Protein AF-0000000069870473 (afdb_homodimer)

Solvent-accessible surface area (backbone atoms only — not comparable to full-atom values): 20094 Å² total; per-residue (Å²): 132,81,77,74,74,70,70,79,73,81,53,65,48,80,42,60,82,62,66,58,77,49,72,37,29,44,43,46,11,37,48,61,34,68,77,36,76,56,40,22,71,57,66,73,50,63,65,58,49,26,35,47,51,37,49,21,54,13,58,45,36,75,92,76,67,37,39,33,34,76,36,74,92,67,51,66,40,63,43,49,30,41,30,27,66,69,22,30,24,39,58,36,46,93,76,41,28,33,38,59,65,32,79,42,63,54,39,61,37,54,22,46,83,42,69,56,42,54,48,23,37,30,32,39,37,34,27,22,32,20,47,72,75,42,64,51,82,39,63,69,33,46,36,51,32,23,21,34,43,15,22,28,49,34,33,38,49,43,50,27,34,33,69,61,35,23,29,35,88,37,66,68,44,32,59,70,55,44,35,61,59,65,65,49,53,90,43,40,39,81,55,38,34,32,36,36,22,38,60,102,132,83,77,72,73,68,70,76,74,83,53,65,48,82,42,59,82,61,65,56,77,48,70,37,28,44,44,46,12,37,48,61,35,66,77,35,76,56,41,21,72,58,66,74,51,65,64,57,49,25,35,46,50,37,49,22,53,13,58,44,38,76,92,76,67,37,38,33,36,74,34,76,92,66,51,65,39,63,42,49,29,42,30,27,67,68,23,29,24,40,58,36,46,92,77,42,27,33,38,59,66,34,79,43,61,54,40,62,35,53,20,46,84,42,70,56,43,53,47,22,37,29,32,39,36,34,26,21,32,22,45,70,75,44,63,52,82,39,62,68,33,46,35,51,32,24,20,35,42,15,23,28,48,33,33,38,49,43,48,27,34,34,69,62,34,24,28,36,87,38,66,68,44,32,60,72,57,43,35,61,58,64,65,50,54,91,42,42,39,83,54,37,33,32,36,35,21,37,60,102

Radius of gyration: 21.41 Å; Cα contacts (8 Å, |Δi|>4): 980; chains: 2; bounding box: 44×106×48 Å

Nearest PDB structures (foldseek):
  8cqs-assembly1_A  TM=9.950E-01  e=7.994E-39  Bacteroides thetaiotaomicron
  3hoi-assembly1_A-2  TM=9.917E-01  e=1.317E-33  Bacteroides fragilis NCTC 9343
  3hj9-assembly1_B  TM=9.189E-01  e=2.545E-20  Cupriavidus pinatubonensis JMP134
  7ly7-assembly1_B  TM=8.085E-01  e=1.661E-11  Thermoactinomyces vulgaris
  3eo7-assembly1_A  TM=8.005E-01  e=2.829E-11  Trichormus variabilis ATCC 29413

Secondary structure (DSSP, 8-state):
-----------EEEPPPP-TT---BHHHHHHH--------SSPPPHHHHHHHHHHHH-EEETTTTEESS--GGG---EEEEEE-SSEEEEEETTTTEEEEEEES--HHHHHTT-GGGGGSSEEEEEEEEGGGGS-TT-HHHHHHHHHHHHHHHHHHHHHHHHHTEEE--B----HHHHHHHTT--TTEEEEEEEEEEE--/-----------EEEPPPP-TT---BHHHHHHH--------SSPPPHHHHHHHHHHHH-EEETTTTEESS--GGG---EEEEEE-SSEEEEEETTTTEEEEEEES--HHHHHTT-GGGGGSSEEEEEEEEGGGGS-TT-HHHHHHHHHHHHHHHHHHHHHHHHHTEEE--B----HHHHHHHTT--TTEEEEEEEEEEE--

pLDDT: mean 95.19, std 12.78, range [29.08, 99.0]

Sequence (400 aa):
MLSAAAFAADKVVKLPKPNLNRTGTVMKALSERQSTREYASKALTLADLSDLLWAANGINRSDAGKRTAPSAMNKQDVDVYVILSEGSYLYDAKNHQLNLIAEGDYRGAVAGGQAFVKTAPVSLVLISDVSRFGDAQKIQNQLMGAMDAGIVSQNISIFCSAAKLATVPRASMDAAQLKKVLKLKDSQIPMMNHPVGYFKMLSAAAFAADKVVKLPKPNLNRTGTVMKALSERQSTREYASKALTLADLSDLLWAANGINRSDAGKRTAPSAMNKQDVDVYVILSEGSYLYDAKNHQLNLIAEGDYRGAVAGGQAFVKTAPVSLVLISDVSRFGDAQKIQNQLMGAMDAGIVSQNISIFCSAAKLATVPRASMDAAQLKKVLKLKDSQIPMMNHPVGYFK

InterPro domains:
  IPR000415 Nitroreductase-like [G3DSA:3.40.109.10] (8-199)
  IPR000415 Nitroreductase-like [SSF55469] (26-199)
  IPR029479 Nitroreductase [PF00881] (31-198)
  IPR052544 Bacteriocin Processing Enzyme [PTHR43745] (11-197)

Structure (mmCIF, N/CA/C/O backbone):
data_AF-0000000069870473-model_v1
#
loop_
_entity.id
_entity.type
_entity.pdbx_description
1 polymer 'Nitroreductase-like protein'
#
loop_
_atom_site.group_PDB
_atom_site.id
_atom_site.type_symbol
_atom_site.label_atom_id
_atom_site.label_alt_id
_atom_site.label_comp_id
_atom_site.label_asym_id
_atom_site.label_entity_id
_atom_site.label_seq_id
_atom_site.pdbx_PDB_ins_code
_atom_site.Cartn_x
_atom_site.Cartn_y
_atom_site.Cartn_z
_atom_site.occupancy
_atom_site.B_iso_or_equiv
_atom_site.auth_seq_id
_atom_site.auth_comp_id
_atom_site.auth_asym_id
_atom_site.auth_atom_id
_atom_site.pdbx_PDB_model_num
ATOM 1 N N . MET A 1 1 ? -10.203 -55.031 -5.82 1 29.77 1 MET A N 1
ATOM 2 C CA . MET A 1 1 ? -9.031 -54.344 -6.328 1 29.77 1 MET A CA 1
ATOM 3 C C . MET A 1 1 ? -9.078 -52.844 -5.957 1 29.77 1 MET A C 1
ATOM 5 O O . MET A 1 1 ? -10.023 -52.156 -6.32 1 29.77 1 MET A O 1
ATOM 9 N N . LEU A 1 2 ? -8.609 -52.438 -4.809 1 36.12 2 LEU A N 1
ATOM 10 C CA . LEU A 1 2 ? -8.711 -51.156 -4.129 1 36.12 2 LEU A CA 1
ATOM 11 C C . LEU A 1 2 ? -8.086 -50.031 -4.965 1 36.12 2 LEU A C 1
ATOM 13 O O . LEU A 1 2 ? -6.91 -50.094 -5.324 1 36.12 2 LEU A O 1
ATOM 17 N N . SER A 1 3 ? -8.852 -49.375 -5.879 1 32.69 3 SER A N 1
ATOM 18 C CA . SER A 1 3 ? -8.43 -48.25 -6.73 1 32.69 3 SER A CA 1
ATOM 19 C C . SER A 1 3 ? -7.602 -47.25 -5.945 1 32.69 3 SER A C 1
ATOM 21 O O . SER A 1 3 ? -8.07 -46.688 -4.949 1 32.69 3 SER A O 1
ATOM 23 N N . ALA A 1 4 ? -6.352 -47.469 -5.781 1 36.91 4 ALA A N 1
ATOM 24 C CA . ALA A 1 4 ? -5.418 -46.469 -5.234 1 36.91 4 ALA A CA 1
ATOM 25 C C . ALA A 1 4 ? -5.664 -45.094 -5.828 1 36.91 4 ALA A C 1
ATOM 27 O O . ALA A 1 4 ? -5.402 -44.875 -7.012 1 36.91 4 ALA A O 1
ATOM 28 N N . ALA A 1 5 ? -6.758 -44.5 -5.613 1 36.56 5 ALA A N 1
ATOM 29 C CA . ALA A 1 5 ? -6.832 -43.094 -5.949 1 36.56 5 ALA A CA 1
ATOM 30 C C . ALA A 1 5 ? -5.508 -42.375 -5.656 1 36.56 5 ALA A C 1
ATOM 32 O O . ALA A 1 5 ? -5.105 -42.25 -4.5 1 36.56 5 ALA A O 1
ATOM 33 N N . ALA A 1 6 ? -4.465 -42.656 -6.375 1 37.5 6 ALA A N 1
ATOM 34 C CA . ALA A 1 6 ? -3.225 -41.875 -6.32 1 37.5 6 ALA A CA 1
ATOM 35 C C . ALA A 1 6 ? -3.502 -40.406 -6.031 1 37.5 6 ALA A C 1
ATOM 37 O O . ALA A 1 6 ? -4.141 -39.719 -6.832 1 37.5 6 ALA A O 1
ATOM 38 N N . PHE A 1 7 ? -3.805 -40.031 -4.887 1 40.66 7 PHE A N 1
ATOM 39 C CA . PHE A 1 7 ? -3.854 -38.625 -4.516 1 40.66 7 PHE A CA 1
ATOM 40 C C . PHE A 1 7 ? -2.797 -37.812 -5.273 1 40.66 7 PHE A C 1
ATOM 42 O O . PHE A 1 7 ? -1.629 -38.219 -5.312 1 40.66 7 PHE A O 1
ATOM 49 N N . ALA A 1 8 ? -3.059 -37.281 -6.457 1 40.78 8 ALA A N 1
ATOM 50 C CA . ALA A 1 8 ? -2.223 -36.344 -7.199 1 40.78 8 ALA A CA 1
ATOM 51 C C . ALA A 1 8 ? -1.206 -35.688 -6.281 1 40.78 8 ALA A C 1
ATOM 53 O O . ALA A 1 8 ? -1.574 -35.094 -5.262 1 40.78 8 ALA A O 1
ATOM 54 N N . ALA A 1 9 ? -0.067 -36 -5.934 1 48.12 9 ALA A N 1
ATOM 55 C CA . ALA A 1 9 ? 1.092 -35.469 -5.211 1 48.12 9 ALA A CA 1
ATOM 56 C C . ALA A 1 9 ? 1.135 -33.969 -5.262 1 48.12 9 ALA A C 1
ATOM 58 O O . ALA A 1 9 ? 0.989 -33.375 -6.332 1 48.12 9 ALA A O 1
ATOM 59 N N . ASP A 1 10 ? 0.729 -33.125 -4.152 1 64.06 10 ASP A N 1
ATOM 60 C CA . ASP A 1 10 ? 0.747 -31.672 -3.934 1 64.06 10 ASP A CA 1
ATOM 61 C C . ASP A 1 10 ? 1.986 -31.031 -4.559 1 64.06 10 ASP A C 1
ATOM 63 O O . ASP A 1 10 ? 3.104 -31.25 -4.082 1 64.06 10 ASP A O 1
ATOM 67 N N . LYS A 1 11 ? 2.057 -30.75 -5.852 1 89.38 11 LYS A N 1
ATOM 68 C CA . LYS A 1 11 ? 3.168 -30.125 -6.566 1 89.38 11 LYS A CA 1
ATOM 69 C C . LYS A 1 11 ? 3.568 -28.797 -5.918 1 89.38 11 LYS A C 1
ATOM 71 O O . LYS A 1 11 ? 2.717 -27.953 -5.652 1 89.38 11 LYS A O 1
ATOM 76 N N . VAL A 1 12 ? 4.746 -28.859 -5.438 1 96.25 12 VAL A N 1
ATOM 77 C CA . VAL A 1 12 ? 5.352 -27.719 -4.762 1 96.25 12 VAL A CA 1
ATOM 78 C C . VAL A 1 12 ? 6.539 -27.203 -5.574 1 96.25 12 VAL A C 1
ATOM 80 O O . VAL A 1 12 ? 7.332 -28 -6.094 1 96.25 12 VAL A O 1
ATOM 83 N N . VAL A 1 13 ? 6.527 -25.906 -5.785 1 97.62 13 VAL A N 1
ATOM 84 C CA . VAL A 1 13 ? 7.703 -25.25 -6.355 1 97.62 13 VAL A CA 1
ATOM 85 C C . VAL A 1 13 ? 8.484 -24.531 -5.254 1 97.62 13 VAL A C 1
ATOM 87 O O . VAL A 1 13 ? 7.996 -23.562 -4.672 1 97.62 13 VAL A O 1
ATOM 90 N N . LYS A 1 14 ? 9.633 -25.016 -4.895 1 98.12 14 LYS A N 1
ATOM 91 C CA . LYS A 1 14 ? 10.477 -24.328 -3.924 1 98.12 14 LYS A CA 1
ATOM 92 C C . LYS A 1 14 ? 11.094 -23.062 -4.52 1 98.12 14 LYS A C 1
ATOM 94 O O . LYS A 1 14 ? 11.594 -23.094 -5.648 1 98.12 14 LYS A O 1
ATOM 99 N N . LEU A 1 15 ? 11.047 -22.016 -3.771 1 98.69 15 LEU A N 1
ATOM 100 C CA . LEU A 1 15 ? 11.633 -20.75 -4.219 1 98.69 15 LEU A CA 1
ATOM 101 C C . LEU A 1 15 ? 13.016 -20.547 -3.602 1 98.69 15 LEU A C 1
ATOM 103 O O . LEU A 1 15 ? 13.242 -20.922 -2.445 1 98.69 15 LEU A O 1
ATOM 107 N N . PRO A 1 16 ? 13.945 -20.016 -4.367 1 98.56 16 PRO A N 1
ATOM 108 C CA . PRO A 1 16 ? 15.234 -19.688 -3.754 1 98.56 16 PRO A CA 1
ATOM 109 C C . PRO A 1 16 ? 15.117 -18.594 -2.691 1 98.56 16 PRO A C 1
ATOM 111 O O . PRO A 1 16 ? 14.125 -17.859 -2.666 1 98.56 16 PRO A O 1
ATOM 114 N N . LYS A 1 17 ? 16.094 -18.516 -1.841 1 98.19 17 LYS A N 1
ATOM 115 C CA . LYS A 1 17 ? 16.109 -17.438 -0.844 1 98.19 17 LYS A CA 1
ATOM 116 C C . LYS A 1 17 ? 16.062 -16.062 -1.509 1 98.19 17 LYS A C 1
ATOM 118 O O . LYS A 1 17 ? 16.766 -15.836 -2.498 1 98.19 17 LYS A O 1
ATOM 123 N N . PRO A 1 18 ? 15.203 -15.219 -1 1 98.31 18 PRO A N 1
ATOM 124 C CA . PRO A 1 18 ? 15.172 -13.883 -1.605 1 98.31 18 PRO A CA 1
ATOM 125 C C . PRO A 1 18 ? 16.5 -13.148 -1.473 1 98.31 18 PRO A C 1
ATOM 127 O O . PRO A 1 18 ? 17.172 -13.266 -0.448 1 98.31 18 PRO A O 1
ATOM 130 N N . ASN A 1 19 ? 16.859 -12.414 -2.492 1 98.38 19 ASN A N 1
ATOM 131 C CA . ASN A 1 19 ? 18.031 -11.562 -2.469 1 98.38 19 ASN A CA 1
ATOM 132 C C . ASN A 1 19 ? 17.734 -10.211 -1.821 1 98.38 19 ASN A C 1
ATOM 134 O O . ASN A 1 19 ? 17.234 -9.305 -2.477 1 98.38 19 ASN A O 1
ATOM 138 N N . LEU A 1 20 ? 18.141 -10 -0.614 1 97.88 20 LEU A N 1
ATOM 139 C CA . LEU A 1 20 ? 17.844 -8.781 0.131 1 97.88 20 LEU A CA 1
ATOM 140 C C . LEU A 1 20 ? 18.812 -7.668 -0.223 1 97.88 20 LEU A C 1
ATOM 142 O O . LEU A 1 20 ? 18.656 -6.527 0.212 1 97.88 20 LEU A O 1
ATOM 146 N N . ASN A 1 21 ? 19.75 -7.988 -1.071 1 96.69 21 ASN A N 1
ATOM 147 C CA . ASN A 1 21 ? 20.781 -7.027 -1.428 1 96.69 21 ASN A CA 1
ATOM 148 C C . ASN A 1 21 ? 20.562 -6.461 -2.828 1 96.69 21 ASN A C 1
ATOM 150 O O . ASN A 1 21 ? 21.453 -5.797 -3.379 1 96.69 21 ASN A O 1
ATOM 154 N N . ARG A 1 22 ? 19.391 -6.738 -3.344 1 96.69 22 ARG A N 1
ATOM 155 C CA . ARG A 1 22 ? 19.094 -6.148 -4.645 1 96.69 22 ARG A CA 1
ATOM 156 C C . ARG A 1 22 ? 19.25 -4.633 -4.605 1 96.69 22 ARG A C 1
ATOM 158 O O . ARG A 1 22 ? 18.938 -3.994 -3.598 1 96.69 22 ARG A O 1
ATOM 165 N N . THR A 1 23 ? 19.656 -4.109 -5.703 1 94.19 23 THR A N 1
ATOM 166 C CA . THR A 1 23 ? 19.797 -2.66 -5.797 1 94.19 23 THR A CA 1
ATOM 167 C C . THR A 1 23 ? 18.438 -2.008 -6.066 1 94.19 23 THR A C 1
ATOM 169 O O . THR A 1 23 ? 17.453 -2.697 -6.352 1 94.19 23 THR A O 1
ATOM 172 N N . GLY A 1 24 ? 18.375 -0.668 -5.965 1 98 24 GLY A N 1
ATOM 173 C CA . GLY A 1 24 ? 17.172 0.136 -6.141 1 98 24 GLY A CA 1
ATOM 174 C C . GLY A 1 24 ? 16.703 0.789 -4.855 1 98 24 GLY A C 1
ATOM 175 O O . GLY A 1 24 ? 16.203 0.109 -3.951 1 98 24 GLY A O 1
ATOM 176 N N . THR A 1 25 ? 16.875 2.029 -4.766 1 98.69 25 THR A N 1
ATOM 177 C CA . THR A 1 25 ? 16.5 2.758 -3.557 1 98.69 25 THR A CA 1
ATOM 178 C C . THR A 1 25 ? 15.008 3.055 -3.535 1 98.69 25 THR A C 1
ATOM 180 O O . THR A 1 25 ? 14.367 3.127 -4.586 1 98.69 25 THR A O 1
ATOM 183 N N . VAL A 1 26 ? 14.539 3.244 -2.357 1 98.94 26 VAL A N 1
ATOM 184 C CA . VAL A 1 26 ? 13.109 3.471 -2.168 1 98.94 26 VAL A CA 1
ATOM 185 C C . VAL A 1 26 ? 12.68 4.734 -2.916 1 98.94 26 VAL A C 1
ATOM 187 O O . VAL A 1 26 ? 11.719 4.707 -3.689 1 98.94 26 VAL A O 1
ATOM 190 N N . MET A 1 27 ? 13.445 5.824 -2.762 1 98.88 27 MET A N 1
ATOM 191 C CA . MET A 1 27 ? 13.047 7.09 -3.371 1 98.88 27 MET A CA 1
ATOM 192 C C . MET A 1 27 ? 13.125 7.008 -4.891 1 98.88 27 MET A C 1
ATOM 194 O O . MET A 1 27 ? 12.266 7.543 -5.59 1 98.88 27 MET A O 1
ATOM 198 N N . LYS A 1 28 ? 14.078 6.328 -5.387 1 98.75 28 LYS A N 1
ATOM 199 C CA . LYS A 1 28 ? 14.172 6.152 -6.836 1 98.75 28 LYS A CA 1
ATOM 200 C C . LYS A 1 28 ? 13.039 5.27 -7.355 1 98.75 28 LYS A C 1
ATOM 202 O O . LYS A 1 28 ? 12.453 5.559 -8.398 1 98.75 28 LYS A O 1
ATOM 207 N N . ALA A 1 29 ? 12.766 4.172 -6.648 1 98.88 29 ALA A N 1
ATOM 208 C CA . ALA A 1 29 ? 11.656 3.305 -7.043 1 98.88 29 ALA A CA 1
ATOM 209 C C . ALA A 1 29 ? 10.344 4.082 -7.105 1 98.88 29 ALA A C 1
ATOM 211 O O . ALA A 1 29 ? 9.562 3.924 -8.047 1 98.88 29 ALA A O 1
ATOM 212 N N . LEU A 1 30 ? 10.141 4.938 -6.129 1 98.94 30 LEU A N 1
ATOM 213 C CA . LEU A 1 30 ? 8.938 5.754 -6.102 1 98.94 30 LEU A CA 1
ATOM 214 C C . LEU A 1 30 ? 8.938 6.766 -7.242 1 98.94 30 LEU A C 1
ATOM 216 O O . LEU A 1 30 ? 7.891 7.031 -7.84 1 98.94 30 LEU A O 1
ATOM 220 N N . SER A 1 31 ? 10.07 7.328 -7.539 1 98.75 31 SER A N 1
ATOM 221 C CA . SER A 1 31 ? 10.164 8.328 -8.594 1 98.75 31 SER A CA 1
ATOM 222 C C . SER A 1 31 ? 9.906 7.719 -9.961 1 98.75 31 SER A C 1
ATOM 224 O O . SER A 1 31 ? 9.43 8.398 -10.875 1 98.75 31 SER A O 1
ATOM 226 N N . GLU A 1 32 ? 10.18 6.414 -10.07 1 98.44 32 GLU A N 1
ATOM 227 C CA . GLU A 1 32 ? 10.086 5.758 -11.367 1 98.44 32 GLU A CA 1
ATOM 228 C C . GLU A 1 32 ? 8.836 4.883 -11.461 1 98.44 32 GLU A C 1
ATOM 230 O O . GLU A 1 32 ? 8.539 4.324 -12.516 1 98.44 32 GLU A O 1
ATOM 235 N N . ARG A 1 33 ? 8.125 4.773 -10.375 1 98.69 33 ARG A N 1
ATOM 236 C CA . ARG A 1 33 ? 6.938 3.932 -10.375 1 98.69 33 ARG A CA 1
ATOM 237 C C . ARG A 1 33 ? 5.898 4.445 -11.367 1 98.69 33 ARG A C 1
ATOM 239 O O . ARG A 1 33 ? 5.488 5.609 -11.297 1 98.69 33 ARG A O 1
ATOM 246 N N . GLN A 1 34 ? 5.453 3.609 -12.227 1 98.5 34 GLN A N 1
ATOM 247 C CA . GLN A 1 34 ? 4.371 3.869 -13.172 1 98.5 34 GLN A CA 1
ATOM 248 C C . GLN A 1 34 ? 3.65 2.578 -13.547 1 98.5 34 GLN A C 1
ATOM 250 O O . GLN A 1 34 ? 4.238 1.496 -13.5 1 98.5 34 GLN A O 1
ATOM 255 N N . SER A 1 35 ? 2.414 2.738 -13.93 1 98.62 35 SER A N 1
ATOM 256 C CA . SER A 1 35 ? 1.668 1.589 -14.43 1 98.62 35 SER A CA 1
ATOM 257 C C . SER A 1 35 ? 2.062 1.256 -15.867 1 98.62 35 SER A C 1
ATOM 259 O O . SER A 1 35 ? 2.113 2.141 -16.719 1 98.62 35 SER A O 1
ATOM 261 N N . THR A 1 36 ? 2.418 0.044 -16.031 1 98.38 36 THR A N 1
ATOM 262 C CA . THR A 1 36 ? 2.795 -0.446 -17.359 1 98.38 36 THR A CA 1
ATOM 263 C C . THR A 1 36 ? 1.902 -1.61 -17.781 1 98.38 36 THR A C 1
ATOM 265 O O . THR A 1 36 ? 1.698 -2.553 -17 1 98.38 36 THR A O 1
ATOM 268 N N . ARG A 1 37 ? 1.432 -1.574 -19 1 98.12 37 ARG A N 1
ATOM 269 C CA . ARG A 1 37 ? 0.424 -2.533 -19.438 1 98.12 37 ARG A CA 1
ATOM 270 C C . ARG A 1 37 ? 0.911 -3.316 -20.656 1 98.12 37 ARG A C 1
ATOM 272 O O . ARG A 1 37 ? 0.104 -3.828 -21.438 1 98.12 37 ARG A O 1
ATOM 279 N N . GLU A 1 38 ? 2.18 -3.338 -20.859 1 98.25 38 GLU A N 1
ATOM 280 C CA . GLU A 1 38 ? 2.85 -4.141 -21.875 1 98.25 38 GLU A CA 1
ATOM 281 C C . GLU A 1 38 ? 4.012 -4.934 -21.281 1 98.25 38 GLU A C 1
ATOM 283 O O . GLU A 1 38 ? 4.75 -4.418 -20.438 1 98.25 38 GLU A O 1
ATOM 288 N N . TYR A 1 39 ? 4.215 -6.156 -21.781 1 98.19 39 TYR A N 1
ATOM 289 C CA . TYR A 1 39 ? 5.176 -7.055 -21.156 1 98.19 39 TYR A CA 1
ATOM 290 C C . TYR A 1 39 ? 5.926 -7.871 -22.188 1 98.19 39 TYR A C 1
ATOM 292 O O . TYR A 1 39 ? 5.359 -8.25 -23.219 1 98.19 39 TYR A O 1
ATOM 300 N N . ALA A 1 40 ? 7.18 -8.156 -21.891 1 97.81 40 ALA A N 1
ATOM 301 C CA . ALA A 1 40 ? 7.879 -9.188 -22.656 1 97.81 40 ALA A CA 1
ATOM 302 C C . ALA A 1 40 ? 7.281 -10.562 -22.391 1 97.81 40 ALA A C 1
ATOM 304 O O . ALA A 1 40 ? 6.766 -10.828 -21.297 1 97.81 40 ALA A O 1
ATOM 305 N N . SER A 1 41 ? 7.422 -11.445 -23.344 1 94.56 41 SER A N 1
ATOM 306 C CA . SER A 1 41 ? 6.863 -12.789 -23.203 1 94.56 41 SER A CA 1
ATOM 307 C C . SER A 1 41 ? 7.734 -13.664 -22.312 1 94.56 41 SER A C 1
ATOM 309 O O . SER A 1 41 ? 7.281 -14.703 -21.812 1 94.56 41 SER A O 1
ATOM 311 N N . LYS A 1 42 ? 8.914 -13.211 -22.125 1 96.75 42 LYS A N 1
ATOM 312 C CA . LYS A 1 42 ? 9.867 -13.984 -21.344 1 96.75 42 LYS A CA 1
ATOM 313 C C . LYS A 1 42 ? 9.359 -14.195 -19.922 1 96.75 42 LYS A C 1
ATOM 315 O O . LYS A 1 42 ? 8.938 -13.25 -19.25 1 96.75 42 LYS A O 1
ATOM 320 N N . ALA A 1 43 ? 9.406 -15.5 -19.5 1 97.88 43 ALA A N 1
ATOM 321 C CA . ALA A 1 43 ? 9.031 -15.812 -18.125 1 97.88 43 ALA A CA 1
ATOM 322 C C . ALA A 1 43 ? 9.977 -15.141 -17.125 1 97.88 43 ALA A C 1
ATOM 324 O O . ALA A 1 43 ? 11.164 -14.977 -17.406 1 97.88 43 ALA A O 1
ATOM 325 N N . LEU A 1 44 ? 9.43 -14.781 -15.969 1 98.56 44 LEU A N 1
ATOM 326 C CA . LEU A 1 44 ? 10.336 -14.352 -14.914 1 98.56 44 LEU A CA 1
ATOM 327 C C . LEU A 1 44 ? 11.273 -15.484 -14.516 1 98.56 44 LEU A C 1
ATOM 329 O O . LEU A 1 44 ? 10.867 -16.641 -14.445 1 98.56 44 LEU A O 1
ATOM 333 N N . THR A 1 45 ? 12.508 -15.109 -14.211 1 98.5 45 THR A N 1
ATOM 334 C CA . THR A 1 45 ? 13.352 -16.109 -13.555 1 98.5 45 THR A CA 1
ATOM 335 C C . THR A 1 45 ? 12.773 -16.5 -12.195 1 98.5 45 THR A C 1
ATOM 337 O O . THR A 1 45 ? 12.039 -15.727 -11.586 1 98.5 45 THR A O 1
ATOM 340 N N . LEU A 1 46 ? 13.102 -17.688 -11.781 1 98.44 46 LEU A N 1
ATOM 341 C CA . LEU A 1 46 ? 12.641 -18.125 -10.469 1 98.44 46 LEU A CA 1
ATOM 342 C C . LEU A 1 46 ? 13.156 -17.203 -9.375 1 98.44 46 LEU A C 1
ATOM 344 O O . LEU A 1 46 ? 12.461 -16.953 -8.383 1 98.44 46 LEU A O 1
ATOM 348 N N . ALA A 1 47 ? 14.352 -16.641 -9.531 1 98.62 47 ALA A N 1
ATOM 349 C CA . ALA A 1 47 ? 14.914 -15.688 -8.578 1 98.62 47 ALA A CA 1
ATOM 350 C C . ALA A 1 47 ? 14.086 -14.406 -8.516 1 98.62 47 ALA A C 1
ATOM 352 O O . ALA A 1 47 ? 13.781 -13.906 -7.434 1 98.62 47 ALA A O 1
ATOM 353 N N . ASP A 1 48 ? 13.688 -13.875 -9.703 1 98.81 48 ASP A N 1
ATOM 354 C CA . ASP A 1 48 ? 12.867 -12.664 -9.734 1 98.81 48 ASP A CA 1
ATOM 355 C C . ASP A 1 48 ? 11.492 -12.922 -9.133 1 98.81 48 ASP A C 1
ATOM 357 O O . ASP A 1 48 ? 10.961 -12.086 -8.398 1 98.81 48 ASP A O 1
ATOM 361 N N . LEU A 1 49 ? 10.938 -14.086 -9.453 1 98.94 49 LEU A N 1
ATOM 362 C CA . LEU A 1 49 ? 9.641 -14.438 -8.891 1 98.94 49 LEU A CA 1
ATOM 363 C C . LEU A 1 49 ? 9.734 -14.586 -7.375 1 98.94 49 LEU A C 1
ATOM 365 O O . LEU A 1 49 ? 8.844 -14.133 -6.645 1 98.94 49 LEU A O 1
ATOM 369 N N . SER A 1 50 ? 10.797 -15.203 -6.926 1 98.94 50 SER A N 1
ATOM 370 C CA . SER A 1 50 ? 11.039 -15.367 -5.496 1 98.94 50 SER A CA 1
ATOM 371 C C . SER A 1 50 ? 11.102 -14.023 -4.785 1 98.94 50 SER A C 1
ATOM 373 O O . SER A 1 50 ? 10.398 -13.805 -3.793 1 98.94 50 SER A O 1
ATOM 375 N N . ASP A 1 51 ? 11.945 -13.102 -5.309 1 98.94 51 ASP A N 1
ATOM 376 C CA . ASP A 1 51 ? 12.094 -11.773 -4.711 1 98.94 51 ASP A CA 1
ATOM 377 C C . ASP A 1 51 ? 10.773 -11.016 -4.711 1 98.94 51 ASP A C 1
ATOM 379 O O . ASP A 1 51 ? 10.43 -10.344 -3.736 1 98.94 51 ASP A O 1
ATOM 383 N N . LEU A 1 52 ? 10.047 -11.133 -5.793 1 98.94 52 LEU A N 1
ATOM 384 C CA . LEU A 1 52 ? 8.758 -10.469 -5.953 1 98.94 52 LEU A CA 1
ATOM 385 C C . LEU A 1 52 ? 7.766 -10.938 -4.898 1 98.94 52 LEU A C 1
ATOM 387 O O . LEU A 1 52 ? 7.109 -10.125 -4.246 1 98.94 52 LEU A O 1
ATOM 391 N N . LEU A 1 53 ? 7.691 -12.227 -4.715 1 99 53 LEU A N 1
ATOM 392 C CA . LEU A 1 53 ? 6.715 -12.789 -3.785 1 99 53 LEU A CA 1
ATOM 393 C C . LEU A 1 53 ? 7.094 -12.477 -2.344 1 99 53 LEU A C 1
ATOM 395 O O . LEU A 1 53 ? 6.227 -12.164 -1.524 1 99 53 LEU A O 1
ATOM 399 N N . TRP A 1 54 ? 8.367 -12.547 -2.029 1 98.94 54 TRP A N 1
ATOM 400 C CA . TRP A 1 54 ? 8.812 -12.156 -0.694 1 98.94 54 TRP A CA 1
ATOM 401 C C . TRP A 1 54 ? 8.523 -10.68 -0.437 1 98.94 54 TRP A C 1
ATOM 403 O O . TRP A 1 54 ? 8 -10.32 0.62 1 98.94 54 TRP A O 1
ATOM 413 N N . ALA A 1 55 ? 8.836 -9.836 -1.408 1 98.94 55 ALA A N 1
ATOM 414 C CA . ALA A 1 55 ? 8.562 -8.406 -1.275 1 98.94 55 ALA A CA 1
ATOM 415 C C . ALA A 1 55 ? 7.078 -8.156 -1.047 1 98.94 55 ALA A C 1
ATOM 417 O O . ALA A 1 55 ? 6.703 -7.309 -0.229 1 98.94 55 ALA A O 1
ATOM 418 N N . ALA A 1 56 ? 6.254 -8.867 -1.748 1 98.94 56 ALA A N 1
ATOM 419 C CA . ALA A 1 56 ? 4.809 -8.672 -1.683 1 98.94 56 ALA A CA 1
ATOM 420 C C . ALA A 1 56 ? 4.281 -8.953 -0.278 1 98.94 56 ALA A C 1
ATOM 422 O O . ALA A 1 56 ? 3.588 -8.117 0.308 1 98.94 56 ALA A O 1
ATOM 423 N N . ASN A 1 57 ? 4.688 -10.133 0.253 1 98.94 57 ASN A N 1
ATOM 424 C CA . ASN A 1 57 ? 4.023 -10.555 1.485 1 98.94 57 ASN A CA 1
ATOM 425 C C . ASN A 1 57 ? 4.801 -11.656 2.193 1 98.94 57 ASN A C 1
ATOM 427 O O . ASN A 1 57 ? 4.207 -12.523 2.836 1 98.94 57 ASN A O 1
ATOM 431 N N . GLY A 1 58 ? 6.086 -11.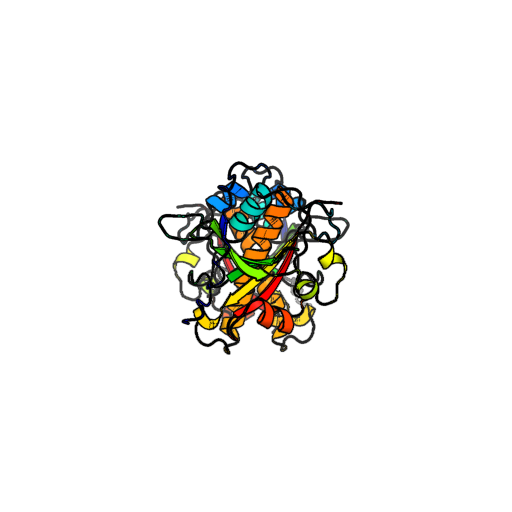719 2.053 1 98.88 58 GLY A N 1
ATOM 432 C CA . GLY A 1 58 ? 6.93 -12.703 2.717 1 98.88 58 GLY A CA 1
ATOM 433 C C . GLY A 1 58 ? 7.121 -12.422 4.195 1 98.88 58 GLY A C 1
ATOM 434 O O . GLY A 1 58 ? 6.633 -11.406 4.707 1 98.88 58 GLY A O 1
ATOM 435 N N . ILE A 1 59 ? 7.785 -13.328 4.879 1 98.75 59 ILE A N 1
ATOM 436 C CA . ILE A 1 59 ? 8.094 -13.172 6.297 1 98.75 59 ILE A CA 1
ATOM 437 C C . ILE A 1 59 ? 9.43 -12.445 6.453 1 98.75 59 ILE A C 1
ATOM 439 O O . ILE A 1 59 ? 10.461 -12.898 5.949 1 98.75 59 ILE A O 1
ATOM 443 N N . ASN A 1 60 ? 9.406 -11.258 7.16 1 98.56 60 ASN A N 1
ATOM 444 C CA . ASN A 1 60 ? 10.641 -10.492 7.305 1 98.56 60 ASN A CA 1
ATOM 445 C C . ASN A 1 60 ? 11.156 -10.531 8.742 1 98.56 60 ASN A C 1
ATOM 447 O O . ASN A 1 60 ? 12.234 -10.008 9.031 1 98.56 60 ASN A O 1
ATOM 451 N N . ARG A 1 61 ? 10.469 -11.102 9.641 1 97.5 61 ARG A N 1
ATOM 452 C CA . ARG A 1 61 ? 10.867 -11.43 11.008 1 97.5 61 ARG A CA 1
ATOM 453 C C . ARG A 1 61 ? 10.508 -12.875 11.344 1 97.5 61 ARG A C 1
ATOM 455 O O . ARG A 1 61 ? 9.422 -13.148 11.852 1 97.5 61 ARG A O 1
ATOM 462 N N . SER A 1 62 ? 11.438 -13.766 11.102 1 94.25 62 SER A N 1
ATOM 463 C CA . SER A 1 62 ? 11.172 -15.195 11.109 1 94.25 62 SER A CA 1
ATOM 464 C C . SER A 1 62 ? 10.766 -15.68 12.5 1 94.25 62 SER A C 1
ATOM 466 O O . SER A 1 62 ? 9.875 -16.516 12.633 1 94.25 62 SER A O 1
ATOM 468 N N . ASP A 1 63 ? 11.305 -15.133 13.5 1 95.44 63 ASP A N 1
ATOM 469 C CA . ASP A 1 63 ? 11.039 -15.562 14.867 1 95.44 63 ASP A CA 1
ATOM 470 C C . ASP A 1 63 ? 9.617 -15.219 15.281 1 95.44 63 ASP A C 1
ATOM 472 O O . ASP A 1 63 ? 9 -15.945 16.062 1 95.44 63 ASP A O 1
ATOM 476 N N . ALA A 1 64 ? 9.133 -14.141 14.688 1 96.31 64 ALA A N 1
ATOM 477 C CA . ALA A 1 64 ? 7.816 -13.656 15.102 1 96.31 64 ALA A CA 1
ATOM 478 C C . ALA A 1 64 ? 6.754 -14.008 14.062 1 96.31 64 ALA A C 1
ATOM 480 O O . ALA A 1 64 ? 5.555 -13.844 14.312 1 96.31 64 ALA A O 1
ATOM 481 N N . GLY A 1 65 ? 7.164 -14.445 12.852 1 97.81 65 GLY A N 1
ATOM 482 C CA . GLY A 1 65 ? 6.242 -14.789 11.781 1 97.81 65 GLY A CA 1
ATOM 483 C C . GLY A 1 65 ? 5.582 -13.57 11.156 1 97.81 65 GLY A C 1
ATOM 484 O O . GLY A 1 65 ? 4.516 -13.688 10.547 1 97.81 65 GLY A O 1
ATOM 485 N N . LYS A 1 66 ? 6.207 -12.398 11.344 1 98.5 66 LYS A N 1
ATOM 486 C CA . LYS A 1 66 ? 5.645 -11.156 10.82 1 98.5 66 LYS A CA 1
ATOM 487 C C . LYS A 1 66 ? 6.035 -10.953 9.359 1 98.5 66 LYS A C 1
ATOM 489 O O . LYS A 1 66 ? 7.051 -11.469 8.898 1 98.5 66 LYS A O 1
ATOM 494 N N . ARG A 1 67 ? 5.277 -10.195 8.672 1 98.75 67 ARG A N 1
ATOM 495 C CA . ARG A 1 67 ? 5.367 -10.125 7.219 1 98.75 67 ARG A CA 1
ATOM 496 C C . ARG A 1 67 ? 5.973 -8.797 6.766 1 98.75 67 ARG A C 1
ATOM 498 O O . ARG A 1 67 ? 6.059 -7.852 7.551 1 98.75 67 ARG A O 1
ATOM 505 N N . THR A 1 68 ? 6.395 -8.75 5.473 1 98.88 68 THR A N 1
ATOM 506 C CA . THR A 1 68 ? 6.836 -7.523 4.824 1 98.88 68 THR A CA 1
ATOM 507 C C . THR A 1 68 ? 5.699 -6.508 4.762 1 98.88 68 THR A C 1
ATOM 509 O O . THR A 1 68 ? 5.938 -5.301 4.84 1 98.88 68 THR A O 1
ATOM 512 N N . ALA A 1 69 ? 4.484 -7.02 4.59 1 98.94 69 ALA A N 1
ATOM 513 C CA . ALA A 1 69 ? 3.295 -6.172 4.59 1 98.94 69 ALA A CA 1
ATOM 514 C C . ALA A 1 69 ? 2.592 -6.215 5.945 1 98.94 69 ALA A C 1
ATOM 516 O O . ALA A 1 69 ? 2.307 -7.297 6.469 1 98.94 69 ALA A O 1
ATOM 517 N N . PRO A 1 70 ? 2.336 -5.02 6.547 1 98.88 70 PRO A N 1
ATOM 518 C CA . PRO A 1 70 ? 1.457 -5.035 7.719 1 98.88 70 PRO A CA 1
ATOM 519 C C . PRO A 1 70 ? 0.034 -5.477 7.383 1 98.88 70 PRO A C 1
ATOM 521 O O . PRO A 1 70 ? -0.382 -5.406 6.227 1 98.88 70 PRO A O 1
ATOM 524 N N . SER A 1 71 ? -0.654 -5.992 8.336 1 98.88 71 SER A N 1
ATOM 525 C CA . SER A 1 71 ? -2.076 -6.309 8.25 1 98.88 71 SER A CA 1
ATOM 526 C C . SER A 1 71 ? -2.801 -5.938 9.539 1 98.88 71 SER A C 1
ATOM 528 O O . SER A 1 71 ? -2.191 -5.891 10.609 1 98.88 71 SER A O 1
ATOM 530 N N . ALA A 1 72 ? -4.047 -5.586 9.344 1 98.75 72 ALA A N 1
ATOM 531 C CA . ALA A 1 72 ? -4.848 -5.238 10.508 1 98.75 72 ALA A CA 1
ATOM 532 C C . ALA A 1 72 ? -4.773 -6.332 11.57 1 98.75 72 ALA A C 1
ATOM 534 O O . ALA A 1 72 ? -5.004 -7.504 11.281 1 98.75 72 ALA A O 1
ATOM 535 N N . MET A 1 73 ? -4.336 -5.895 12.781 1 98.19 73 MET A N 1
ATOM 536 C CA . MET A 1 73 ? -4.262 -6.77 13.945 1 98.19 73 MET A CA 1
ATOM 537 C C . MET A 1 73 ? -3.354 -7.965 13.672 1 98.19 73 MET A C 1
ATOM 539 O O . MET A 1 73 ? -3.508 -9.023 14.289 1 98.19 73 MET A O 1
ATOM 543 N N . ASN A 1 74 ? -2.52 -7.863 12.664 1 98.31 74 ASN A N 1
ATOM 544 C CA . ASN A 1 74 ? -1.607 -8.922 12.234 1 98.31 74 ASN A CA 1
ATOM 545 C C . ASN A 1 74 ? -2.361 -10.188 11.859 1 98.31 74 ASN A C 1
ATOM 547 O O . ASN A 1 74 ? -1.876 -11.297 12.094 1 98.31 74 ASN A O 1
ATOM 551 N N . LYS A 1 75 ? -3.512 -10.008 11.328 1 98.81 75 LYS A N 1
ATOM 552 C CA . LYS A 1 75 ? -4.312 -11.172 10.961 1 98.81 75 LYS A CA 1
ATOM 553 C C . LYS A 1 75 ? -3.807 -11.805 9.672 1 98.81 75 LYS A C 1
ATOM 555 O O . LYS A 1 75 ? -4.215 -12.914 9.312 1 98.81 75 LYS A O 1
ATOM 560 N N . GLN A 1 76 ? -2.949 -11.172 9.008 1 98.75 76 GLN A N 1
ATOM 561 C CA . GLN A 1 76 ? -2.328 -11.711 7.805 1 98.75 76 GLN A CA 1
ATOM 562 C C . GLN A 1 76 ? -3.373 -12.32 6.875 1 98.75 76 GLN A C 1
ATOM 564 O O . GLN A 1 76 ? -3.24 -13.477 6.461 1 98.75 76 GLN A O 1
ATOM 569 N N . ASP A 1 77 ? -4.355 -11.422 6.52 1 98.94 77 ASP A N 1
ATOM 570 C CA . ASP A 1 77 ? -5.562 -11.867 5.828 1 98.94 77 ASP A CA 1
ATOM 571 C C . ASP A 1 77 ? -5.312 -12.031 4.328 1 98.94 77 ASP A C 1
ATOM 573 O O . ASP A 1 77 ? -6.078 -12.703 3.635 1 98.94 77 ASP A O 1
ATOM 577 N N . VAL A 1 78 ? -4.262 -11.422 3.766 1 98.94 78 VAL A N 1
ATOM 578 C CA . VAL A 1 78 ? -4.082 -11.398 2.316 1 98.94 78 VAL A CA 1
ATOM 579 C C . VAL A 1 78 ? -3.24 -12.594 1.877 1 98.94 78 VAL A C 1
ATOM 581 O O . VAL A 1 78 ? -2.109 -12.766 2.336 1 98.94 78 VAL A O 1
ATOM 584 N N . ASP A 1 79 ? -3.785 -13.375 1.042 1 98.94 79 ASP A N 1
ATOM 585 C CA . ASP A 1 79 ? -3.088 -14.453 0.352 1 98.94 79 ASP A CA 1
ATOM 586 C C . ASP A 1 79 ? -2.725 -14.055 -1.075 1 98.94 79 ASP A C 1
ATOM 588 O O . ASP A 1 79 ? -3.52 -13.414 -1.766 1 98.94 79 ASP A O 1
ATOM 592 N N . VAL A 1 80 ? -1.51 -14.43 -1.456 1 99 80 VAL A N 1
ATOM 593 C CA . VAL A 1 80 ? -1.051 -14.133 -2.809 1 99 80 VAL A CA 1
ATOM 594 C C . VAL A 1 80 ? -1.114 -15.398 -3.664 1 99 80 VAL A C 1
ATOM 596 O O . VAL A 1 80 ? -0.419 -16.375 -3.385 1 99 80 VAL A O 1
ATOM 599 N N . TYR A 1 81 ? -1.931 -15.359 -4.617 1 98.94 81 TYR A N 1
ATOM 600 C CA . TYR A 1 81 ? -1.989 -16.438 -5.605 1 98.94 81 TYR A CA 1
ATOM 601 C C . TYR A 1 81 ? -1.184 -16.078 -6.848 1 98.94 81 TYR A C 1
ATOM 603 O O . TYR A 1 81 ? -1.203 -14.922 -7.297 1 98.94 81 TYR A O 1
ATOM 611 N N . VAL A 1 82 ? -0.516 -17.031 -7.355 1 98.94 82 VAL A N 1
ATOM 612 C CA . VAL A 1 82 ? 0.373 -16.875 -8.5 1 98.94 82 VAL A CA 1
ATOM 613 C C . VAL A 1 82 ? -0.179 -17.641 -9.695 1 98.94 82 VAL A C 1
ATOM 615 O O . VAL A 1 82 ? -0.221 -18.875 -9.672 1 98.94 82 VAL A O 1
ATOM 618 N N . ILE A 1 83 ? -0.601 -16.938 -10.695 1 98.81 83 ILE A N 1
ATOM 619 C CA . ILE A 1 83 ? -1.191 -17.547 -11.883 1 98.81 83 ILE A CA 1
ATOM 620 C C . ILE A 1 83 ? -0.17 -17.547 -13.023 1 98.81 83 ILE A C 1
ATOM 622 O O . ILE A 1 83 ? 0.211 -16.5 -13.531 1 98.81 83 ILE A O 1
ATOM 626 N N . LEU A 1 84 ? 0.293 -18.672 -13.359 1 98 84 LEU A N 1
ATOM 627 C CA . LEU A 1 84 ? 1.242 -18.922 -14.445 1 98 84 LEU A CA 1
ATOM 628 C C . LEU A 1 84 ? 0.574 -19.672 -15.594 1 98 84 LEU A C 1
ATOM 630 O O . LEU A 1 84 ? -0.595 -20.047 -15.5 1 98 84 LEU A O 1
ATOM 634 N N . SER A 1 85 ? 1.305 -19.812 -16.719 1 96.69 85 SER A N 1
ATOM 635 C CA . SER A 1 85 ? 0.746 -20.484 -17.891 1 96.69 85 SER A CA 1
ATOM 636 C C . SER A 1 85 ? 0.464 -21.953 -17.594 1 96.69 85 SER A C 1
ATOM 638 O O . SER A 1 85 ? -0.455 -22.547 -18.156 1 96.69 85 SER A O 1
ATOM 640 N N . GLU A 1 86 ? 1.208 -22.531 -16.641 1 95.88 86 GLU A N 1
ATOM 641 C CA . GLU A 1 86 ? 1.095 -23.969 -16.422 1 95.88 86 GLU A CA 1
ATOM 642 C C . GLU A 1 86 ? 0.207 -24.266 -15.219 1 95.88 86 GLU A C 1
ATOM 644 O O . GLU A 1 86 ? -0.177 -25.422 -15 1 95.88 86 GLU A O 1
ATOM 649 N N . GLY A 1 87 ? -0.079 -23.234 -14.43 1 97.56 87 GLY A N 1
ATOM 650 C CA . GLY A 1 87 ? -0.875 -23.5 -13.25 1 97.56 87 GLY A CA 1
ATOM 651 C C . GLY A 1 87 ? -1.068 -22.297 -12.359 1 97.56 87 GLY A C 1
ATOM 652 O O . GLY A 1 87 ? -0.48 -21.234 -12.602 1 97.56 87 GLY A O 1
ATOM 653 N N . SER A 1 88 ? -1.973 -22.469 -11.414 1 98.69 88 SER A N 1
ATOM 654 C CA . SER A 1 88 ? -2.242 -21.5 -10.359 1 98.69 88 SER A CA 1
ATOM 655 C C . SER A 1 88 ? -1.751 -22 -9 1 98.69 88 SER A C 1
ATOM 657 O O . SER A 1 88 ? -1.988 -23.156 -8.641 1 98.69 88 SER A O 1
ATOM 659 N N . TYR A 1 89 ? -1.079 -21.141 -8.297 1 98.81 89 TYR A N 1
ATOM 660 C CA . TYR A 1 89 ? -0.4 -21.531 -7.07 1 98.81 89 TYR A CA 1
ATOM 661 C C . TYR A 1 89 ? -0.754 -20.578 -5.93 1 98.81 89 TYR A C 1
ATOM 663 O O . TYR A 1 89 ? -1.085 -19.406 -6.156 1 98.81 89 TYR A O 1
ATOM 671 N N . LEU A 1 90 ? -0.688 -21.125 -4.727 1 98.88 90 LEU A N 1
ATOM 672 C CA . LEU A 1 90 ? -0.725 -20.297 -3.518 1 98.88 90 LEU A CA 1
ATOM 673 C C . LEU A 1 90 ? 0.678 -20.109 -2.953 1 98.88 90 LEU A C 1
ATOM 675 O O . LEU A 1 90 ? 1.419 -21.078 -2.768 1 98.88 90 LEU A O 1
ATOM 679 N N . TYR A 1 91 ? 1.043 -18.859 -2.703 1 98.94 91 TYR A N 1
ATOM 680 C CA . TYR A 1 91 ? 2.322 -18.578 -2.064 1 98.94 91 TYR A CA 1
ATOM 681 C C . TYR A 1 91 ? 2.281 -18.938 -0.582 1 98.94 91 TYR A C 1
ATOM 683 O O . TYR A 1 91 ? 1.444 -18.422 0.162 1 98.94 91 TYR A O 1
ATOM 691 N N . ASP A 1 92 ? 3.139 -19.781 -0.22 1 98.69 92 ASP A N 1
ATOM 692 C CA . ASP A 1 92 ? 3.375 -20.188 1.163 1 98.69 92 ASP A CA 1
ATOM 693 C C . ASP A 1 92 ? 4.57 -19.438 1.754 1 98.69 92 ASP A C 1
ATOM 695 O O . ASP A 1 92 ? 5.715 -19.859 1.589 1 98.69 92 ASP A O 1
ATOM 699 N N . ALA A 1 93 ? 4.297 -18.391 2.484 1 98.62 93 ALA A N 1
ATOM 700 C CA . ALA A 1 93 ? 5.348 -17.516 2.996 1 98.62 93 ALA A CA 1
ATOM 701 C C . ALA A 1 93 ? 6.203 -18.25 4.035 1 98.62 93 ALA A C 1
ATOM 703 O O . ALA A 1 93 ? 7.414 -18.016 4.113 1 98.62 93 ALA A O 1
ATOM 704 N N . LYS A 1 94 ? 5.613 -19 4.84 1 97.81 94 LYS A N 1
ATOM 705 C CA . LYS A 1 94 ? 6.328 -19.703 5.91 1 97.81 94 LYS A CA 1
ATOM 706 C C . LYS A 1 94 ? 7.441 -20.578 5.344 1 97.81 94 LYS A C 1
ATOM 708 O O . LYS A 1 94 ? 8.562 -20.562 5.852 1 97.81 94 LYS A O 1
ATOM 713 N N . ASN A 1 95 ? 7.09 -21.312 4.281 1 97.94 95 ASN A N 1
ATOM 714 C CA . ASN A 1 95 ? 8.07 -22.219 3.697 1 97.94 95 ASN A CA 1
ATOM 715 C C . ASN A 1 95 ? 8.711 -21.625 2.449 1 97.94 95 ASN A C 1
ATOM 717 O O . ASN A 1 95 ? 9.57 -22.25 1.829 1 97.94 95 ASN A O 1
ATOM 721 N N . HIS A 1 96 ? 8.289 -20.422 2.066 1 98.5 96 HIS A N 1
ATOM 722 C CA . HIS A 1 96 ? 8.758 -19.719 0.881 1 98.5 96 HIS A CA 1
ATOM 723 C C . HIS A 1 96 ? 8.734 -20.625 -0.347 1 98.5 96 HIS A C 1
ATOM 725 O O . HIS A 1 96 ? 9.773 -20.891 -0.955 1 98.5 96 HIS A O 1
ATOM 731 N N . GLN A 1 97 ? 7.516 -21 -0.684 1 98.81 97 GLN A N 1
ATOM 732 C CA . GLN A 1 97 ? 7.27 -21.906 -1.8 1 98.81 97 GLN A CA 1
ATOM 733 C C . GLN A 1 97 ? 5.883 -21.672 -2.396 1 98.81 97 GLN A C 1
ATOM 735 O O . GLN A 1 97 ? 5.074 -20.938 -1.835 1 98.81 97 GLN A O 1
ATOM 740 N N . LEU A 1 98 ? 5.684 -22.297 -3.521 1 98.81 98 LEU A N 1
ATOM 741 C CA . LEU A 1 98 ? 4.387 -22.266 -4.191 1 98.81 98 LEU A CA 1
ATOM 742 C C . LEU A 1 98 ? 3.693 -23.609 -4.109 1 98.81 98 LEU A C 1
ATOM 744 O O . LEU A 1 98 ? 4.289 -24.641 -4.434 1 98.81 98 LEU A O 1
ATOM 748 N N . ASN A 1 99 ? 2.475 -23.594 -3.67 1 98.75 99 ASN A N 1
ATOM 749 C CA . ASN A 1 99 ? 1.646 -24.797 -3.646 1 98.75 99 ASN A CA 1
ATOM 750 C C . ASN A 1 99 ? 0.625 -24.797 -4.781 1 98.75 99 ASN A C 1
ATOM 752 O O . ASN A 1 99 ? -0.187 -23.875 -4.891 1 98.75 99 ASN A O 1
ATOM 756 N N . LEU A 1 100 ? 0.605 -25.781 -5.551 1 98.56 100 LEU A N 1
ATOM 757 C CA . LEU A 1 100 ? -0.292 -25.859 -6.699 1 98.56 100 LEU A CA 1
ATOM 758 C C . LEU A 1 100 ? -1.744 -25.969 -6.246 1 98.56 100 LEU A C 1
ATOM 760 O O . LEU A 1 100 ? -2.068 -26.766 -5.359 1 98.56 100 LEU A O 1
ATOM 764 N N . ILE A 1 101 ? -2.564 -25.172 -6.836 1 98.38 101 ILE A N 1
ATOM 765 C CA . ILE A 1 101 ? -3.998 -25.203 -6.566 1 98.38 101 ILE A CA 1
ATOM 766 C C . ILE A 1 101 ? -4.73 -25.828 -7.754 1 98.38 101 ILE A C 1
ATOM 768 O O . ILE A 1 101 ? -5.633 -26.656 -7.566 1 98.38 101 ILE A O 1
ATOM 772 N N . ALA A 1 102 ? -4.344 -25.422 -8.93 1 97.75 102 ALA A N 1
ATOM 773 C CA . ALA A 1 102 ? -4.996 -25.891 -10.148 1 97.75 102 ALA A CA 1
ATOM 774 C C . ALA A 1 102 ? -4.02 -25.906 -11.32 1 97.75 102 ALA A C 1
ATOM 776 O O . ALA A 1 102 ? -3.213 -25 -11.477 1 97.75 102 ALA A O 1
ATOM 777 N N . GLU A 1 103 ? -4.109 -26.906 -12.133 1 97.38 103 GLU A N 1
ATOM 778 C CA . GLU A 1 103 ? -3.336 -26.969 -13.367 1 97.38 103 GLU A CA 1
ATOM 779 C C . GLU A 1 103 ? -4.023 -26.188 -14.484 1 97.38 103 GLU A C 1
ATOM 781 O O . GLU A 1 103 ? -5.242 -26 -14.461 1 97.38 103 GLU A O 1
ATOM 786 N N . GLY A 1 104 ? -3.178 -25.672 -15.445 1 96.81 104 GLY A N 1
ATOM 787 C CA . GLY A 1 104 ? -3.719 -24.984 -16.609 1 96.81 104 GLY A CA 1
ATOM 788 C C . GLY A 1 104 ? -3.51 -23.484 -16.578 1 96.81 104 GLY A C 1
ATOM 789 O O . GLY A 1 104 ? -3.111 -22.938 -15.547 1 96.81 104 GLY A O 1
ATOM 790 N N . ASP A 1 105 ? -3.746 -22.906 -17.719 1 97.44 105 ASP A N 1
ATOM 791 C CA . ASP A 1 105 ? -3.553 -21.469 -17.859 1 97.44 105 ASP A CA 1
ATOM 792 C C . ASP A 1 105 ? -4.84 -20.703 -17.562 1 97.44 105 ASP A C 1
ATOM 794 O O . ASP A 1 105 ? -5.781 -20.734 -18.359 1 97.44 105 ASP A O 1
ATOM 798 N N . TYR A 1 106 ? -4.848 -20 -16.469 1 97.81 106 TYR A N 1
ATOM 799 C CA . TYR A 1 106 ? -6.047 -19.266 -16.094 1 97.81 106 TYR A CA 1
ATOM 800 C C . TYR A 1 106 ? -5.773 -17.766 -16.047 1 97.81 106 TYR A C 1
ATOM 802 O O . TYR A 1 106 ? -6.484 -17.016 -15.375 1 97.81 106 TYR A O 1
ATOM 810 N N . ARG A 1 107 ? -4.73 -17.328 -16.703 1 97.44 107 ARG A N 1
ATOM 811 C CA . ARG A 1 107 ? -4.422 -15.898 -16.781 1 97.44 107 ARG A CA 1
ATOM 812 C C . ARG A 1 107 ? -5.551 -15.125 -17.453 1 97.44 107 ARG A C 1
ATOM 814 O O . ARG A 1 107 ? -5.746 -13.938 -17.188 1 97.44 107 ARG A O 1
ATOM 821 N N . GLY A 1 108 ? -6.328 -15.789 -18.234 1 96.81 108 GLY A N 1
ATOM 822 C CA . GLY A 1 108 ? -7.504 -15.18 -18.844 1 96.81 108 GLY A CA 1
ATOM 823 C C . GLY A 1 108 ? -8.539 -14.734 -17.828 1 96.81 108 GLY A C 1
ATOM 824 O O . GLY A 1 108 ? -9.195 -13.711 -18.016 1 96.81 108 GLY A O 1
ATOM 825 N N . ALA A 1 109 ? -8.703 -15.531 -16.75 1 97.81 109 ALA A N 1
ATOM 826 C CA . ALA A 1 109 ? -9.625 -15.164 -15.688 1 97.81 109 ALA A CA 1
ATOM 827 C C . ALA A 1 109 ? -9.164 -13.906 -14.969 1 97.81 109 ALA A C 1
ATOM 829 O O . ALA A 1 109 ? -9.984 -13.078 -14.555 1 97.81 109 ALA A O 1
ATOM 830 N N . VAL A 1 110 ? -7.84 -13.695 -14.82 1 98.44 110 VAL A N 1
ATOM 831 C CA . VAL A 1 110 ? -7.289 -12.5 -14.195 1 98.44 110 VAL A CA 1
ATOM 832 C C . VAL A 1 110 ? -7.535 -11.289 -15.094 1 98.44 110 VAL A C 1
ATOM 834 O O . VAL A 1 110 ? -7.832 -10.195 -14.609 1 98.44 110 VAL A O 1
ATOM 837 N N . ALA A 1 111 ? -7.477 -11.492 -16.375 1 97 111 ALA A N 1
ATOM 838 C CA . ALA A 1 111 ? -7.609 -10.414 -17.359 1 97 111 ALA A CA 1
ATOM 839 C C . ALA A 1 111 ? -8.977 -9.742 -17.25 1 97 111 ALA A C 1
ATOM 841 O O . ALA A 1 111 ? -9.086 -8.523 -17.359 1 97 111 ALA A O 1
ATOM 842 N N . GLY A 1 112 ? -10.008 -10.539 -16.984 1 92.75 112 GLY A N 1
ATOM 843 C CA . GLY A 1 112 ? -11.352 -9.984 -16.891 1 92.75 112 GLY A CA 1
ATOM 844 C C . GLY A 1 112 ? -11.75 -9.172 -18.109 1 92.75 112 GLY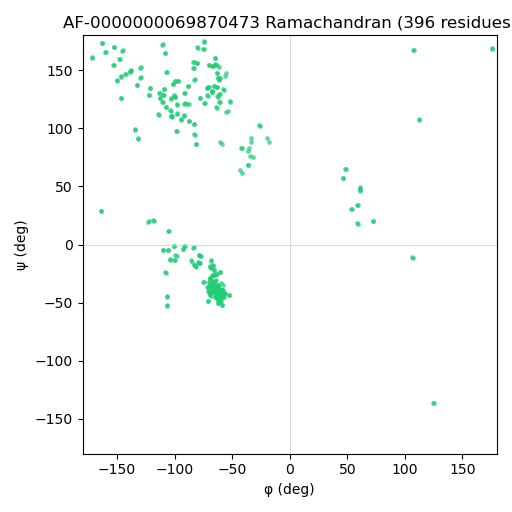 A C 1
ATOM 845 O O . GLY A 1 112 ? -12.328 -8.094 -17.969 1 92.75 112 GLY A O 1
ATOM 846 N N . GLY A 1 113 ? -11.281 -9.461 -19.234 1 90.5 113 GLY A N 1
ATOM 847 C CA . GLY A 1 113 ? -11.641 -8.773 -20.469 1 90.5 113 GLY A CA 1
ATOM 848 C C . GLY A 1 113 ? -10.547 -7.859 -20.984 1 90.5 113 GLY A C 1
ATOM 849 O O . GLY A 1 113 ? -10.656 -7.32 -22.094 1 90.5 113 GLY A O 1
ATOM 850 N N . GLN A 1 114 ? -9.57 -7.625 -20.219 1 94.5 114 GLN A N 1
ATOM 851 C CA . GLN A 1 114 ? -8.453 -6.797 -20.641 1 94.5 114 GLN A CA 1
ATOM 852 C C . GLN A 1 114 ? -7.32 -7.652 -21.203 1 94.5 114 GLN A C 1
ATOM 854 O O . GLN A 1 114 ? -6.484 -8.156 -20.453 1 94.5 114 GLN A O 1
ATOM 859 N N . ALA A 1 115 ? -7.133 -7.633 -22.469 1 92.88 115 ALA A N 1
ATOM 860 C CA . ALA A 1 115 ? -6.336 -8.617 -23.203 1 92.88 115 ALA A CA 1
ATOM 861 C C . ALA A 1 115 ? -4.855 -8.484 -22.859 1 92.88 115 ALA A C 1
ATOM 863 O O . ALA A 1 115 ? -4.121 -9.477 -22.859 1 92.88 115 ALA A O 1
ATOM 864 N N . PHE A 1 116 ? -4.414 -7.285 -22.531 1 93.62 116 PHE A N 1
ATOM 865 C CA . PHE A 1 116 ? -2.99 -7.078 -22.281 1 93.62 116 PHE A CA 1
ATOM 866 C C . PHE A 1 116 ? -2.521 -7.895 -21.078 1 93.62 116 PHE A C 1
ATOM 868 O O . PHE A 1 116 ? -1.348 -8.266 -21 1 93.62 116 PHE A O 1
ATOM 875 N N . VAL A 1 117 ? -3.424 -8.219 -20.172 1 95.25 117 VAL A N 1
ATOM 876 C CA . VAL A 1 117 ? -3.074 -8.945 -18.969 1 95.25 117 VAL A CA 1
ATOM 877 C C . VAL A 1 117 ? -2.619 -10.359 -19.328 1 95.25 117 VAL A C 1
ATOM 879 O O . VAL A 1 117 ? -1.709 -10.906 -18.688 1 95.25 117 VAL A O 1
ATOM 882 N N . LYS A 1 118 ? -3.176 -10.906 -20.359 1 94.25 118 LYS A N 1
ATOM 883 C CA . LYS A 1 118 ? -2.871 -12.273 -20.781 1 94.25 118 LYS A CA 1
ATOM 884 C C . LYS A 1 118 ? -1.445 -12.383 -21.312 1 94.25 118 LYS A C 1
ATOM 886 O O . LYS A 1 118 ? -0.893 -13.484 -21.406 1 94.25 118 LYS A O 1
ATOM 891 N N . THR A 1 119 ? -0.885 -11.258 -21.688 1 95.19 119 THR A N 1
ATOM 892 C CA . THR A 1 119 ? 0.453 -11.273 -22.281 1 95.19 119 THR A CA 1
ATOM 893 C C . THR A 1 119 ? 1.518 -11.312 -21.188 1 95.19 119 THR A C 1
ATOM 895 O O . THR A 1 119 ? 2.678 -11.633 -21.453 1 95.19 119 THR A O 1
ATOM 898 N N . ALA A 1 120 ? 1.131 -10.961 -19.953 1 98.06 120 ALA A N 1
ATOM 899 C CA . ALA A 1 120 ? 2.088 -11.047 -18.844 1 98.06 120 ALA A CA 1
ATOM 900 C C . ALA A 1 120 ? 2.4 -12.5 -18.5 1 98.06 120 ALA A C 1
ATOM 902 O O . ALA A 1 120 ? 1.498 -13.336 -18.438 1 98.06 120 ALA A O 1
ATOM 903 N N . PRO A 1 121 ? 3.645 -12.836 -18.297 1 98.38 121 PRO A N 1
ATOM 904 C CA . PRO A 1 121 ? 4.008 -14.227 -18 1 98.38 121 PRO A CA 1
ATOM 905 C C . PRO A 1 121 ? 3.459 -14.703 -16.656 1 98.38 121 PRO A C 1
ATOM 907 O O . PRO A 1 121 ? 3.365 -15.906 -16.422 1 98.38 121 PRO A O 1
ATOM 910 N N . VAL A 1 122 ? 3.145 -13.805 -15.75 1 98.75 122 VAL A N 1
ATOM 911 C CA . VAL A 1 122 ? 2.584 -14.164 -14.453 1 98.75 122 VAL A CA 1
ATOM 912 C C . VAL A 1 122 ? 1.604 -13.086 -13.992 1 98.75 122 VAL A C 1
ATOM 914 O O . VAL A 1 122 ? 1.783 -11.906 -14.297 1 98.75 122 VAL A O 1
ATOM 917 N N . SER A 1 123 ? 0.572 -13.484 -13.336 1 98.88 123 SER A N 1
ATOM 918 C CA . SER A 1 123 ? -0.317 -12.586 -12.609 1 98.88 123 SER A CA 1
ATOM 919 C C . SER A 1 123 ? -0.416 -12.961 -11.141 1 98.88 123 SER A C 1
ATOM 921 O O . SER A 1 123 ? -0.589 -14.141 -10.805 1 98.88 123 SER A O 1
ATOM 923 N N . LEU A 1 124 ? -0.206 -12.016 -10.305 1 98.94 124 LEU A N 1
ATOM 924 C CA . LEU A 1 124 ? -0.487 -12.188 -8.883 1 98.94 124 LEU A CA 1
ATOM 925 C C . LEU A 1 124 ? -1.907 -11.742 -8.547 1 98.94 124 LEU A C 1
ATOM 927 O O . LEU A 1 124 ? -2.35 -10.68 -8.992 1 98.94 124 LEU A O 1
ATOM 931 N N . VAL A 1 125 ? -2.654 -12.57 -7.855 1 98.94 125 VAL A N 1
ATOM 932 C CA . VAL A 1 125 ? -3.994 -12.227 -7.391 1 98.94 125 VAL A CA 1
ATOM 933 C C . VAL A 1 125 ? -4.004 -12.133 -5.867 1 98.94 125 VAL A C 1
ATOM 935 O O . VAL A 1 125 ? -3.553 -13.055 -5.18 1 98.94 125 VAL A O 1
ATOM 938 N N . LEU A 1 126 ? -4.453 -11.031 -5.371 1 99 126 LEU A N 1
ATOM 939 C CA . LEU A 1 126 ? -4.512 -10.773 -3.938 1 99 126 LEU A CA 1
ATOM 940 C C . LEU A 1 126 ? -5.906 -11.055 -3.389 1 99 126 LEU A C 1
ATOM 942 O O . LEU A 1 126 ? -6.867 -10.367 -3.742 1 99 126 LEU A O 1
ATOM 946 N N . ILE A 1 127 ? -5.965 -12.062 -2.564 1 98.94 127 ILE A N 1
ATOM 947 C CA . ILE A 1 127 ? -7.215 -12.508 -1.961 1 98.94 127 ILE A CA 1
ATOM 948 C C . ILE A 1 127 ? -7.203 -12.203 -0.465 1 98.94 127 ILE A C 1
ATOM 950 O O . ILE A 1 127 ? -6.293 -12.617 0.255 1 98.94 127 ILE A O 1
ATOM 954 N N . SER A 1 128 ? -8.164 -11.461 0.022 1 98.94 128 SER A N 1
ATOM 955 C CA . SER A 1 128 ? -8.289 -11.25 1.461 1 98.94 128 SER A CA 1
ATOM 956 C C . SER A 1 128 ? -9.32 -12.203 2.066 1 98.94 128 SER A C 1
ATOM 958 O O . SER A 1 128 ? -10.469 -12.242 1.623 1 98.94 128 SER A O 1
ATOM 960 N N . ASP A 1 129 ? -8.938 -13.016 2.996 1 98.94 129 ASP A N 1
ATOM 961 C CA . ASP A 1 129 ? -9.898 -13.766 3.799 1 98.94 129 ASP A CA 1
ATOM 962 C C . ASP A 1 129 ? -10.43 -12.914 4.953 1 98.94 129 ASP A C 1
ATOM 964 O O . ASP A 1 129 ? -9.875 -12.945 6.059 1 98.94 129 ASP A O 1
ATOM 968 N N . VAL A 1 130 ? -11.523 -12.297 4.766 1 98.81 130 VAL A N 1
ATOM 969 C CA . VAL A 1 130 ? -12 -11.273 5.688 1 98.81 130 VAL A CA 1
ATOM 970 C C . VAL A 1 130 ? -12.633 -11.938 6.91 1 98.81 130 VAL A C 1
ATOM 972 O O . VAL A 1 130 ? -12.922 -11.266 7.906 1 98.81 130 VAL A O 1
ATOM 975 N N . SER A 1 131 ? -12.805 -13.25 6.832 1 98.75 131 SER A N 1
ATOM 976 C CA . SER A 1 131 ? -13.305 -13.938 8.016 1 98.75 131 SER A CA 1
ATOM 977 C C . SER A 1 131 ? -12.281 -13.898 9.148 1 98.75 131 SER A C 1
ATOM 979 O O . SER A 1 131 ? -12.625 -14.133 10.312 1 98.75 131 SER A O 1
ATOM 981 N N . ARG A 1 132 ? -11.062 -13.625 8.812 1 98.69 132 ARG A N 1
ATOM 982 C CA . ARG A 1 132 ? -10.031 -13.508 9.836 1 98.69 132 ARG A CA 1
ATOM 983 C C . ARG A 1 132 ? -10.258 -12.281 10.711 1 98.69 132 ARG A C 1
ATOM 985 O O . ARG A 1 132 ? -9.664 -12.156 11.789 1 98.69 132 ARG A O 1
ATOM 992 N N . PHE A 1 133 ? -11.148 -11.367 10.281 1 98.56 133 PHE A N 1
ATOM 993 C CA . PHE A 1 133 ? -11.508 -10.188 11.062 1 98.56 133 PHE A CA 1
ATOM 994 C C . PHE A 1 133 ? -12.828 -10.414 11.797 1 98.56 133 PHE A C 1
ATOM 996 O O . PHE A 1 133 ? -13.258 -9.555 12.57 1 98.56 133 PHE A O 1
ATOM 1003 N N . GLY A 1 134 ? -13.5 -11.477 11.492 1 98.12 134 GLY A N 1
ATOM 1004 C CA . GLY A 1 134 ? -14.828 -11.758 12.008 1 98.12 134 GLY A CA 1
ATOM 1005 C C . GLY A 1 134 ? -15.859 -12.008 10.922 1 98.12 134 GLY A C 1
ATOM 1006 O O . GLY A 1 134 ? -15.57 -12.688 9.938 1 98.12 134 GLY A O 1
ATOM 1007 N N . ASP A 1 135 ? -17.047 -11.414 11.094 1 98.06 135 ASP A N 1
ATOM 1008 C CA . ASP A 1 135 ? -18.156 -11.602 10.164 1 98.06 135 ASP A CA 1
ATOM 1009 C C . ASP A 1 135 ? -17.797 -11.07 8.773 1 98.06 135 ASP A C 1
ATOM 1011 O O . ASP A 1 135 ? -17.672 -9.859 8.586 1 98.06 135 ASP A O 1
ATOM 1015 N N . ALA A 1 136 ? -17.766 -11.914 7.824 1 97.75 136 ALA A N 1
ATOM 1016 C CA . ALA A 1 136 ? -17.344 -11.562 6.469 1 97.75 136 ALA A CA 1
ATOM 1017 C C . ALA A 1 136 ? -18.344 -10.641 5.797 1 97.75 136 ALA A C 1
ATOM 1019 O O . ALA A 1 136 ? -18.031 -9.977 4.809 1 97.75 136 ALA A O 1
ATOM 1020 N N . GLN A 1 137 ? -19.5 -10.609 6.285 1 97.12 137 GLN A N 1
ATOM 1021 C CA . GLN A 1 137 ? -20.547 -9.797 5.66 1 97.12 137 GLN A CA 1
ATOM 1022 C C . GLN A 1 137 ? -20.484 -8.359 6.16 1 97.12 137 GLN A C 1
ATOM 1024 O O . GLN A 1 137 ? -21.141 -7.477 5.59 1 97.12 137 GLN A O 1
ATOM 1029 N N . LYS A 1 138 ? -19.781 -8.172 7.211 1 97.94 138 LYS A N 1
ATOM 1030 C CA . LYS A 1 138 ? -19.641 -6.812 7.734 1 97.94 138 LYS A CA 1
ATOM 1031 C C . LYS A 1 138 ? -18.766 -5.957 6.816 1 97.94 138 LYS A C 1
ATOM 1033 O O . LYS A 1 138 ? -17.625 -6.312 6.523 1 97.94 138 LYS A O 1
ATOM 1038 N N . ILE A 1 139 ? -19.281 -4.82 6.445 1 97.62 139 ILE A N 1
ATOM 1039 C CA . ILE A 1 139 ? -18.609 -3.945 5.492 1 97.62 139 ILE A CA 1
ATOM 1040 C C . ILE A 1 139 ? -17.281 -3.477 6.066 1 97.62 139 ILE A C 1
ATOM 1042 O O . ILE A 1 139 ? -16.281 -3.365 5.344 1 97.62 139 ILE A O 1
ATOM 1046 N N . GLN A 1 140 ? -17.25 -3.24 7.324 1 97.69 140 GLN A N 1
ATOM 1047 C CA . GLN A 1 140 ? -16.031 -2.787 7.98 1 97.69 140 GLN A CA 1
ATOM 1048 C C . GLN A 1 140 ? -14.898 -3.803 7.812 1 97.69 140 GLN A C 1
ATOM 1050 O O . GLN A 1 140 ? -13.734 -3.43 7.645 1 97.69 140 GLN A O 1
ATOM 1055 N N . ASN A 1 141 ? -15.258 -5.043 7.895 1 98.69 141 ASN A N 1
ATOM 1056 C CA . ASN A 1 141 ? -14.25 -6.086 7.723 1 98.69 141 ASN A CA 1
ATOM 1057 C C . ASN A 1 141 ? -13.773 -6.172 6.277 1 98.69 141 ASN A C 1
ATOM 1059 O O . ASN A 1 141 ? -12.594 -6.43 6.02 1 98.69 141 ASN A O 1
ATOM 1063 N N . GLN A 1 142 ? -14.641 -5.895 5.348 1 98.75 142 GLN A N 1
ATOM 1064 C CA . GLN A 1 142 ? -14.266 -5.879 3.938 1 98.75 142 GLN A CA 1
ATOM 1065 C C . GLN A 1 142 ? -13.375 -4.68 3.621 1 98.75 142 GLN A C 1
ATOM 1067 O O . GLN A 1 142 ? -12.438 -4.789 2.834 1 98.75 142 GLN A O 1
ATOM 1072 N N . LEU A 1 143 ? -13.664 -3.566 4.273 1 98.81 143 LEU A N 1
ATOM 1073 C CA . LEU A 1 143 ? -12.828 -2.383 4.09 1 98.81 143 LEU A CA 1
ATOM 1074 C C . LEU A 1 143 ? -11.43 -2.617 4.645 1 98.81 143 LEU A C 1
ATOM 1076 O O . LEU A 1 143 ? -10.438 -2.201 4.035 1 98.81 143 LEU A O 1
ATOM 1080 N N . MET A 1 144 ? -11.336 -3.291 5.742 1 98.81 144 MET A N 1
ATOM 1081 C CA . MET A 1 144 ? -10.031 -3.635 6.305 1 98.81 144 MET A CA 1
ATOM 1082 C C . MET A 1 144 ? -9.25 -4.539 5.355 1 98.81 144 MET A C 1
ATOM 1084 O O . MET A 1 144 ? -8.062 -4.316 5.117 1 98.81 144 MET A O 1
ATOM 1088 N N . GLY A 1 145 ? -9.945 -5.504 4.844 1 98.94 145 GLY A N 1
ATOM 1089 C CA . GLY A 1 145 ? -9.328 -6.375 3.857 1 98.94 145 GLY A CA 1
ATOM 1090 C C . GLY A 1 145 ? -8.852 -5.641 2.619 1 98.94 145 GLY A C 1
ATOM 1091 O O . GLY A 1 145 ? -7.785 -5.938 2.082 1 98.94 145 GLY A O 1
ATOM 1092 N N . ALA A 1 146 ? -9.641 -4.684 2.186 1 98.94 146 ALA A N 1
ATOM 1093 C CA . ALA A 1 146 ? -9.289 -3.877 1.02 1 98.94 146 ALA A CA 1
ATOM 1094 C C . ALA A 1 146 ? -8.031 -3.049 1.284 1 98.94 146 ALA A C 1
ATOM 1096 O O . ALA A 1 146 ? -7.133 -2.986 0.444 1 98.94 146 ALA A O 1
ATOM 1097 N N . MET A 1 147 ? -7.969 -2.438 2.418 1 98.94 147 MET A N 1
ATOM 1098 C CA . MET A 1 147 ? -6.781 -1.672 2.785 1 98.94 147 MET A CA 1
ATOM 1099 C C . MET A 1 147 ? -5.547 -2.566 2.822 1 98.94 147 MET A C 1
ATOM 1101 O O . MET A 1 147 ? -4.5 -2.209 2.281 1 98.94 147 MET A O 1
ATOM 1105 N N . ASP A 1 148 ? -5.676 -3.752 3.408 1 99 148 ASP A N 1
ATOM 1106 C CA . ASP A 1 148 ? -4.559 -4.684 3.496 1 99 148 ASP A CA 1
ATOM 1107 C C . ASP A 1 148 ? -4.121 -5.152 2.109 1 99 148 ASP A C 1
ATOM 1109 O O . ASP A 1 148 ? -2.926 -5.305 1.848 1 99 148 ASP A O 1
ATOM 1113 N N . ALA A 1 149 ? -5.086 -5.359 1.234 1 99 149 ALA A N 1
ATOM 1114 C CA . ALA A 1 149 ? -4.75 -5.723 -0.14 1 99 149 ALA A CA 1
ATOM 1115 C C . ALA A 1 149 ? -3.992 -4.594 -0.834 1 99 149 ALA A C 1
ATOM 1117 O O . ALA A 1 149 ? -3.051 -4.848 -1.59 1 99 149 ALA A O 1
ATOM 1118 N N . GLY A 1 150 ? -4.422 -3.365 -0.6 1 98.94 150 GLY A N 1
ATOM 1119 C CA . GLY A 1 150 ? -3.691 -2.227 -1.132 1 98.94 150 GLY A CA 1
ATOM 1120 C C . GLY A 1 150 ? -2.254 -2.162 -0.654 1 98.94 150 GLY A C 1
ATOM 1121 O O . GLY A 1 150 ? -1.352 -1.83 -1.426 1 98.94 150 GLY A O 1
ATOM 1122 N N . ILE A 1 151 ? -2.055 -2.486 0.583 1 99 151 ILE A N 1
ATOM 1123 C CA . ILE A 1 151 ? -0.726 -2.488 1.183 1 99 151 ILE A CA 1
ATOM 1124 C C . ILE A 1 151 ? 0.161 -3.504 0.465 1 99 151 ILE A C 1
ATOM 1126 O O . ILE A 1 151 ? 1.258 -3.168 0.01 1 99 151 ILE A O 1
ATOM 1130 N N . VAL A 1 152 ? -0.32 -4.699 0.26 1 99 152 VAL A N 1
ATOM 1131 C CA . VAL A 1 152 ? 0.443 -5.734 -0.425 1 99 152 VAL A CA 1
ATOM 1132 C C . VAL A 1 152 ? 0.663 -5.34 -1.883 1 99 152 VAL A C 1
ATOM 1134 O O . VAL A 1 152 ? 1.749 -5.539 -2.432 1 99 152 VAL A O 1
ATOM 1137 N N . SER A 1 153 ? -0.33 -4.77 -2.475 1 99 153 SER A N 1
ATOM 1138 C CA . SER A 1 153 ? -0.252 -4.297 -3.854 1 99 153 SER A CA 1
ATOM 1139 C C . SER A 1 153 ? 0.888 -3.299 -4.031 1 99 153 SER A C 1
ATOM 1141 O O . SER A 1 153 ? 1.631 -3.365 -5.012 1 99 153 SER A O 1
ATOM 1143 N N . GLN A 1 154 ? 0.999 -2.438 -3.094 1 98.94 154 GLN A N 1
ATOM 1144 C CA . GLN A 1 154 ? 2.018 -1.407 -3.264 1 98.94 154 GLN A CA 1
ATOM 1145 C C . GLN A 1 154 ? 3.416 -1.971 -3.025 1 98.94 154 GLN A C 1
ATOM 1147 O O . GLN A 1 154 ? 4.383 -1.534 -3.654 1 98.94 154 GLN A O 1
ATOM 1152 N N . ASN A 1 155 ? 3.58 -2.961 -2.143 1 99 155 ASN A N 1
ATOM 1153 C CA . ASN A 1 155 ? 4.844 -3.686 -2.078 1 99 155 ASN A CA 1
ATOM 1154 C C . ASN A 1 155 ? 5.25 -4.227 -3.445 1 99 155 ASN A C 1
ATOM 1156 O O . ASN A 1 155 ? 6.406 -4.102 -3.85 1 99 155 ASN A O 1
ATOM 1160 N N . ILE A 1 156 ? 4.277 -4.789 -4.148 1 99 156 ILE A N 1
ATOM 1161 C CA . ILE A 1 156 ? 4.52 -5.348 -5.473 1 99 156 ILE A CA 1
ATOM 1162 C C . ILE A 1 156 ? 4.969 -4.242 -6.426 1 99 156 ILE A C 1
ATOM 1164 O O . ILE A 1 156 ? 5.977 -4.379 -7.121 1 99 156 ILE A O 1
ATOM 1168 N N . SER A 1 157 ? 4.277 -3.125 -6.422 1 98.94 157 SER A N 1
ATOM 1169 C CA . SER A 1 157 ? 4.566 -2.025 -7.34 1 98.94 157 SER A CA 1
ATOM 1170 C C . SER A 1 157 ? 5.953 -1.45 -7.094 1 98.94 157 SER A C 1
ATOM 1172 O O . SER A 1 157 ? 6.703 -1.194 -8.039 1 98.94 157 SER A O 1
ATOM 1174 N N . ILE A 1 158 ? 6.289 -1.263 -5.844 1 98.94 158 ILE A N 1
ATOM 1175 C CA . ILE A 1 158 ? 7.562 -0.643 -5.5 1 98.94 158 ILE A CA 1
ATOM 1176 C C . ILE A 1 158 ? 8.703 -1.599 -5.824 1 98.94 158 ILE A C 1
ATOM 1178 O O . ILE A 1 158 ? 9.734 -1.186 -6.375 1 98.94 158 ILE A O 1
ATOM 1182 N N . PHE A 1 159 ? 8.531 -2.891 -5.512 1 98.94 159 PHE A N 1
ATOM 1183 C CA . PHE A 1 159 ? 9.547 -3.873 -5.879 1 98.94 159 PHE A CA 1
ATOM 1184 C C . PHE A 1 159 ? 9.758 -3.896 -7.391 1 98.94 159 PHE A C 1
ATOM 1186 O O . PHE A 1 159 ? 10.891 -3.857 -7.867 1 98.94 159 PHE A O 1
ATOM 1193 N N . CYS A 1 160 ? 8.602 -3.979 -8.141 1 98.94 160 CYS A N 1
ATOM 1194 C CA . CYS A 1 160 ? 8.695 -4.035 -9.594 1 98.94 160 CYS A CA 1
ATOM 1195 C C . CYS A 1 160 ? 9.422 -2.814 -10.148 1 98.94 160 CYS A C 1
ATOM 1197 O O . CYS A 1 160 ? 10.25 -2.934 -11.055 1 98.94 160 CYS A O 1
ATOM 1199 N N . SER A 1 161 ? 9.125 -1.66 -9.617 1 98.88 161 SER A N 1
ATOM 1200 C CA . SER A 1 161 ? 9.812 -0.45 -10.047 1 98.88 161 SER A CA 1
ATOM 1201 C C . SER A 1 161 ? 11.312 -0.555 -9.797 1 98.88 161 SER A C 1
ATOM 1203 O O . SER A 1 161 ? 12.117 -0.285 -10.695 1 98.88 161 SER A O 1
ATOM 1205 N N . ALA A 1 162 ? 11.695 -1.016 -8.625 1 98.75 162 ALA A N 1
ATOM 1206 C CA . ALA A 1 162 ? 13.102 -1.138 -8.258 1 98.75 162 ALA A CA 1
ATOM 1207 C C . ALA A 1 162 ? 13.805 -2.195 -9.109 1 98.75 162 ALA A C 1
ATOM 1209 O O . ALA A 1 162 ? 14.969 -2.039 -9.469 1 98.75 162 ALA A O 1
ATOM 1210 N N . ALA A 1 163 ? 13.086 -3.252 -9.422 1 98.62 163 ALA A N 1
ATOM 1211 C CA . ALA A 1 163 ? 13.656 -4.406 -10.117 1 98.62 163 ALA A CA 1
ATOM 1212 C C . ALA A 1 163 ? 13.516 -4.258 -11.625 1 98.62 163 ALA A C 1
ATOM 1214 O O . ALA A 1 163 ? 13.906 -5.152 -12.383 1 98.62 163 ALA A O 1
ATOM 1215 N N . LYS A 1 164 ? 12.898 -3.145 -12.07 1 98 164 LYS A N 1
ATOM 1216 C CA . LYS A 1 164 ? 12.656 -2.869 -13.484 1 98 164 LYS A CA 1
ATOM 1217 C C . LYS A 1 164 ? 11.773 -3.939 -14.109 1 98 164 LYS A C 1
ATOM 1219 O O . LYS A 1 164 ? 12.094 -4.48 -15.172 1 98 164 LYS A O 1
ATOM 1224 N N . LEU A 1 165 ? 10.766 -4.23 -13.461 1 98.81 165 LEU A N 1
ATOM 1225 C CA . LEU A 1 165 ? 9.68 -5.059 -13.961 1 98.81 165 LEU A CA 1
ATOM 1226 C C . LEU A 1 165 ? 8.438 -4.219 -14.242 1 98.81 165 LEU A C 1
ATOM 1228 O O . LEU A 1 165 ? 8.203 -3.203 -13.586 1 98.81 165 LEU A O 1
ATOM 1232 N N . ALA A 1 166 ? 7.688 -4.629 -15.219 1 98.81 166 ALA A N 1
ATOM 1233 C CA . ALA A 1 166 ? 6.434 -3.971 -15.578 1 98.81 166 ALA A CA 1
ATOM 1234 C C . ALA A 1 166 ? 5.262 -4.539 -14.789 1 98.81 166 ALA A C 1
ATOM 1236 O O . ALA A 1 166 ? 5.172 -5.754 -14.586 1 98.81 166 ALA A O 1
ATOM 1237 N N . THR A 1 167 ? 4.434 -3.689 -14.32 1 98.88 167 THR A N 1
ATOM 1238 C CA . THR A 1 167 ? 3.205 -4.113 -13.664 1 98.88 167 THR A CA 1
ATOM 1239 C C . THR A 1 167 ? 2.186 -2.977 -13.641 1 98.88 167 THR A C 1
ATOM 1241 O O . THR A 1 167 ? 2.523 -1.827 -13.922 1 98.88 167 THR A O 1
ATOM 1244 N N . VAL A 1 168 ? 0.958 -3.32 -13.344 1 98.88 168 VAL A N 1
ATOM 1245 C CA . VAL A 1 168 ? -0.126 -2.377 -13.086 1 98.88 168 VAL A CA 1
ATOM 1246 C C . VAL A 1 168 ? -1.08 -2.955 -12.047 1 98.88 168 VAL A C 1
ATOM 1248 O O . VAL A 1 168 ? -1.491 -4.113 -12.141 1 98.88 168 VAL A O 1
ATOM 1251 N N . PRO A 1 169 ? -1.344 -2.205 -10.961 1 98.88 169 PRO A N 1
ATOM 1252 C CA . PRO A 1 169 ? -2.416 -2.654 -10.078 1 98.88 169 PRO A CA 1
ATOM 1253 C C . PRO A 1 169 ? -3.791 -2.611 -10.742 1 98.88 169 PRO A C 1
ATOM 1255 O O . PRO A 1 169 ? -4.137 -1.622 -11.391 1 98.88 169 PRO A O 1
ATOM 1258 N N . ARG A 1 170 ? -4.578 -3.67 -10.539 1 98.69 170 ARG A N 1
ATOM 1259 C CA . ARG A 1 170 ? -5.898 -3.789 -11.148 1 98.69 170 ARG A CA 1
ATOM 1260 C C . ARG A 1 170 ? -6.914 -4.332 -10.148 1 98.69 170 ARG A C 1
ATOM 1262 O O . ARG A 1 170 ? -6.574 -5.145 -9.289 1 98.69 170 ARG A O 1
ATOM 1269 N N . ALA A 1 171 ? -8.148 -3.887 -10.352 1 97.88 171 ALA A N 1
ATOM 1270 C CA . ALA A 1 171 ? -9.266 -4.492 -9.633 1 97.88 171 ALA A CA 1
ATOM 1271 C C . ALA A 1 171 ? -10.109 -5.355 -10.555 1 97.88 171 ALA A C 1
ATOM 1273 O O . ALA A 1 171 ? -10.805 -6.27 -10.102 1 97.88 171 ALA A O 1
ATOM 1274 N N . SER A 1 172 ? -10.062 -5.07 -11.812 1 97.25 172 SER A N 1
ATOM 1275 C CA . SER A 1 172 ? -10.859 -5.828 -12.781 1 97.25 172 SER A CA 1
ATOM 1276 C C . SER A 1 172 ? -10.359 -7.266 -12.891 1 97.25 172 SER A C 1
ATOM 1278 O O . SER A 1 172 ? -9.156 -7.508 -12.953 1 97.25 172 SER A O 1
ATOM 1280 N N . MET A 1 173 ? -11.25 -8.211 -12.82 1 98.38 173 MET A N 1
ATOM 1281 C CA . MET A 1 173 ? -10.984 -9.633 -13.008 1 98.38 173 MET A CA 1
ATOM 1282 C C . MET A 1 173 ? -12.281 -10.43 -13.055 1 98.38 173 MET A C 1
ATOM 1284 O O . MET A 1 173 ? -13.352 -9.906 -12.719 1 98.38 173 MET A O 1
ATOM 1288 N N . ASP A 1 174 ? -12.25 -11.609 -13.57 1 98.19 174 ASP A N 1
ATOM 1289 C CA . ASP A 1 174 ? -13.383 -12.531 -13.5 1 98.19 174 ASP A CA 1
ATOM 1290 C C . ASP A 1 174 ? -13.43 -13.242 -12.148 1 98.19 174 ASP A C 1
ATOM 1292 O O . ASP A 1 174 ? -12.969 -14.383 -12.031 1 98.19 174 ASP A O 1
ATOM 1296 N N . ALA A 1 175 ? -14.047 -12.633 -11.211 1 97.31 175 ALA A N 1
ATOM 1297 C CA . ALA A 1 175 ? -14.047 -13.109 -9.836 1 97.31 175 ALA A CA 1
ATOM 1298 C C . ALA A 1 175 ? -14.734 -14.469 -9.719 1 97.31 175 ALA A C 1
ATOM 1300 O O . ALA A 1 175 ? -14.297 -15.328 -8.961 1 97.31 175 ALA A O 1
ATOM 1301 N N . ALA A 1 176 ? -15.758 -14.641 -10.461 1 97.44 176 ALA A N 1
ATOM 1302 C CA . ALA A 1 176 ? -16.5 -15.906 -10.406 1 97.44 176 ALA A CA 1
ATOM 1303 C C . ALA A 1 176 ? -15.625 -17.062 -10.883 1 97.44 176 ALA A C 1
ATOM 1305 O O . ALA A 1 176 ? -15.57 -18.109 -10.234 1 97.44 176 ALA A O 1
ATOM 1306 N N . GLN A 1 177 ? -14.953 -16.828 -11.945 1 98.06 177 GLN A N 1
ATOM 1307 C CA . GLN A 1 177 ? -14.094 -17.875 -12.461 1 98.06 177 GLN A CA 1
ATOM 1308 C C . GLN A 1 177 ? -12.914 -18.141 -11.523 1 98.06 177 GLN A C 1
ATOM 1310 O O . GLN A 1 177 ? -12.539 -19.297 -11.289 1 98.06 177 GLN A O 1
ATOM 1315 N N . LEU A 1 178 ? -12.359 -17.125 -10.992 1 98.56 178 LEU A N 1
ATOM 1316 C CA . LEU A 1 178 ? -11.219 -17.281 -10.094 1 98.56 178 LEU A CA 1
ATOM 1317 C C . LEU A 1 178 ? -11.625 -18 -8.812 1 98.56 178 LEU A C 1
ATOM 1319 O O . LEU A 1 178 ? -10.859 -18.797 -8.273 1 98.56 178 LEU A O 1
ATOM 1323 N N . LYS A 1 179 ? -12.797 -17.703 -8.312 1 98.5 179 LYS A N 1
ATOM 1324 C CA . LYS A 1 179 ? -13.281 -18.391 -7.121 1 98.5 179 LYS A CA 1
ATOM 1325 C C . LYS A 1 179 ? -13.336 -19.906 -7.344 1 98.5 179 LYS A C 1
ATOM 1327 O O . LYS A 1 179 ? -12.969 -20.688 -6.465 1 98.5 179 LYS A O 1
ATOM 1332 N N . LYS A 1 180 ? -13.742 -20.25 -8.5 1 98.19 180 LYS A N 1
ATOM 1333 C CA . LYS A 1 180 ? -13.836 -21.672 -8.836 1 98.19 180 LYS A CA 1
ATOM 1334 C C . LYS A 1 180 ? -12.453 -22.297 -9 1 98.19 180 LYS A C 1
ATOM 1336 O O . LYS A 1 180 ? -12.148 -23.312 -8.391 1 98.19 180 LYS A O 1
ATOM 1341 N N . VAL A 1 181 ? -11.609 -21.656 -9.75 1 97.75 181 VAL A N 1
ATOM 1342 C CA . VAL A 1 181 ? -10.297 -22.188 -10.109 1 97.75 181 VAL A CA 1
ATOM 1343 C C . VAL A 1 181 ? -9.414 -22.281 -8.859 1 97.75 181 VAL A C 1
ATOM 1345 O O . VAL A 1 181 ? -8.688 -23.266 -8.68 1 97.75 181 VAL A O 1
ATOM 1348 N N . LEU A 1 182 ? -9.516 -21.25 -8.016 1 98.5 182 LEU A N 1
ATOM 1349 C CA . LEU A 1 182 ? -8.633 -21.141 -6.863 1 98.5 182 LEU A CA 1
ATOM 1350 C C . LEU A 1 182 ? -9.273 -21.781 -5.637 1 98.5 182 LEU A C 1
ATOM 1352 O O . LEU A 1 182 ? -8.672 -21.797 -4.555 1 98.5 182 LEU A O 1
ATOM 1356 N N . LYS A 1 183 ? -10.5 -22.25 -5.77 1 98.25 183 LYS A N 1
ATOM 1357 C CA . LYS A 1 183 ? -11.211 -22.938 -4.703 1 98.25 183 LYS A CA 1
ATOM 1358 C C . LYS A 1 183 ? -11.391 -22.047 -3.48 1 98.25 183 LYS A C 1
ATOM 1360 O O . LYS A 1 183 ? -11.102 -22.453 -2.355 1 98.25 183 LYS A O 1
ATOM 1365 N N . LEU A 1 184 ? -11.828 -20.891 -3.744 1 98.69 184 LEU A N 1
ATOM 1366 C CA . LEU A 1 184 ? -11.977 -19.906 -2.682 1 98.69 184 LEU A CA 1
ATOM 1367 C C . LEU A 1 184 ? -13.281 -20.109 -1.924 1 98.69 184 LEU A C 1
ATOM 1369 O O . LEU A 1 184 ? -14.312 -20.422 -2.525 1 98.69 184 LEU A O 1
ATOM 1373 N N . LYS A 1 185 ? -13.188 -19.891 -0.66 1 98.38 185 LYS A N 1
ATOM 1374 C CA . LYS A 1 185 ? -14.391 -19.781 0.155 1 98.38 185 LYS A CA 1
ATOM 1375 C C . LYS A 1 185 ? -15.07 -18.422 -0.064 1 98.38 185 LYS A C 1
ATOM 1377 O O . LYS A 1 185 ? -14.477 -17.5 -0.624 1 98.38 185 LYS A O 1
ATOM 1382 N N . ASP A 1 186 ? -16.312 -18.281 0.438 1 97.62 186 ASP A N 1
ATOM 1383 C CA . ASP A 1 186 ? -17.078 -17.047 0.269 1 97.62 186 ASP A CA 1
ATOM 1384 C C . ASP A 1 186 ? -16.406 -15.883 0.988 1 97.62 186 ASP A C 1
ATOM 1386 O O . ASP A 1 186 ? -16.5 -14.742 0.54 1 97.62 186 ASP A O 1
ATOM 1390 N N . SER A 1 187 ? -15.727 -16.188 2.088 1 98.62 187 SER A N 1
ATOM 1391 C CA . SER A 1 187 ? -15.094 -15.133 2.875 1 98.62 187 SER A CA 1
ATOM 1392 C C . SER A 1 187 ? -13.781 -14.68 2.24 1 98.62 187 SER A C 1
ATOM 1394 O O . SER A 1 187 ? -13.203 -13.672 2.643 1 98.62 187 SER A O 1
ATOM 1396 N N . GLN A 1 188 ? -13.258 -15.469 1.326 1 98.88 188 GLN A N 1
ATOM 1397 C CA . GLN A 1 188 ? -12.047 -15.117 0.594 1 98.88 188 GLN A CA 1
ATOM 1398 C C . GLN A 1 188 ? -12.375 -14.289 -0.647 1 98.88 188 GLN A C 1
ATOM 1400 O O . GLN A 1 188 ? -12.805 -14.836 -1.665 1 98.88 188 GLN A O 1
ATOM 1405 N N . ILE A 1 189 ? -12.086 -13.016 -0.566 1 98.75 189 ILE A N 1
ATOM 1406 C CA . ILE A 1 189 ? -12.562 -12.055 -1.56 1 98.75 189 ILE A CA 1
ATOM 1407 C C . ILE A 1 189 ? -11.391 -11.609 -2.441 1 98.75 189 ILE A C 1
ATOM 1409 O O . ILE A 1 189 ? -10.391 -11.094 -1.944 1 98.75 189 ILE A O 1
ATOM 1413 N N . PRO A 1 190 ? -11.477 -11.891 -3.809 1 98.75 190 PRO A N 1
ATOM 1414 C CA . PRO A 1 190 ? -10.477 -11.281 -4.691 1 98.75 190 PRO A CA 1
ATOM 1415 C C . PRO A 1 190 ? -10.5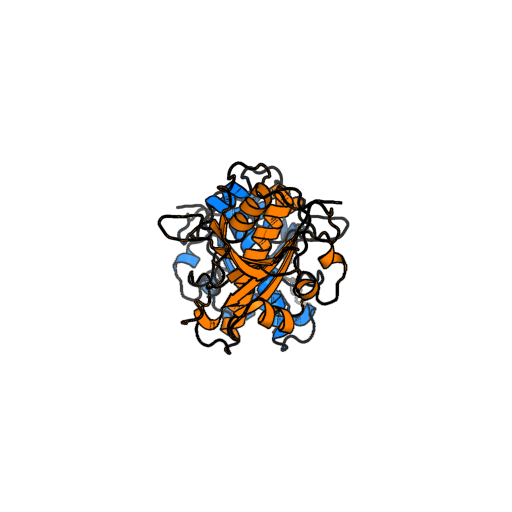23 -9.75 -4.656 1 98.75 190 PRO A C 1
ATOM 1417 O O . PRO A 1 190 ? -11.562 -9.156 -4.922 1 98.75 190 PRO A O 1
ATOM 1420 N N . MET A 1 191 ? -9.406 -9.133 -4.32 1 98.81 191 MET A N 1
ATOM 1421 C CA . MET A 1 191 ? -9.375 -7.684 -4.133 1 98.81 191 MET A CA 1
ATOM 1422 C C . MET A 1 191 ? -8.656 -7 -5.293 1 98.81 191 MET A C 1
ATOM 1424 O O . MET A 1 191 ? -9.188 -6.059 -5.887 1 98.81 191 MET A O 1
ATOM 1428 N N . MET A 1 192 ? -7.477 -7.449 -5.582 1 98.88 192 MET A N 1
ATOM 1429 C CA . MET A 1 192 ? -6.633 -6.82 -6.598 1 98.88 192 MET A CA 1
ATOM 1430 C C . MET A 1 192 ? -5.805 -7.867 -7.336 1 98.88 192 MET A C 1
ATOM 1432 O O . MET A 1 192 ? -5.695 -9.008 -6.883 1 98.88 192 MET A O 1
ATOM 1436 N N . ASN A 1 193 ? -5.242 -7.434 -8.422 1 98.94 193 ASN A N 1
ATOM 1437 C CA . ASN A 1 193 ? -4.277 -8.281 -9.117 1 98.94 193 ASN A CA 1
ATOM 1438 C C . ASN A 1 193 ? -3.189 -7.453 -9.797 1 98.94 193 ASN A C 1
ATOM 1440 O O . ASN A 1 193 ? -3.332 -6.238 -9.945 1 98.94 193 ASN A O 1
ATOM 1444 N N . HIS A 1 194 ? -2.076 -8.094 -10.086 1 98.94 194 HIS A N 1
ATOM 1445 C CA . HIS A 1 194 ? -0.9 -7.527 -10.734 1 98.94 194 HIS A CA 1
ATOM 1446 C C . HIS A 1 194 ? -0.38 -8.445 -11.836 1 98.94 194 HIS A C 1
ATOM 1448 O O . HIS A 1 194 ? 0.272 -9.453 -11.555 1 98.94 194 HIS A O 1
ATOM 1454 N N . PRO A 1 195 ? -0.693 -8.195 -13.109 1 98.94 195 PRO A N 1
ATOM 1455 C CA . PRO A 1 195 ? 0.187 -8.805 -14.109 1 98.94 195 PRO A CA 1
ATOM 1456 C C . PRO A 1 195 ? 1.618 -8.281 -14.031 1 98.94 195 PRO A C 1
ATOM 1458 O O . PRO A 1 195 ? 1.829 -7.082 -13.828 1 98.94 195 PRO A O 1
ATOM 1461 N N . VAL A 1 196 ? 2.586 -9.164 -14.102 1 98.94 196 VAL A N 1
ATOM 1462 C CA . VAL A 1 196 ? 3.986 -8.773 -13.961 1 98.94 196 VAL A CA 1
ATOM 1463 C C . VAL A 1 196 ? 4.812 -9.414 -15.07 1 98.94 196 VAL A C 1
ATOM 1465 O O . VAL A 1 196 ? 4.617 -10.578 -15.406 1 98.94 196 VAL A O 1
ATOM 1468 N N . GLY A 1 197 ? 5.664 -8.688 -15.617 1 98.81 197 GLY A N 1
ATOM 1469 C CA . GLY A 1 197 ? 6.621 -9.156 -16.609 1 98.81 197 GLY A CA 1
ATOM 1470 C C . GLY A 1 197 ? 7.785 -8.203 -16.812 1 98.81 197 GLY A C 1
ATOM 1471 O O . GLY A 1 197 ? 7.832 -7.137 -16.188 1 98.81 197 GLY A O 1
ATOM 1472 N N . TYR A 1 198 ? 8.734 -8.656 -17.594 1 98.69 198 TYR A N 1
ATOM 1473 C CA . TYR A 1 198 ? 9.781 -7.734 -18.031 1 98.69 198 TYR A CA 1
ATOM 1474 C C . TYR A 1 198 ? 9.234 -6.703 -19.016 1 98.69 198 TYR A C 1
ATOM 1476 O O . TYR A 1 198 ? 8.227 -6.945 -19.688 1 98.69 198 TYR A O 1
ATOM 1484 N N . PHE A 1 199 ? 9.922 -5.562 -19.031 1 97.94 199 PHE A N 1
ATOM 1485 C CA . PHE A 1 199 ? 9.539 -4.566 -20.031 1 97.94 199 PHE A CA 1
ATOM 1486 C C . PHE A 1 199 ? 9.703 -5.109 -21.438 1 97.94 199 PHE A C 1
ATOM 1488 O O . PHE A 1 199 ? 10.641 -5.863 -21.719 1 97.94 199 PHE A O 1
ATOM 1495 N N . LYS A 1 200 ? 8.773 -4.707 -22.25 1 94.88 200 LYS A N 1
ATOM 1496 C CA . LYS A 1 200 ? 8.867 -5.074 -23.656 1 94.88 200 LYS A CA 1
ATOM 1497 C C . LYS A 1 200 ? 10.023 -4.355 -24.344 1 94.88 200 LYS A C 1
ATOM 1499 O O . LYS A 1 200 ? 10.305 -3.191 -24.047 1 94.88 200 LYS A O 1
ATOM 1504 N N . MET B 1 1 ? -18.547 52 8.477 1 29.08 1 MET B N 1
ATOM 1505 C CA . MET B 1 1 ? -17.172 51.562 8.633 1 29.08 1 MET B CA 1
ATOM 1506 C C . MET B 1 1 ? -17.047 50.062 8.336 1 29.08 1 MET B C 1
ATOM 1508 O O . MET B 1 1 ? -17.688 49.25 8.992 1 29.08 1 MET B O 1
ATOM 1512 N N . LEU B 1 2 ? -16.906 49.625 7.102 1 36.41 2 LEU B N 1
ATOM 1513 C CA . LEU B 1 2 ? -16.953 48.281 6.527 1 36.41 2 LEU B CA 1
ATOM 1514 C C . LEU B 1 2 ? -15.891 47.375 7.168 1 36.41 2 LEU B C 1
ATOM 1516 O O . LEU B 1 2 ? -14.695 47.719 7.133 1 36.41 2 LEU B O 1
ATOM 1520 N N . SER B 1 3 ? -16.188 46.719 8.297 1 33.97 3 SER B N 1
ATOM 1521 C CA . SER B 1 3 ? -15.297 45.781 9 1 33.97 3 SER B CA 1
ATOM 1522 C C . SER B 1 3 ? -14.555 44.875 8.031 1 33.97 3 SER B C 1
ATOM 1524 O O . SER B 1 3 ? -15.18 44.156 7.238 1 33.97 3 SER B O 1
ATOM 1526 N N . ALA B 1 4 ? -13.492 45.344 7.492 1 38.56 4 ALA B N 1
ATOM 1527 C CA . ALA B 1 4 ? -12.562 44.531 6.715 1 38.56 4 ALA B CA 1
ATOM 1528 C C . ALA B 1 4 ? -12.336 43.156 7.371 1 38.56 4 ALA B C 1
ATOM 1530 O O . ALA B 1 4 ? -11.648 43.062 8.391 1 38.56 4 ALA B O 1
ATOM 1531 N N . ALA B 1 5 ? -13.289 42.344 7.531 1 38.03 5 ALA B N 1
ATOM 1532 C CA . ALA B 1 5 ? -12.992 40.969 7.91 1 38.03 5 ALA B CA 1
ATOM 1533 C C . ALA B 1 5 ? -11.719 40.469 7.238 1 38.03 5 ALA B C 1
ATOM 1535 O O . ALA B 1 5 ? -11.68 40.312 6.016 1 38.03 5 ALA B O 1
ATOM 1536 N N . ALA B 1 6 ? -10.562 40.969 7.586 1 38.41 6 ALA B N 1
ATOM 1537 C CA . ALA B 1 6 ? -9.273 40.438 7.16 1 38.41 6 ALA B CA 1
ATOM 1538 C C . ALA B 1 6 ? -9.312 38.906 7.023 1 38.41 6 ALA B C 1
ATOM 1540 O O . ALA B 1 6 ? -9.5 38.219 8.016 1 38.41 6 ALA B O 1
ATOM 1541 N N . PHE B 1 7 ? -9.852 38.375 6.066 1 41.22 7 PHE B N 1
ATOM 1542 C CA . PHE B 1 7 ? -9.75 36.938 5.785 1 41.22 7 PHE B CA 1
ATOM 1543 C C . PHE B 1 7 ? -8.391 36.406 6.207 1 41.22 7 PHE B C 1
ATOM 1545 O O . PHE B 1 7 ? -7.355 37 5.887 1 41.22 7 PHE B O 1
ATOM 1552 N N . ALA B 1 8 ? -8.188 35.906 7.426 1 40.66 8 ALA B N 1
ATOM 1553 C CA . ALA B 1 8 ? -7.008 35.219 7.93 1 40.66 8 ALA B CA 1
ATOM 1554 C C . ALA B 1 8 ? -6.16 34.688 6.777 1 40.66 8 ALA B C 1
ATOM 1556 O O . ALA B 1 8 ? -6.668 33.969 5.902 1 40.66 8 ALA B O 1
ATOM 1557 N N . ALA B 1 9 ? -5.227 35.156 6.156 1 48.06 9 ALA B N 1
ATOM 1558 C CA . ALA B 1 9 ? -4.223 34.812 5.156 1 48.06 9 ALA B CA 1
ATOM 1559 C C . ALA B 1 9 ? -3.906 33.312 5.195 1 48.06 9 ALA B C 1
ATOM 1561 O O . ALA B 1 9 ? -3.676 32.75 6.27 1 48.06 9 ALA B O 1
ATOM 1562 N N . ASP B 1 10 ? -4.41 32.344 4.234 1 63.38 10 ASP B N 1
ATOM 1563 C CA . ASP B 1 10 ? -4.191 30.922 4.016 1 63.38 10 ASP B CA 1
ATOM 1564 C C . ASP B 1 10 ? -2.748 30.531 4.324 1 63.38 10 ASP B C 1
ATOM 1566 O O . ASP B 1 10 ? -1.826 30.922 3.604 1 63.38 10 ASP B O 1
ATOM 1570 N N . LYS B 1 11 ? -2.318 30.266 5.559 1 89.25 11 LYS B N 1
ATOM 1571 C CA . LYS B 1 11 ? -0.978 29.875 5.984 1 89.25 11 LYS B CA 1
ATOM 1572 C C . LYS B 1 11 ? -0.504 28.625 5.23 1 89.25 11 LYS B C 1
ATOM 1574 O O . LYS B 1 11 ? -1.226 27.641 5.148 1 89.25 11 LYS B O 1
ATOM 1579 N N . VAL B 1 12 ? 0.482 28.906 4.473 1 96.06 12 VAL B N 1
ATOM 1580 C CA . VAL B 1 12 ? 1.108 27.875 3.646 1 96.06 12 VAL B CA 1
ATOM 1581 C C . VAL B 1 12 ? 2.527 27.609 4.145 1 96.06 12 VAL B C 1
ATOM 1583 O O . VAL B 1 12 ? 3.262 28.531 4.48 1 96.06 12 VAL B O 1
ATOM 1586 N N . VAL B 1 13 ? 2.785 26.312 4.316 1 97.62 13 VAL B N 1
ATOM 1587 C CA . VAL B 1 13 ? 4.16 25.906 4.582 1 97.62 13 VAL B CA 1
ATOM 1588 C C . VAL B 1 13 ? 4.777 25.328 3.311 1 97.62 13 VAL B C 1
ATOM 1590 O O . VAL B 1 13 ? 4.355 24.266 2.834 1 97.62 13 VAL B O 1
ATOM 1593 N N . LYS B 1 14 ? 5.707 26 2.707 1 98.06 14 LYS B N 1
ATOM 1594 C CA . LYS B 1 14 ? 6.414 25.469 1.547 1 98.06 14 LYS B CA 1
ATOM 1595 C C . LYS B 1 14 ? 7.375 24.344 1.955 1 98.06 14 LYS B C 1
ATOM 1597 O O . LYS B 1 14 ? 8.117 24.484 2.926 1 98.06 14 LYS B O 1
ATOM 1602 N N . LEU B 1 15 ? 7.348 23.281 1.213 1 98.69 15 LEU B N 1
ATOM 1603 C CA . LEU B 1 15 ? 8.242 22.172 1.48 1 98.69 15 LEU B CA 1
ATOM 1604 C C . LEU B 1 15 ? 9.453 22.203 0.554 1 98.69 15 LEU B C 1
ATOM 1606 O O . LEU B 1 15 ? 9.336 22.578 -0.615 1 98.69 15 LEU B O 1
ATOM 1610 N N . PRO B 1 16 ? 10.617 21.875 1.068 1 98.56 16 PRO B N 1
ATOM 1611 C CA . PRO B 1 16 ? 11.766 21.781 0.164 1 98.56 16 PRO B CA 1
ATOM 1612 C C . PRO B 1 16 ? 11.609 20.656 -0.864 1 98.56 16 PRO B C 1
ATOM 1614 O O . PRO B 1 16 ? 10.797 19.75 -0.67 1 98.56 16 PRO B O 1
ATOM 1617 N N . LYS B 1 17 ? 12.352 20.75 -1.921 1 98.19 17 LYS B N 1
ATOM 1618 C CA . LYS B 1 17 ? 12.32 19.688 -2.92 1 98.19 17 LYS B CA 1
ATOM 1619 C C . LYS B 1 17 ? 12.695 18.344 -2.303 1 98.19 17 LYS B C 1
ATOM 162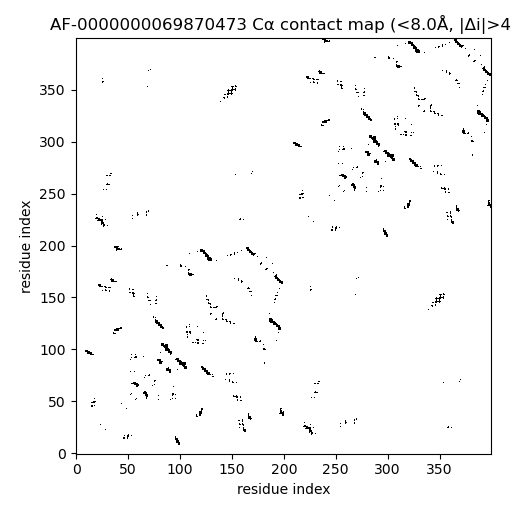1 O O . LYS B 1 17 ? 13.641 18.25 -1.509 1 98.19 17 LYS B O 1
ATOM 1626 N N . PRO B 1 18 ? 11.922 17.328 -2.615 1 98.31 18 PRO B N 1
ATOM 1627 C CA . PRO B 1 18 ? 12.281 16.016 -2.055 1 98.31 18 PRO B CA 1
ATOM 1628 C C . PRO B 1 18 ? 13.656 15.539 -2.508 1 98.31 18 PRO B C 1
ATOM 1630 O O . PRO B 1 18 ? 14.047 15.766 -3.658 1 98.31 18 PRO B O 1
ATOM 1633 N N . ASN B 1 19 ? 14.367 14.914 -1.609 1 98.38 19 ASN B N 1
ATOM 1634 C CA . ASN B 1 19 ? 15.648 14.297 -1.922 1 98.38 19 ASN B CA 1
ATOM 1635 C C . ASN B 1 19 ? 15.469 12.898 -2.512 1 98.38 19 ASN B C 1
ATOM 1637 O O . ASN B 1 19 ? 15.305 11.93 -1.772 1 98.38 19 ASN B O 1
ATOM 1641 N N . LEU B 1 20 ? 15.625 12.734 -3.777 1 97.88 20 LEU B N 1
ATOM 1642 C CA . LEU B 1 20 ? 15.391 11.469 -4.457 1 97.88 20 LEU B CA 1
ATOM 1643 C C . LEU B 1 20 ? 16.609 10.562 -4.363 1 97.88 20 LEU B C 1
ATOM 1645 O O . LEU B 1 20 ? 16.562 9.406 -4.773 1 97.88 20 LEU B O 1
ATOM 1649 N N . ASN B 1 21 ? 17.641 11.078 -3.756 1 96.69 21 ASN B N 1
ATOM 1650 C CA . ASN B 1 21 ? 18.891 10.328 -3.664 1 96.69 21 ASN B CA 1
ATOM 1651 C C . ASN B 1 21 ? 19.094 9.758 -2.266 1 96.69 21 ASN B C 1
ATOM 1653 O O . ASN B 1 21 ? 20.188 9.273 -1.946 1 96.69 21 ASN B O 1
ATOM 1657 N N . ARG B 1 22 ? 18.047 9.82 -1.5 1 96.75 22 ARG B N 1
ATOM 1658 C CA . ARG B 1 22 ? 18.156 9.203 -0.181 1 96.75 22 ARG B CA 1
ATOM 1659 C C . ARG B 1 22 ? 18.562 7.742 -0.291 1 96.75 22 ARG B C 1
ATOM 1661 O O . ARG B 1 22 ? 18.141 7.039 -1.21 1 96.75 22 ARG B O 1
ATOM 1668 N N . THR B 1 23 ? 19.328 7.336 0.668 1 94.19 23 THR B N 1
ATOM 1669 C CA . THR B 1 23 ? 19.75 5.938 0.694 1 94.19 23 THR B CA 1
ATOM 1670 C C . THR B 1 23 ? 18.641 5.051 1.262 1 94.19 23 THR B C 1
ATOM 1672 O O . THR B 1 23 ? 17.656 5.555 1.796 1 94.19 23 THR B O 1
ATOM 1675 N N . GLY B 1 24 ? 18.797 3.715 1.139 1 98 24 GLY B N 1
ATOM 1676 C CA . GLY B 1 24 ? 17.844 2.709 1.573 1 98 24 GLY B CA 1
ATOM 1677 C C . GLY B 1 24 ? 17.203 1.95 0.423 1 98 24 GLY B C 1
ATOM 1678 O O . GLY B 1 24 ? 16.391 2.502 -0.315 1 98 24 GLY B O 1
ATOM 1679 N N . THR B 1 25 ? 17.594 0.763 0.27 1 98.69 25 THR B N 1
ATOM 1680 C CA . THR B 1 25 ? 17.094 -0.047 -0.836 1 98.69 25 THR B CA 1
ATOM 1681 C C . THR B 1 25 ? 15.719 -0.615 -0.513 1 98.69 25 THR B C 1
ATOM 1683 O O . THR B 1 25 ? 15.367 -0.779 0.658 1 98.69 25 THR B O 1
ATOM 1686 N N . VAL B 1 26 ? 15.031 -0.91 -1.559 1 98.94 26 VAL B N 1
ATOM 1687 C CA . VAL B 1 26 ? 13.664 -1.4 -1.412 1 98.94 26 VAL B CA 1
ATOM 1688 C C . VAL B 1 26 ? 13.664 -2.701 -0.614 1 98.94 26 VAL B C 1
ATOM 1690 O O . VAL B 1 26 ? 12.93 -2.838 0.365 1 98.94 26 VAL B O 1
ATOM 1693 N N . MET B 1 27 ? 14.562 -3.635 -0.963 1 98.94 27 MET B N 1
ATOM 1694 C CA . MET B 1 27 ? 14.562 -4.938 -0.306 1 98.94 27 MET B CA 1
ATOM 1695 C C . MET B 1 27 ? 14.969 -4.812 1.157 1 98.94 27 MET B C 1
ATOM 1697 O O . MET B 1 27 ? 14.406 -5.48 2.025 1 98.94 27 MET B O 1
ATOM 1701 N N . LYS B 1 28 ? 15.867 -3.951 1.429 1 98.75 28 LYS B N 1
ATOM 1702 C CA . LYS B 1 28 ? 16.266 -3.734 2.818 1 98.75 28 LYS B CA 1
ATOM 1703 C C . LYS B 1 28 ? 15.141 -3.064 3.609 1 98.75 28 LYS B C 1
ATOM 1705 O O . LYS B 1 28 ? 14.883 -3.434 4.758 1 98.75 28 LYS B O 1
ATOM 1710 N N . ALA B 1 29 ? 14.508 -2.055 3.016 1 98.88 29 ALA B N 1
ATOM 1711 C CA . ALA B 1 29 ? 13.391 -1.398 3.676 1 98.88 29 ALA B CA 1
ATOM 1712 C C . ALA B 1 29 ? 12.297 -2.404 4.027 1 98.88 29 ALA B C 1
ATOM 1714 O O . ALA B 1 29 ? 11.742 -2.371 5.129 1 98.88 29 ALA B O 1
ATOM 1715 N N . LEU B 1 30 ? 12.031 -3.297 3.102 1 98.94 30 LEU B N 1
ATOM 1716 C CA . LEU B 1 30 ? 11.023 -4.32 3.34 1 98.94 30 LEU B CA 1
ATOM 1717 C C . LEU B 1 30 ? 11.477 -5.293 4.426 1 98.94 30 LEU B C 1
ATOM 1719 O O . LEU B 1 30 ? 10.672 -5.73 5.246 1 98.94 30 LEU B O 1
ATOM 1723 N N . SER B 1 31 ? 12.727 -5.633 4.43 1 98.75 31 SER B N 1
ATOM 1724 C CA . SER B 1 31 ? 13.258 -6.578 5.41 1 98.75 31 SER B CA 1
ATOM 1725 C C . SER B 1 31 ? 13.219 -5.992 6.82 1 98.75 31 SER B C 1
ATOM 1727 O O . SER B 1 31 ? 13.102 -6.73 7.801 1 98.75 31 SER B O 1
ATOM 1729 N N . GLU B 1 32 ? 13.258 -4.656 6.887 1 98.44 32 GLU B N 1
ATOM 1730 C CA . GLU B 1 32 ? 13.352 -4 8.188 1 98.44 32 GLU B CA 1
ATOM 1731 C C . GLU B 1 32 ? 12.016 -3.371 8.586 1 98.44 32 GLU B C 1
ATOM 1733 O O . GLU B 1 32 ? 11.883 -2.846 9.695 1 98.44 32 GLU B O 1
ATOM 1738 N N . ARG B 1 33 ? 11.07 -3.43 7.711 1 98.69 33 ARG B N 1
ATOM 1739 C CA . ARG B 1 33 ? 9.781 -2.82 8.008 1 98.69 33 ARG B CA 1
ATOM 1740 C C . ARG B 1 33 ? 9.117 -3.496 9.203 1 98.69 33 ARG B C 1
ATOM 1742 O O . ARG B 1 33 ? 8.938 -4.715 9.203 1 98.69 33 ARG B O 1
ATOM 1749 N N . GLN B 1 34 ? 8.727 -2.738 10.148 1 98.5 34 GLN B N 1
ATOM 1750 C CA . GLN B 1 34 ? 7.961 -3.17 11.312 1 98.5 34 GLN B CA 1
ATOM 1751 C C . GLN B 1 34 ? 7.117 -2.029 11.875 1 98.5 34 GLN B C 1
ATOM 1753 O O . GLN B 1 34 ? 7.457 -0.856 11.695 1 98.5 34 GLN B O 1
ATOM 1758 N N . SER B 1 35 ? 6.059 -2.414 12.539 1 98.62 35 SER B N 1
ATOM 1759 C CA . SER B 1 35 ? 5.25 -1.411 13.227 1 98.62 35 SER B CA 1
ATOM 1760 C C . SER B 1 35 ? 5.902 -0.976 14.539 1 98.62 35 SER B C 1
ATOM 1762 O O . SER B 1 35 ? 6.324 -1.815 15.336 1 98.62 35 SER B O 1
ATOM 1764 N N . THR B 1 36 ? 6.051 0.292 14.641 1 98.38 36 THR B N 1
ATOM 1765 C CA . THR B 1 36 ? 6.633 0.875 15.844 1 98.38 36 THR B CA 1
ATOM 1766 C C . THR B 1 36 ? 5.664 1.862 16.484 1 98.38 36 THR B C 1
ATOM 1768 O O . THR B 1 36 ? 5.113 2.73 15.812 1 98.38 36 THR B O 1
ATOM 1771 N N . ARG B 1 37 ? 5.512 1.77 17.797 1 98.19 37 ARG B N 1
ATOM 1772 C CA . ARG B 1 37 ? 4.477 2.533 18.484 1 98.19 37 ARG B CA 1
ATOM 1773 C C . ARG B 1 37 ? 5.078 3.42 19.562 1 98.19 37 ARG B C 1
ATOM 1775 O O . ARG B 1 37 ? 4.395 3.791 20.516 1 98.19 37 ARG B O 1
ATOM 1782 N N . GLU B 1 38 ? 6.34 3.678 19.469 1 98.25 38 GLU B N 1
ATOM 1783 C CA . GLU B 1 38 ? 7.066 4.617 20.312 1 98.25 38 GLU B CA 1
ATOM 1784 C C . GLU B 1 38 ? 7.887 5.594 19.484 1 98.25 38 GLU B C 1
ATOM 1786 O O . GLU B 1 38 ? 8.484 5.207 18.484 1 98.25 38 GLU B O 1
ATOM 1791 N N . TYR B 1 39 ? 7.973 6.844 19.953 1 98.19 39 TYR B N 1
ATOM 1792 C CA . TYR B 1 39 ? 8.578 7.891 19.141 1 98.19 39 TYR B CA 1
ATOM 1793 C C . TYR B 1 39 ? 9.383 8.852 20 1 98.19 39 TYR B C 1
ATOM 1795 O O . TYR B 1 39 ? 9.016 9.141 21.141 1 98.19 39 TYR B O 1
ATOM 1803 N N . ALA B 1 40 ? 10.461 9.359 19.422 1 97.75 40 ALA B N 1
ATOM 1804 C CA . ALA B 1 40 ? 11.117 10.523 20.016 1 97.75 40 ALA B CA 1
ATOM 1805 C C . ALA B 1 40 ? 10.227 11.758 19.938 1 97.75 40 ALA B C 1
ATOM 1807 O O . ALA B 1 40 ? 9.43 11.891 19 1 97.75 40 ALA B O 1
ATOM 1808 N N . SER B 1 41 ? 10.438 12.664 20.844 1 94.44 41 SER B N 1
ATOM 1809 C CA . SER B 1 41 ? 9.617 13.875 20.875 1 94.44 41 SER B CA 1
ATOM 1810 C C . SER B 1 41 ? 10.078 14.875 19.828 1 94.44 41 SER B C 1
ATOM 1812 O O . SER B 1 41 ? 9.336 15.805 19.484 1 94.44 41 SER B O 1
ATOM 1814 N N . LYS B 1 42 ? 11.242 14.648 19.344 1 96.69 42 LYS B N 1
ATOM 1815 C CA . LYS B 1 42 ? 11.82 15.57 18.375 1 96.69 42 LYS B CA 1
ATOM 1816 C C . LYS B 1 42 ? 10.961 15.656 17.109 1 96.69 42 LYS B C 1
ATOM 1818 O O . LYS B 1 42 ? 10.578 14.633 16.547 1 96.69 42 LYS B O 1
ATOM 1823 N N . ALA B 1 43 ? 10.664 16.938 16.719 1 97.88 43 ALA B N 1
ATOM 1824 C CA . ALA B 1 43 ? 9.922 17.141 15.484 1 97.88 43 ALA B CA 1
ATOM 1825 C C . ALA B 1 43 ? 10.711 16.641 14.281 1 97.88 43 ALA B C 1
ATOM 1827 O O . ALA B 1 43 ? 11.945 16.719 14.266 1 97.88 43 ALA B O 1
ATOM 1828 N N . LEU B 1 44 ? 9.984 16.156 13.281 1 98.5 44 LEU B N 1
ATOM 1829 C CA . LEU B 1 44 ? 10.688 15.875 12.031 1 98.5 44 LEU B CA 1
ATOM 1830 C C . LEU B 1 44 ? 11.281 17.141 11.445 1 98.5 44 LEU B C 1
ATOM 1832 O O . LEU B 1 44 ? 10.664 18.219 11.516 1 98.5 44 LEU B O 1
ATOM 1836 N N . THR B 1 45 ? 12.461 17.016 10.859 1 98.44 45 THR B N 1
ATOM 1837 C CA . THR B 1 45 ? 12.93 18.125 10.039 1 98.44 45 THR B CA 1
ATOM 1838 C C . THR B 1 45 ? 11.984 18.375 8.867 1 98.44 45 THR B C 1
ATOM 1840 O O . THR B 1 45 ? 11.281 17.469 8.43 1 98.44 45 THR B O 1
ATOM 1843 N N . LEU B 1 46 ? 11.969 19.609 8.422 1 98.38 46 LEU B N 1
ATOM 1844 C CA . LEU B 1 46 ? 11.148 19.922 7.254 1 98.38 46 LEU B CA 1
ATOM 1845 C C . LEU B 1 46 ? 11.562 19.062 6.055 1 98.38 46 LEU B C 1
ATOM 1847 O O . LEU B 1 46 ? 10.719 18.688 5.242 1 98.38 46 LEU B O 1
ATOM 1851 N N . ALA B 1 47 ? 12.844 18.75 5.918 1 98.62 47 ALA B N 1
ATOM 1852 C CA . ALA B 1 47 ? 13.336 17.891 4.84 1 98.62 47 ALA B CA 1
ATOM 1853 C C . ALA B 1 47 ? 12.766 16.484 4.945 1 98.62 47 ALA B C 1
ATOM 1855 O O . ALA B 1 47 ? 12.32 15.906 3.949 1 98.62 47 ALA B O 1
ATOM 1856 N N . ASP B 1 48 ? 12.766 15.906 6.176 1 98.81 48 ASP B N 1
ATOM 1857 C CA . ASP B 1 48 ? 12.219 14.57 6.371 1 98.81 48 ASP B CA 1
ATOM 1858 C C . ASP B 1 48 ? 10.711 14.555 6.113 1 98.81 48 ASP B C 1
ATOM 1860 O O . ASP B 1 48 ? 10.188 13.617 5.504 1 98.81 48 ASP B O 1
ATOM 1864 N N . LEU B 1 49 ? 10.039 15.602 6.574 1 98.94 49 LEU B N 1
ATOM 1865 C CA . LEU B 1 49 ? 8.609 15.695 6.332 1 98.94 49 LEU B CA 1
ATOM 1866 C C . LEU B 1 49 ? 8.312 15.828 4.844 1 98.94 49 LEU B C 1
ATOM 1868 O O . LEU B 1 49 ? 7.383 15.203 4.332 1 98.94 49 LEU B O 1
ATOM 1872 N N . SER B 1 50 ? 9.117 16.625 4.176 1 98.88 50 SER B N 1
ATOM 1873 C CA . SER B 1 50 ? 8.984 16.812 2.734 1 98.88 50 SER B CA 1
ATOM 1874 C C . SER B 1 50 ? 9.117 15.484 1.996 1 98.88 50 SER B C 1
ATOM 1876 O O . SER B 1 50 ? 8.258 15.125 1.191 1 98.88 50 SER B O 1
ATOM 1878 N N . ASP B 1 51 ? 10.219 14.742 2.293 1 98.94 51 ASP B N 1
ATOM 1879 C CA . ASP B 1 51 ? 10.469 13.453 1.642 1 98.94 51 ASP B CA 1
ATOM 1880 C C . ASP B 1 51 ? 9.344 12.469 1.934 1 98.94 51 ASP B C 1
ATOM 1882 O O . ASP B 1 51 ? 8.914 11.727 1.046 1 98.94 51 ASP B O 1
ATOM 1886 N N . LEU B 1 52 ? 8.883 12.469 3.156 1 98.94 52 LEU B N 1
ATOM 1887 C CA . LEU B 1 52 ? 7.816 11.57 3.596 1 98.94 52 LEU B CA 1
ATOM 1888 C C . LEU B 1 52 ? 6.531 11.828 2.812 1 98.94 52 LEU B C 1
ATOM 1890 O O . LEU B 1 52 ? 5.906 10.898 2.314 1 98.94 52 LEU B O 1
ATOM 1894 N N . LEU B 1 53 ? 6.172 13.086 2.688 1 99 53 LEU B N 1
ATOM 1895 C CA . LEU B 1 53 ? 4.922 13.438 2.025 1 99 53 LEU B CA 1
ATOM 1896 C C . LEU B 1 53 ? 5.004 13.164 0.528 1 99 53 LEU B C 1
ATOM 1898 O O . LEU B 1 53 ? 4.039 12.68 -0.072 1 99 53 LEU B O 1
ATOM 1902 N N . TRP B 1 54 ? 6.133 13.461 -0.069 1 98.94 54 TRP B N 1
ATOM 1903 C CA . TRP B 1 54 ? 6.316 13.133 -1.478 1 98.94 54 TRP B CA 1
ATOM 1904 C C . TRP B 1 54 ? 6.258 11.625 -1.695 1 98.94 54 TRP B C 1
ATOM 1906 O O . TRP B 1 54 ? 5.578 11.148 -2.609 1 98.94 54 TRP B O 1
ATOM 1916 N N . ALA B 1 55 ? 6.938 10.875 -0.845 1 98.94 55 ALA B N 1
ATOM 1917 C CA . ALA B 1 55 ? 6.91 9.414 -0.942 1 98.94 55 ALA B CA 1
ATOM 1918 C C . ALA B 1 55 ? 5.484 8.883 -0.821 1 98.94 55 ALA B C 1
ATOM 1920 O O . ALA B 1 55 ? 5.094 7.969 -1.547 1 98.94 55 ALA B O 1
ATOM 1921 N N . ALA B 1 56 ? 4.738 9.453 0.066 1 98.94 56 ALA B N 1
ATOM 1922 C CA . ALA B 1 56 ? 3.379 8.992 0.336 1 98.94 56 ALA B CA 1
ATOM 1923 C C . ALA B 1 56 ? 2.494 9.133 -0.899 1 98.94 56 ALA B C 1
ATOM 1925 O O . ALA B 1 56 ? 1.852 8.172 -1.324 1 98.94 56 ALA B O 1
ATOM 1926 N N . ASN B 1 57 ? 2.533 10.359 -1.489 1 98.94 57 ASN B N 1
ATOM 1927 C CA . ASN B 1 57 ? 1.534 10.609 -2.521 1 98.94 57 ASN B CA 1
ATOM 1928 C C . ASN B 1 57 ? 1.904 11.828 -3.371 1 98.94 57 ASN B C 1
ATOM 1930 O O . ASN B 1 57 ? 1.026 12.547 -3.846 1 98.94 57 ASN B O 1
ATOM 1934 N N . GLY B 1 58 ? 3.152 12.133 -3.531 1 98.88 58 GLY B N 1
ATOM 1935 C CA . GLY B 1 58 ? 3.621 13.242 -4.352 1 98.88 58 GLY B CA 1
ATOM 1936 C C . GLY B 1 58 ? 3.514 12.961 -5.84 1 98.88 58 GLY B C 1
ATOM 1937 O O . GLY B 1 58 ? 3.127 11.867 -6.246 1 98.88 58 GLY B O 1
ATOM 1938 N N . ILE B 1 59 ? 3.816 13.969 -6.641 1 98.75 59 ILE B N 1
ATOM 1939 C CA . ILE B 1 59 ? 3.814 13.844 -8.094 1 98.75 59 ILE B CA 1
ATOM 1940 C C . ILE B 1 59 ? 5.184 13.359 -8.57 1 98.75 59 ILE B C 1
ATOM 1942 O O . ILE B 1 59 ? 6.203 14.008 -8.312 1 98.75 59 ILE B O 1
ATOM 1946 N N . ASN B 1 60 ? 5.215 12.18 -9.281 1 98.56 60 ASN B N 1
ATOM 1947 C CA . ASN B 1 60 ? 6.5 11.648 -9.727 1 98.56 60 ASN B CA 1
ATOM 1948 C C . ASN B 1 60 ? 6.648 11.75 -11.242 1 98.56 60 ASN B C 1
ATOM 1950 O O . ASN B 1 60 ? 7.707 11.43 -11.789 1 98.56 60 ASN B O 1
ATOM 1954 N N . ARG B 1 61 ? 5.676 12.164 -11.945 1 97.56 61 ARG B N 1
ATOM 1955 C CA . ARG B 1 61 ? 5.672 12.531 -13.359 1 97.56 61 ARG B CA 1
ATOM 1956 C C . ARG B 1 61 ? 4.984 13.875 -13.57 1 97.56 61 ARG B C 1
ATOM 1958 O O . ARG B 1 61 ? 3.775 13.938 -13.805 1 97.56 61 ARG B O 1
ATOM 1965 N N . SER B 1 62 ? 5.762 14.93 -13.531 1 94.25 62 SER B N 1
ATOM 1966 C CA . SER B 1 62 ? 5.246 16.297 -13.438 1 94.25 62 SER B CA 1
ATOM 1967 C C . SER B 1 62 ? 4.441 16.656 -14.68 1 94.25 62 SER B C 1
ATOM 1969 O O . SER B 1 62 ? 3.406 17.328 -14.586 1 94.25 62 SER B O 1
ATOM 1971 N N . ASP B 1 63 ? 4.828 16.203 -15.797 1 95.44 63 ASP B N 1
ATOM 1972 C CA . ASP B 1 63 ? 4.172 16.562 -17.047 1 95.44 63 ASP B CA 1
ATOM 1973 C C . ASP B 1 63 ? 2.777 15.945 -17.141 1 95.44 63 ASP B C 1
ATOM 1975 O O . ASP B 1 63 ? 1.871 16.516 -17.734 1 95.44 63 ASP B O 1
ATOM 1979 N N . ALA B 1 64 ? 2.656 14.805 -16.469 1 96.38 64 ALA B N 1
ATOM 1980 C CA . ALA B 1 64 ? 1.397 14.07 -16.562 1 96.38 64 ALA B CA 1
ATOM 1981 C C . ALA B 1 64 ? 0.562 14.242 -15.297 1 96.38 64 ALA B C 1
ATOM 1983 O O . ALA B 1 64 ? -0.607 13.844 -15.258 1 96.38 64 ALA B O 1
ATOM 1984 N N . GLY B 1 65 ? 1.151 14.773 -14.211 1 97.81 65 GLY B N 1
ATOM 1985 C CA . GLY B 1 65 ? 0.461 14.961 -12.945 1 97.81 65 GLY B CA 1
ATOM 1986 C C . GLY B 1 65 ? 0.202 13.664 -12.211 1 97.81 65 GLY B C 1
ATOM 1987 O O . GLY B 1 65 ? -0.684 13.594 -11.359 1 97.81 65 GLY B O 1
ATOM 1988 N N . LYS B 1 66 ? 0.962 12.617 -12.57 1 98.5 66 LYS B N 1
ATOM 1989 C CA . LYS B 1 66 ? 0.777 11.305 -11.961 1 98.5 66 LYS B CA 1
ATOM 1990 C C . LYS B 1 66 ? 1.526 11.211 -10.633 1 98.5 66 LYS B C 1
ATOM 1992 O O . LYS B 1 66 ? 2.502 11.93 -10.406 1 98.5 66 LYS B O 1
ATOM 1997 N N . ARG B 1 67 ? 1.11 10.336 -9.805 1 98.75 67 ARG B N 1
ATOM 1998 C CA . ARG B 1 67 ? 1.546 10.312 -8.414 1 98.75 67 ARG B CA 1
ATOM 1999 C C . ARG B 1 67 ? 2.475 9.133 -8.148 1 98.75 67 ARG B C 1
ATOM 2001 O O . ARG B 1 67 ? 2.551 8.203 -8.953 1 98.75 67 ARG B O 1
ATOM 2008 N N . THR B 1 68 ? 3.186 9.195 -6.988 1 98.94 68 THR B N 1
ATOM 2009 C CA . THR B 1 68 ? 3.984 8.078 -6.488 1 98.94 68 THR B CA 1
ATOM 2010 C C . THR B 1 68 ? 3.1 6.875 -6.184 1 98.94 68 THR B C 1
ATOM 2012 O O . THR B 1 68 ? 3.527 5.73 -6.344 1 98.94 68 THR B O 1
ATOM 2015 N N . ALA B 1 69 ? 1.892 7.16 -5.719 1 98.94 69 ALA B N 1
ATOM 2016 C CA . ALA B 1 69 ? 0.913 6.109 -5.461 1 98.94 69 ALA B CA 1
ATOM 2017 C C . ALA B 1 69 ? -0.085 5.992 -6.609 1 98.94 69 ALA B C 1
ATOM 2019 O O . ALA B 1 69 ? -0.685 6.988 -7.023 1 98.94 69 ALA B O 1
ATOM 2020 N N . PRO B 1 70 ? -0.242 4.754 -7.16 1 98.88 70 PRO B N 1
ATOM 2021 C CA . PRO B 1 70 ? -1.356 4.582 -8.094 1 98.88 70 PRO B CA 1
ATOM 2022 C C . PRO B 1 70 ? -2.719 4.754 -7.426 1 98.88 70 PRO B C 1
ATOM 2024 O O . PRO B 1 70 ? -2.832 4.625 -6.203 1 98.88 70 PRO B O 1
ATOM 2027 N N . SER B 1 71 ? -3.697 5.113 -8.172 1 98.88 71 SER B N 1
ATOM 2028 C CA . SER B 1 71 ? -5.094 5.168 -7.75 1 98.88 71 SER B CA 1
ATOM 2029 C C . SER B 1 71 ? -6.02 4.641 -8.844 1 98.88 71 SER B C 1
ATOM 2031 O O . SER B 1 71 ? -5.68 4.684 -10.031 1 98.88 71 SER B O 1
ATOM 2033 N N . ALA B 1 72 ? -7.102 4.066 -8.375 1 98.75 72 ALA B N 1
ATOM 2034 C CA . ALA B 1 72 ? -8.07 3.551 -9.336 1 98.75 72 ALA B CA 1
ATOM 2035 C C . ALA B 1 72 ? -8.445 4.613 -10.359 1 98.75 72 ALA B C 1
ATOM 2037 O O . ALA B 1 72 ? -8.812 5.734 -10 1 98.75 72 ALA B O 1
ATOM 2038 N N . MET B 1 73 ? -8.219 4.246 -11.648 1 98.19 73 MET B N 1
ATOM 2039 C CA . MET B 1 73 ? -8.578 5.094 -12.781 1 98.19 73 MET B CA 1
ATOM 2040 C C . MET B 1 73 ? -7.867 6.441 -12.703 1 98.19 73 MET B C 1
ATOM 2042 O O . MET B 1 73 ? -8.352 7.438 -13.242 1 98.19 73 MET B O 1
ATOM 2046 N N . ASN B 1 74 ? -6.82 6.516 -11.914 1 98.38 74 ASN B N 1
ATOM 2047 C CA . ASN B 1 74 ? -6.047 7.73 -11.688 1 98.38 74 ASN B CA 1
ATOM 2048 C C . ASN B 1 74 ? -6.914 8.852 -11.117 1 98.38 74 ASN B C 1
ATOM 2050 O O . ASN B 1 74 ? -6.707 10.023 -11.438 1 98.38 74 ASN B O 1
ATOM 2054 N N . LYS B 1 75 ? -7.855 8.469 -10.336 1 98.81 75 LYS B N 1
ATOM 2055 C CA . LYS B 1 75 ? -8.75 9.477 -9.773 1 98.81 75 LYS B CA 1
ATOM 2056 C C . LYS B 1 75 ? -8.086 10.219 -8.617 1 98.81 75 LYS B C 1
ATOM 2058 O O . LYS B 1 75 ? -8.594 11.242 -8.156 1 98.81 75 LYS B O 1
ATOM 2063 N N . GLN B 1 76 ? -6.992 9.766 -8.188 1 98.75 76 GLN B N 1
ATOM 2064 C CA . GLN B 1 76 ? -6.219 10.438 -7.148 1 98.75 76 GLN B CA 1
ATOM 2065 C C . GLN B 1 76 ? -7.113 10.867 -5.992 1 98.75 76 GLN B C 1
ATOM 2067 O O . GLN B 1 76 ? -7.105 12.031 -5.594 1 98.75 76 GLN B O 1
ATOM 2072 N N . ASP B 1 77 ? -7.797 9.812 -5.434 1 98.94 77 ASP B N 1
ATOM 2073 C CA . ASP B 1 77 ? -8.867 10.047 -4.473 1 98.94 77 ASP B CA 1
ATOM 2074 C C . ASP B 1 77 ? -8.305 10.281 -3.07 1 98.94 77 ASP B C 1
ATOM 2076 O O . ASP B 1 77 ? -9 10.812 -2.199 1 98.94 77 ASP B O 1
ATOM 2080 N N . VAL B 1 78 ? -7.062 9.898 -2.777 1 98.94 78 VAL B N 1
ATOM 2081 C CA . VAL B 1 78 ? -6.547 9.93 -1.412 1 98.94 78 VAL B CA 1
ATOM 2082 C C . VAL B 1 78 ? -5.863 11.273 -1.155 1 98.94 78 VAL B C 1
ATOM 2084 O O . VAL B 1 78 ? -4.918 11.641 -1.86 1 98.94 78 VAL B O 1
ATOM 2087 N N . ASP B 1 79 ? -6.332 11.961 -0.202 1 98.94 79 ASP B N 1
ATOM 2088 C CA . ASP B 1 79 ? -5.711 13.172 0.329 1 98.94 79 ASP B CA 1
ATOM 2089 C C . ASP B 1 79 ? -4.957 12.875 1.624 1 98.94 79 ASP B C 1
ATOM 2091 O O . ASP B 1 79 ? -5.438 12.117 2.469 1 98.94 79 ASP B O 1
ATOM 2095 N N . VAL B 1 80 ? -3.775 13.477 1.726 1 99 80 VAL B N 1
ATOM 2096 C CA . VAL B 1 80 ? -2.967 13.297 2.928 1 99 80 VAL B CA 1
ATOM 2097 C C . VAL B 1 80 ? -3.059 14.547 3.801 1 99 80 VAL B C 1
ATOM 2099 O O . VAL B 1 80 ? -2.645 15.633 3.389 1 99 80 VAL B O 1
ATOM 2102 N N . TYR B 1 81 ? -3.605 14.383 4.918 1 98.94 81 TYR B N 1
ATOM 2103 C CA . TYR B 1 81 ? -3.625 15.445 5.918 1 98.94 81 TYR B CA 1
ATOM 2104 C C . TYR B 1 81 ? -2.498 15.266 6.93 1 98.94 81 TYR B C 1
ATOM 2106 O O . TYR B 1 81 ? -2.199 14.141 7.34 1 98.94 81 TYR B O 1
ATOM 2114 N N . VAL B 1 82 ? -1.927 16.328 7.289 1 98.94 82 VAL B N 1
ATOM 2115 C CA . VAL B 1 82 ? -0.781 16.359 8.195 1 98.94 82 VAL B CA 1
ATOM 2116 C C . VAL B 1 82 ? -1.173 17.047 9.5 1 98.94 82 VAL B C 1
ATOM 2118 O O . VAL B 1 82 ? -1.446 18.25 9.516 1 98.94 82 VAL B O 1
ATOM 2121 N N . ILE B 1 83 ? -1.206 16.297 10.555 1 98.81 83 ILE B N 1
ATOM 2122 C CA . ILE B 1 83 ? -1.603 16.812 11.859 1 98.81 83 ILE B CA 1
ATOM 2123 C C . ILE B 1 83 ? -0.364 17.031 12.727 1 98.81 83 ILE B C 1
ATOM 2125 O O . ILE B 1 83 ? 0.315 16.078 13.109 1 98.81 83 ILE B O 1
ATOM 2129 N N . LEU B 1 84 ? -0.052 18.219 12.977 1 97.94 84 LEU B N 1
ATOM 2130 C CA . LEU B 1 84 ? 1.061 18.672 13.812 1 97.94 84 LEU B CA 1
ATOM 2131 C C . LEU B 1 84 ? 0.553 19.297 15.102 1 97.94 84 LEU B C 1
ATOM 2133 O O . LEU B 1 84 ? -0.656 19.453 15.289 1 97.94 84 LEU B O 1
ATOM 2137 N N . SER B 1 85 ? 1.494 19.609 16.031 1 96.44 85 SER B N 1
ATOM 2138 C CA . SER B 1 85 ? 1.104 20.188 17.312 1 96.44 85 SER B CA 1
ATOM 2139 C C . SER B 1 85 ? 0.494 21.578 17.125 1 96.44 85 SER B C 1
ATOM 2141 O O . SER B 1 85 ? -0.363 22 17.906 1 96.44 85 SER B O 1
ATOM 2143 N N . GLU B 1 86 ? 0.873 22.266 16.047 1 95.75 86 GLU B N 1
ATOM 2144 C CA . GLU B 1 86 ? 0.448 23.641 15.883 1 95.75 86 GLU B CA 1
ATOM 2145 C C . GLU B 1 86 ? -0.738 23.75 14.93 1 95.75 86 GLU B C 1
ATOM 2147 O O . GLU B 1 86 ? -1.371 24.812 14.836 1 95.75 86 GLU B O 1
ATOM 2152 N N . GLY B 1 87 ? -1.001 22.656 14.211 1 97.5 87 GLY B N 1
ATOM 2153 C CA . GLY B 1 87 ? -2.088 22.766 13.25 1 97.5 87 GLY B CA 1
ATOM 2154 C C . GLY B 1 87 ? -2.254 21.516 12.398 1 97.5 87 GLY B C 1
ATOM 2155 O O . GLY B 1 87 ? -1.443 20.594 12.484 1 97.5 87 GLY B O 1
ATOM 2156 N N . SER B 1 88 ? -3.369 21.5 11.695 1 98.69 88 SER B N 1
ATOM 2157 C CA . SER B 1 88 ? -3.691 20.469 10.703 1 98.69 88 SER B CA 1
ATOM 2158 C C . SER B 1 88 ? -3.635 21.016 9.289 1 98.69 88 SER B C 1
ATOM 2160 O O . SER B 1 88 ? -4.16 22.109 9.016 1 98.69 88 SER B O 1
ATOM 2162 N N . TYR B 1 89 ? -2.994 20.281 8.43 1 98.81 89 TYR B N 1
ATOM 2163 C CA . TYR B 1 89 ? -2.707 20.766 7.086 1 98.81 89 TYR B CA 1
ATOM 2164 C C . TYR B 1 89 ? -3.139 19.75 6.035 1 98.81 89 TYR B C 1
ATOM 2166 O O . TYR B 1 89 ? -3.191 18.547 6.312 1 98.81 89 TYR B O 1
ATOM 2174 N N . LEU B 1 90 ? -3.455 20.266 4.863 1 98.88 90 LEU B N 1
ATOM 2175 C CA . LEU B 1 90 ? -3.625 19.438 3.68 1 98.88 90 LEU B CA 1
ATOM 2176 C C . LEU B 1 90 ? -2.385 19.484 2.797 1 98.88 90 LEU B C 1
ATOM 2178 O O . LEU B 1 90 ? -1.896 20.578 2.467 1 98.88 90 LEU B O 1
ATOM 2182 N N . TYR B 1 91 ? -1.868 18.328 2.441 1 98.94 91 TYR B N 1
ATOM 2183 C CA . TYR B 1 91 ? -0.744 18.281 1.514 1 98.94 91 TYR B CA 1
ATOM 2184 C C . TYR B 1 91 ? -1.193 18.578 0.09 1 98.94 91 TYR B C 1
ATOM 2186 O O . TYR B 1 91 ? -2.076 17.906 -0.447 1 98.94 91 TYR B O 1
ATOM 2194 N N . ASP B 1 92 ? -0.615 19.578 -0.442 1 98.69 92 ASP B N 1
ATOM 2195 C CA . ASP B 1 92 ? -0.788 19.984 -1.834 1 98.69 92 ASP B CA 1
ATOM 2196 C C . ASP B 1 92 ? 0.35 19.453 -2.705 1 98.69 92 ASP B C 1
ATOM 2198 O O . ASP B 1 92 ? 1.404 20.094 -2.807 1 98.69 92 ASP B O 1
ATOM 2202 N N . ALA B 1 93 ? 0.112 18.359 -3.373 1 98.69 93 ALA B N 1
ATOM 2203 C CA . ALA B 1 93 ? 1.159 17.688 -4.137 1 98.69 93 ALA B CA 1
ATOM 2204 C C . ALA B 1 93 ? 1.597 18.531 -5.332 1 98.69 93 ALA B C 1
ATOM 2206 O O . ALA B 1 93 ? 2.773 18.531 -5.699 1 98.69 93 ALA B O 1
ATOM 2207 N N . LYS B 1 94 ? 0.699 19.156 -5.957 1 97.81 94 LYS B N 1
ATOM 2208 C CA . LYS B 1 94 ? 1.001 19.953 -7.145 1 97.81 94 LYS B CA 1
ATOM 2209 C C . LYS B 1 94 ? 2.033 21.031 -6.84 1 97.81 94 LYS B C 1
ATOM 2211 O O . LYS B 1 94 ? 2.99 21.219 -7.594 1 97.81 94 LYS B O 1
ATOM 2216 N N . ASN B 1 95 ? 1.815 21.703 -5.703 1 97.94 95 ASN B N 1
ATOM 2217 C CA . ASN B 1 95 ? 2.721 22.797 -5.34 1 97.94 95 ASN B CA 1
ATOM 2218 C C . ASN B 1 95 ? 3.738 22.344 -4.293 1 97.94 95 ASN B C 1
ATOM 2220 O O . ASN B 1 95 ? 4.59 23.141 -3.875 1 97.94 95 ASN B O 1
ATOM 2224 N N . HIS B 1 96 ? 3.645 21.094 -3.855 1 98.44 96 HIS B N 1
ATOM 2225 C CA . HIS B 1 96 ? 4.5 20.5 -2.828 1 98.44 96 HIS B CA 1
ATOM 2226 C C . HIS B 1 96 ? 4.598 21.422 -1.609 1 98.44 96 HIS B C 1
ATOM 2228 O O . HIS B 1 96 ? 5.684 21.875 -1.258 1 98.44 96 HIS B O 1
ATOM 2234 N N . GLN B 1 97 ? 3.447 21.578 -0.987 1 98.81 97 GLN B N 1
ATOM 2235 C CA . GLN B 1 97 ? 3.305 22.438 0.177 1 98.81 97 GLN B CA 1
ATOM 2236 C C . GLN B 1 97 ? 2.164 21.969 1.075 1 98.81 97 GLN B C 1
ATOM 2238 O O . GLN B 1 97 ? 1.397 21.078 0.703 1 98.81 97 GLN B O 1
ATOM 2243 N N . LEU B 1 98 ? 2.117 22.578 2.232 1 98.81 98 LEU B N 1
ATOM 2244 C CA . LEU B 1 98 ? 1.043 22.312 3.184 1 98.81 98 LEU B CA 1
ATOM 2245 C C . LEU B 1 98 ? 0.113 23.516 3.299 1 98.81 98 LEU B C 1
ATOM 2247 O O . LEU B 1 98 ? 0.571 24.641 3.492 1 98.81 98 LEU B O 1
ATOM 2251 N N . ASN B 1 99 ? -1.146 23.266 3.15 1 98.75 99 ASN B N 1
ATOM 2252 C CA . ASN B 1 99 ? -2.164 24.297 3.352 1 98.75 99 ASN B CA 1
ATOM 2253 C C . ASN B 1 99 ? -2.871 24.125 4.691 1 98.75 99 ASN B C 1
ATOM 2255 O O . ASN B 1 99 ? -3.453 23.078 4.969 1 98.75 99 ASN B O 1
ATOM 2259 N N . LEU B 1 100 ? -2.893 25.125 5.461 1 98.56 100 LEU B N 1
ATOM 2260 C CA . LEU B 1 100 ? -3.494 25.062 6.789 1 98.56 100 LEU B CA 1
ATOM 2261 C C . LEU B 1 100 ? -5.004 24.875 6.695 1 98.56 100 LEU B C 1
ATOM 2263 O O . LEU B 1 100 ? -5.672 25.578 5.93 1 98.56 100 LEU B O 1
ATOM 2267 N N . ILE B 1 101 ? -5.504 23.953 7.449 1 98.38 101 ILE B N 1
ATOM 2268 C CA . ILE B 1 101 ? -6.941 23.703 7.523 1 98.38 101 ILE B CA 1
ATOM 2269 C C . ILE B 1 101 ? -7.48 24.219 8.859 1 98.38 101 ILE B C 1
ATOM 2271 O O . ILE B 1 101 ? -8.539 24.844 8.914 1 98.38 101 ILE B O 1
ATOM 2275 N N . ALA B 1 102 ? -6.75 23.906 9.898 1 97.75 102 ALA B N 1
ATOM 2276 C CA . ALA B 1 102 ? -7.176 24.281 11.242 1 97.75 102 ALA B CA 1
ATOM 2277 C C . ALA B 1 102 ? -5.973 24.5 12.156 1 97.75 102 ALA B C 1
ATOM 2279 O O . ALA B 1 102 ? -4.996 23.75 12.102 1 97.75 102 ALA B O 1
ATOM 2280 N N . GLU B 1 103 ? -6.055 25.469 12.992 1 97.38 103 GLU B N 1
ATOM 2281 C CA . GLU B 1 103 ? -5.039 25.703 14.016 1 97.38 103 GLU B CA 1
ATOM 2282 C C . GLU B 1 103 ? -5.285 24.844 15.25 1 97.38 103 GLU B C 1
ATOM 2284 O O . GLU B 1 103 ? -6.422 24.438 15.508 1 97.38 103 GLU B O 1
ATOM 2289 N N . GLY B 1 104 ? -4.164 24.516 15.969 1 96.75 104 GLY B N 1
ATOM 2290 C CA . GLY B 1 104 ? -4.281 23.766 17.219 1 96.75 104 GLY B CA 1
ATOM 2291 C C . GLY B 1 104 ? -3.812 22.328 17.094 1 96.75 104 GLY B C 1
ATOM 2292 O O . GLY B 1 104 ? -3.57 21.844 15.992 1 96.75 104 GLY B O 1
ATOM 2293 N N . ASP B 1 105 ? -3.666 21.734 18.25 1 97.38 105 ASP B N 1
ATOM 2294 C CA . ASP B 1 105 ? -3.182 20.359 18.312 1 97.38 105 ASP B CA 1
ATOM 2295 C C . ASP B 1 105 ? -4.344 19.375 18.312 1 97.38 105 ASP B C 1
ATOM 2297 O O . ASP B 1 105 ? -5.062 19.234 19.297 1 97.38 105 ASP B O 1
ATOM 2301 N N . TYR B 1 106 ? -4.461 18.656 17.234 1 97.75 106 TYR B N 1
ATOM 2302 C CA . TYR B 1 106 ? -5.559 17.703 17.141 1 97.75 106 TYR B CA 1
ATOM 2303 C C . TYR B 1 106 ? -5.031 16.281 16.984 1 97.75 106 TYR B C 1
ATOM 2305 O O . TYR B 1 106 ? -5.734 15.398 16.484 1 97.75 106 TYR B O 1
ATOM 2313 N N . ARG B 1 107 ? -3.812 16.047 17.359 1 97.38 107 ARG B N 1
ATOM 2314 C CA . ARG B 1 107 ? -3.236 14.703 17.328 1 97.38 107 ARG B CA 1
ATOM 2315 C C . ARG B 1 107 ? -4.016 13.75 18.234 1 97.38 107 ARG B C 1
ATOM 2317 O O . ARG B 1 107 ? -4.043 12.539 17.984 1 97.38 107 ARG B O 1
ATOM 2324 N N . GLY B 1 108 ? -4.691 14.281 19.203 1 96.69 108 GLY B N 1
ATOM 2325 C CA . GLY B 1 108 ? -5.559 13.477 20.047 1 96.69 108 GLY B CA 1
ATOM 2326 C C . GLY B 1 108 ? -6.699 12.82 19.281 1 96.69 108 GLY B C 1
ATOM 2327 O O . GLY B 1 108 ? -7.102 11.703 19.594 1 96.69 108 GLY B O 1
ATOM 2328 N N . ALA B 1 109 ? -7.258 13.555 18.297 1 97.81 109 ALA B N 1
ATOM 2329 C CA . ALA B 1 109 ? -8.328 13 17.469 1 97.81 109 ALA B CA 1
ATOM 2330 C C . ALA B 1 109 ? -7.82 11.836 16.625 1 97.81 109 ALA B C 1
ATOM 2332 O O . ALA B 1 109 ? -8.547 10.867 16.391 1 97.81 109 ALA B O 1
ATOM 2333 N N . VAL B 1 110 ? -6.551 11.859 16.172 1 98.38 110 VAL B N 1
ATOM 2334 C CA . VAL B 1 110 ? -5.953 10.773 15.414 1 98.38 110 VAL B CA 1
ATOM 2335 C C . VAL B 1 110 ? -5.75 9.555 16.312 1 98.38 110 VAL B C 1
ATOM 2337 O O . VAL B 1 110 ? -5.949 8.422 15.891 1 98.38 110 VAL B O 1
ATOM 2340 N N . ALA B 1 111 ? -5.43 9.797 17.562 1 96.94 111 ALA B N 1
ATOM 2341 C CA . ALA B 1 111 ? -5.125 8.734 18.516 1 96.94 111 ALA B CA 1
ATOM 2342 C C . ALA B 1 111 ? -6.332 7.82 18.719 1 96.94 111 ALA B C 1
ATOM 2344 O O . ALA B 1 111 ? -6.188 6.598 18.797 1 96.94 111 ALA B O 1
ATOM 2345 N N . GLY B 1 112 ? -7.531 8.406 18.734 1 92.75 112 GLY B N 1
ATOM 2346 C CA . GLY B 1 112 ? -8.727 7.609 18.938 1 92.75 112 GLY B CA 1
ATOM 2347 C C . GLY B 1 112 ? -8.672 6.758 20.188 1 92.75 112 GLY B C 1
ATOM 2348 O O . GLY B 1 112 ? -9.055 5.586 20.172 1 92.75 112 GLY B O 1
ATOM 2349 N N . GLY B 1 113 ? -8.016 7.145 21.188 1 90.44 113 GLY B N 1
ATOM 2350 C CA . GLY B 1 113 ? -7.945 6.43 22.453 1 90.44 113 GLY B CA 1
ATOM 2351 C C . GLY B 1 113 ? -6.613 5.746 22.688 1 90.44 113 GLY B C 1
ATOM 2352 O O . GLY B 1 113 ? -6.352 5.223 23.766 1 90.44 113 GLY B O 1
ATOM 2353 N N . GLN B 1 114 ? -5.82 5.684 21.688 1 94.69 114 GLN B N 1
ATOM 2354 C CA . GLN B 1 114 ? -4.492 5.094 21.828 1 94.69 114 GLN B CA 1
ATOM 2355 C C . GLN B 1 114 ? -3.441 6.16 22.125 1 94.69 114 GLN B C 1
ATOM 2357 O O . GLN B 1 114 ? -2.922 6.801 21.203 1 94.69 114 GLN B O 1
ATOM 2362 N N . ALA B 1 115 ? -2.961 6.199 23.312 1 92.75 115 ALA B N 1
ATOM 2363 C CA . ALA B 1 115 ? -2.213 7.332 23.859 1 92.75 115 ALA B CA 1
ATOM 2364 C C . ALA B 1 115 ? -0.854 7.469 23.188 1 92.75 115 ALA B C 1
ATOM 2366 O O . ALA B 1 115 ? -0.339 8.578 23.031 1 92.75 115 ALA B O 1
ATOM 2367 N N . PHE B 1 116 ? -0.292 6.367 22.719 1 93.69 116 PHE B N 1
ATOM 2368 C CA . PHE B 1 116 ? 1.047 6.418 22.141 1 93.69 116 PHE B CA 1
ATOM 2369 C C . PHE B 1 116 ? 1.064 7.281 20.891 1 93.69 116 PHE B C 1
ATOM 2371 O O . PHE B 1 116 ? 2.096 7.863 20.547 1 93.69 116 PHE B O 1
ATOM 2378 N N . VAL B 1 117 ? -0.069 7.414 20.234 1 95.25 117 VAL B N 1
ATOM 2379 C CA . VAL B 1 117 ? -0.153 8.172 18.984 1 95.25 117 VAL B CA 1
ATOM 2380 C C . VAL B 1 117 ? 0.107 9.648 19.25 1 95.25 117 VAL B C 1
ATOM 2382 O O . VAL B 1 117 ? 0.728 10.336 18.438 1 95.25 117 VAL B O 1
ATOM 2385 N N . LYS B 1 118 ? -0.288 10.102 20.422 1 94.06 118 LYS B N 1
ATOM 2386 C CA . LYS B 1 118 ? -0.154 11.516 20.781 1 94.06 118 LYS B CA 1
ATOM 2387 C C . LYS B 1 118 ? 1.311 11.898 20.969 1 94.06 118 LYS B C 1
ATOM 2389 O O . LYS B 1 118 ? 1.655 13.078 20.953 1 94.06 118 LYS B O 1
ATOM 2394 N N . THR B 1 119 ? 2.145 10.906 21.188 1 95.06 119 THR B N 1
ATOM 2395 C CA . THR B 1 119 ? 3.553 11.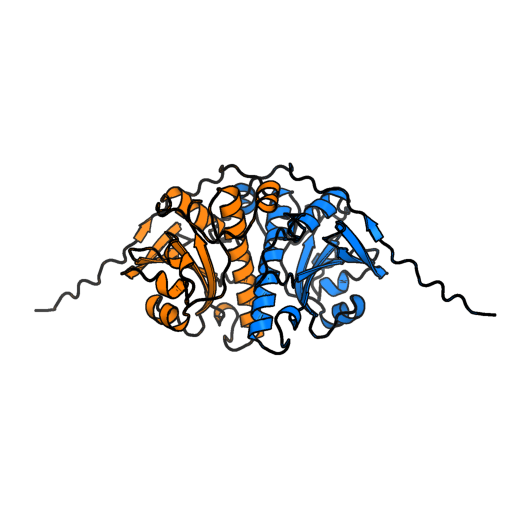18 21.438 1 95.06 119 THR B CA 1
ATOM 2396 C C . THR B 1 119 ? 4.309 11.391 20.125 1 95.06 119 THR B C 1
ATOM 2398 O O . THR B 1 119 ? 5.418 11.93 20.125 1 95.06 119 THR B O 1
ATOM 2401 N N . ALA B 1 120 ? 3.723 10.953 19 1 98.06 120 ALA B N 1
ATOM 2402 C CA . ALA B 1 120 ? 4.363 11.188 17.719 1 98.06 120 ALA B CA 1
ATOM 2403 C C . ALA B 1 120 ? 4.309 12.664 17.328 1 98.06 120 ALA B C 1
ATOM 2405 O O . ALA B 1 120 ? 3.279 13.32 17.5 1 98.06 120 ALA B O 1
ATOM 2406 N N . PRO B 1 121 ? 5.379 13.234 16.844 1 98.31 121 PRO B N 1
ATOM 2407 C CA . PRO B 1 121 ? 5.398 14.656 16.5 1 98.31 121 PRO B CA 1
ATOM 2408 C C . PRO B 1 121 ? 4.473 14.992 15.336 1 98.31 121 PRO B C 1
ATOM 2410 O O . PRO B 1 121 ? 4.102 16.156 15.148 1 98.31 121 PRO B O 1
ATOM 2413 N N . VAL B 1 122 ? 4.133 14.031 14.516 1 98.69 122 VAL B N 1
ATOM 2414 C CA . VAL B 1 122 ? 3.229 14.25 13.391 1 98.69 122 VAL B CA 1
ATOM 2415 C C . VAL B 1 122 ? 2.385 13 13.148 1 98.69 122 VAL B C 1
ATOM 2417 O O . VAL B 1 122 ? 2.846 11.883 13.375 1 98.69 122 VAL B O 1
ATOM 2420 N N . SER B 1 123 ? 1.168 13.188 12.766 1 98.88 123 SER B N 1
ATOM 2421 C CA . SER B 1 123 ? 0.317 12.125 12.25 1 98.88 123 SER B CA 1
ATOM 2422 C C . SER B 1 123 ? -0.192 12.445 10.852 1 98.88 123 SER B C 1
ATOM 2424 O O . SER B 1 123 ? -0.657 13.562 10.594 1 98.88 123 SER B O 1
ATOM 2426 N N . LEU B 1 124 ? -0.012 11.539 9.961 1 98.94 124 LEU B N 1
ATOM 2427 C CA . LEU B 1 124 ? -0.646 11.625 8.648 1 98.94 124 LEU B CA 1
ATOM 2428 C C . LEU B 1 124 ? -1.998 10.922 8.656 1 98.94 124 LEU B C 1
ATOM 2430 O O . LEU B 1 124 ? -2.123 9.812 9.172 1 98.94 124 LEU B O 1
ATOM 2434 N N . VAL B 1 125 ? -3.023 11.578 8.172 1 98.94 125 VAL B N 1
ATOM 2435 C CA . VAL B 1 125 ? -4.348 10.984 8.023 1 98.94 125 VAL B CA 1
ATOM 2436 C C . VAL B 1 125 ? -4.691 10.852 6.543 1 98.94 125 VAL B C 1
ATOM 2438 O O . VAL B 1 125 ? -4.59 11.82 5.789 1 98.94 125 VAL B O 1
ATOM 2441 N N . LEU B 1 126 ? -5.039 9.68 6.137 1 99 126 LEU B N 1
ATOM 2442 C CA . LEU B 1 126 ? -5.379 9.375 4.754 1 99 126 LEU B CA 1
ATOM 2443 C C . LEU B 1 126 ? -6.891 9.383 4.551 1 99 126 LEU B C 1
ATOM 2445 O O . LEU B 1 126 ? -7.602 8.539 5.105 1 99 126 LEU B O 1
ATOM 2449 N N . ILE B 1 127 ? -7.324 10.352 3.793 1 98.94 127 ILE B N 1
ATOM 2450 C CA . ILE B 1 127 ? -8.742 10.547 3.506 1 98.94 127 ILE B CA 1
ATOM 2451 C C . ILE B 1 127 ? -9.023 10.211 2.045 1 98.94 127 ILE B C 1
ATOM 2453 O O . ILE B 1 127 ? -8.398 10.766 1.14 1 98.94 127 ILE B O 1
ATOM 2457 N N . SER B 1 128 ? -9.922 9.289 1.778 1 98.94 128 SER B N 1
ATOM 2458 C CA . SER B 1 128 ? -10.344 9.023 0.406 1 98.94 128 SER B CA 1
ATOM 2459 C C . SER B 1 128 ? -11.641 9.75 0.077 1 98.94 128 SER B C 1
ATOM 2461 O O . SER B 1 128 ? -12.641 9.586 0.777 1 98.94 128 SER B O 1
ATOM 2463 N N . ASP B 1 129 ? -11.633 10.617 -0.895 1 98.94 129 ASP B N 1
ATOM 2464 C CA . ASP B 1 129 ? -12.875 11.156 -1.433 1 98.94 129 ASP B CA 1
ATOM 2465 C C . ASP B 1 129 ? -13.5 10.203 -2.451 1 98.94 129 ASP B C 1
ATOM 2467 O O . ASP B 1 129 ? -13.242 10.312 -3.652 1 98.94 129 ASP B O 1
ATOM 2471 N N . VAL B 1 130 ? -14.383 9.383 -2.027 1 98.81 130 VAL B N 1
ATOM 2472 C CA . VAL B 1 130 ? -14.859 8.273 -2.838 1 98.81 130 VAL B CA 1
ATOM 2473 C C . VAL B 1 130 ? -15.875 8.781 -3.865 1 98.81 130 VAL B C 1
ATOM 2475 O O . VAL B 1 130 ? -16.25 8.047 -4.781 1 98.81 130 VAL B O 1
ATOM 2478 N N . SER B 1 131 ? -16.266 10.047 -3.715 1 98.75 131 SER B N 1
ATOM 2479 C CA . SER B 1 131 ? -17.141 10.609 -4.738 1 98.75 131 SER B CA 1
ATOM 2480 C C . SER B 1 131 ? -16.422 10.734 -6.074 1 98.75 131 SER B C 1
ATOM 2482 O O . SER B 1 131 ? -17.062 10.875 -7.121 1 98.75 131 SER B O 1
ATOM 2484 N N . ARG B 1 132 ? -15.141 10.688 -6.047 1 98.69 132 ARG B N 1
ATOM 2485 C CA . ARG B 1 132 ? -14.367 10.742 -7.281 1 98.69 132 ARG B CA 1
ATOM 2486 C C . ARG B 1 132 ? -14.562 9.477 -8.109 1 98.69 132 ARG B C 1
ATOM 2488 O O . ARG B 1 132 ? -14.227 9.445 -9.297 1 98.69 132 ARG B O 1
ATOM 2495 N N . PHE B 1 133 ? -15.133 8.43 -7.504 1 98.56 133 PHE B N 1
ATOM 2496 C CA . PHE B 1 133 ? -15.453 7.188 -8.203 1 98.56 133 PHE B CA 1
ATOM 2497 C C . PHE B 1 133 ? -16.922 7.156 -8.609 1 98.56 133 PHE B C 1
ATOM 2499 O O . PHE B 1 133 ? -17.359 6.223 -9.281 1 98.56 133 PHE B O 1
ATOM 2506 N N . GLY B 1 134 ? -17.688 8.094 -8.125 1 98.12 134 GLY B N 1
ATOM 2507 C CA . GLY B 1 134 ? -19.141 8.109 -8.312 1 98.12 134 GLY B CA 1
ATOM 2508 C C . GLY B 1 134 ? -19.906 8.195 -7.012 1 98.12 134 GLY B C 1
ATOM 2509 O O . GLY B 1 134 ? -19.531 8.938 -6.105 1 98.12 134 GLY B O 1
ATOM 2510 N N . ASP B 1 135 ? -20.969 7.379 -6.922 1 98 135 ASP B N 1
ATOM 2511 C CA . ASP B 1 135 ? -21.844 7.387 -5.75 1 98 135 ASP B CA 1
ATOM 2512 C C . ASP B 1 135 ? -21.078 6.949 -4.5 1 98 135 ASP B C 1
ATOM 2514 O O . ASP B 1 135 ? -20.688 5.789 -4.375 1 98 135 ASP B O 1
ATOM 2518 N N . ALA B 1 136 ? -20.984 7.797 -3.553 1 97.69 136 ALA B N 1
ATOM 2519 C CA . ALA B 1 136 ? -20.203 7.559 -2.346 1 97.69 136 ALA B CA 1
ATOM 2520 C C . ALA B 1 136 ? -20.844 6.48 -1.478 1 97.69 136 ALA B C 1
ATOM 2522 O O . ALA B 1 136 ? -20.188 5.914 -0.6 1 97.69 136 ALA B O 1
ATOM 2523 N N . GLN B 1 137 ? -22.047 6.227 -1.69 1 97.06 137 GLN B N 1
ATOM 2524 C CA . GLN B 1 137 ? -22.75 5.254 -0.861 1 97.06 137 GLN B CA 1
ATOM 2525 C C . GLN B 1 137 ? -22.562 3.836 -1.387 1 97.06 137 GLN B C 1
ATOM 2527 O O . GLN B 1 137 ? -22.875 2.863 -0.701 1 97.06 137 GLN B O 1
ATOM 2532 N N . LYS B 1 138 ? -22.078 3.762 -2.57 1 97.94 138 LYS B N 1
ATOM 2533 C CA . LYS B 1 138 ? -21.828 2.441 -3.135 1 97.94 138 LYS B CA 1
ATOM 2534 C C . LYS B 1 138 ? -20.625 1.78 -2.465 1 97.94 138 LYS B C 1
ATOM 2536 O O . LYS B 1 138 ? -19.531 2.35 -2.438 1 97.94 138 LYS B O 1
ATOM 2541 N N . ILE B 1 139 ? -20.812 0.585 -2.016 1 97.62 139 ILE B N 1
ATOM 2542 C CA . ILE B 1 139 ? -19.797 -0.134 -1.263 1 97.62 139 ILE B CA 1
ATOM 2543 C C . ILE B 1 139 ? -18.562 -0.362 -2.145 1 97.62 139 ILE B C 1
ATOM 2545 O O . ILE B 1 139 ? -17.438 -0.267 -1.675 1 97.62 139 ILE B O 1
ATOM 2549 N N . GLN B 1 140 ? -18.781 -0.616 -3.381 1 97.69 140 GLN B N 1
ATOM 2550 C CA . GLN B 1 140 ? -17.688 -0.852 -4.312 1 97.69 140 GLN B CA 1
ATOM 2551 C C . GLN B 1 140 ? -16.75 0.358 -4.391 1 97.69 140 GLN B C 1
ATOM 2553 O O . GLN B 1 140 ? -15.539 0.208 -4.508 1 97.69 140 GLN B O 1
ATOM 2558 N N . ASN B 1 141 ? -17.344 1.508 -4.367 1 98.69 141 ASN B N 1
ATOM 2559 C CA . ASN B 1 141 ? -16.531 2.723 -4.406 1 98.69 141 ASN B CA 1
ATOM 2560 C C . ASN B 1 141 ? -15.758 2.924 -3.109 1 98.69 141 ASN B C 1
ATOM 2562 O O . ASN B 1 141 ? -14.61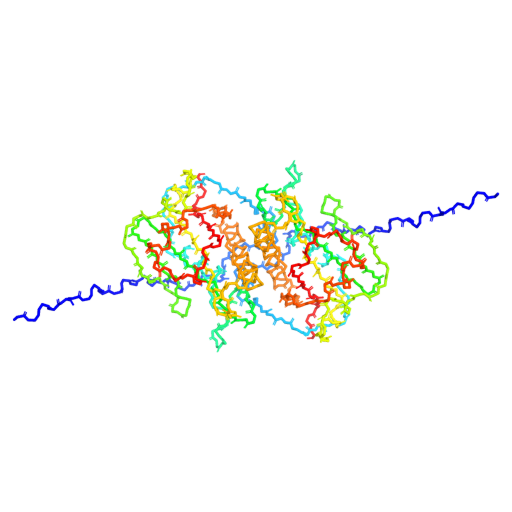7 3.402 -3.129 1 98.69 141 ASN B O 1
ATOM 2566 N N . GLN B 1 142 ? -16.312 2.506 -2.014 1 98.75 142 GLN B N 1
ATOM 2567 C CA . GLN B 1 142 ? -15.625 2.592 -0.731 1 98.75 142 GLN B CA 1
ATOM 2568 C C . GLN B 1 142 ? -14.484 1.584 -0.655 1 98.75 142 GLN B C 1
ATOM 2570 O O . GLN B 1 142 ? -13.422 1.882 -0.104 1 98.75 142 GLN B O 1
ATOM 2575 N N . LEU B 1 143 ? -14.703 0.423 -1.244 1 98.81 143 LEU B N 1
ATOM 2576 C CA . LEU B 1 143 ? -13.648 -0.581 -1.289 1 98.81 143 LEU B CA 1
ATOM 2577 C C . LEU B 1 143 ? -12.484 -0.104 -2.15 1 98.81 143 LEU B C 1
ATOM 2579 O O . LEU B 1 143 ? -11.32 -0.315 -1.8 1 98.81 143 LEU B O 1
ATOM 2583 N N . MET B 1 144 ? -12.773 0.557 -3.23 1 98.81 144 MET B N 1
ATOM 2584 C CA . MET B 1 144 ? -11.719 1.125 -4.07 1 98.81 144 MET B CA 1
ATOM 2585 C C . MET B 1 144 ? -10.922 2.178 -3.309 1 98.81 144 MET B C 1
ATOM 2587 O O . MET B 1 144 ? -9.688 2.188 -3.359 1 98.81 144 MET B O 1
ATOM 2591 N N . GLY B 1 145 ? -11.648 3.002 -2.625 1 98.94 145 GLY B N 1
ATOM 2592 C CA . GLY B 1 145 ? -10.992 3.998 -1.794 1 98.94 145 GLY B CA 1
ATOM 2593 C C . GLY B 1 145 ? -10.117 3.391 -0.716 1 98.94 145 GLY B C 1
ATOM 2594 O O . GLY B 1 145 ? -9.023 3.895 -0.438 1 98.94 145 GLY B O 1
ATOM 2595 N N . ALA B 1 146 ? -10.586 2.314 -0.135 1 98.94 146 ALA B N 1
ATOM 2596 C CA . ALA B 1 146 ? -9.828 1.618 0.9 1 98.94 146 ALA B CA 1
ATOM 2597 C C . ALA B 1 146 ? -8.539 1.029 0.333 1 98.94 146 ALA B C 1
ATOM 2599 O O . ALA B 1 146 ? -7.473 1.154 0.939 1 98.94 146 ALA B O 1
ATOM 2600 N N . MET B 1 147 ? -8.625 0.413 -0.796 1 98.94 147 MET B N 1
ATOM 2601 C CA . MET B 1 147 ? -7.438 -0.129 -1.445 1 98.94 147 MET B CA 1
ATOM 2602 C C . MET B 1 147 ? -6.43 0.978 -1.751 1 98.94 147 MET B C 1
ATOM 2604 O O . MET B 1 147 ? -5.238 0.833 -1.477 1 98.94 147 MET B O 1
ATOM 2608 N N . ASP B 1 148 ? -6.91 2.104 -2.268 1 99 148 ASP B N 1
ATOM 2609 C CA . ASP B 1 148 ? -6.035 3.227 -2.594 1 99 148 ASP B CA 1
ATOM 2610 C C . ASP B 1 148 ? -5.379 3.793 -1.337 1 99 148 ASP B C 1
ATOM 2612 O O . ASP B 1 148 ? -4.203 4.168 -1.36 1 99 148 ASP B O 1
ATOM 2616 N N . ALA B 1 149 ? -6.133 3.834 -0.254 1 99 149 ALA B N 1
ATOM 2617 C CA . ALA B 1 149 ? -5.555 4.281 1.011 1 99 149 ALA B CA 1
ATOM 2618 C C . ALA B 1 149 ? -4.461 3.33 1.483 1 99 149 ALA B C 1
ATOM 2620 O O . ALA B 1 149 ? -3.432 3.768 2.002 1 99 149 ALA B O 1
ATOM 2621 N N . GLY B 1 150 ? -4.699 2.043 1.324 1 98.94 150 GLY B N 1
ATOM 2622 C CA . GLY B 1 150 ? -3.67 1.066 1.644 1 98.94 150 GLY B CA 1
ATOM 2623 C C . GLY B 1 150 ? -2.396 1.26 0.842 1 98.94 150 GLY B C 1
ATOM 2624 O O . GLY B 1 150 ? -1.295 1.111 1.372 1 98.94 150 GLY B O 1
ATOM 2625 N N . ILE B 1 151 ? -2.557 1.594 -0.399 1 99 151 ILE B N 1
ATOM 2626 C CA . ILE B 1 151 ? -1.429 1.829 -1.292 1 99 151 ILE B CA 1
ATOM 2627 C C . ILE B 1 151 ? -0.602 3.006 -0.781 1 99 151 ILE B C 1
ATOM 2629 O O . ILE B 1 151 ? 0.613 2.889 -0.603 1 99 151 ILE B O 1
ATOM 2633 N N . VAL B 1 152 ? -1.237 4.094 -0.443 1 99 152 VAL B N 1
ATOM 2634 C CA . VAL B 1 152 ? -0.541 5.27 0.07 1 99 152 VAL B CA 1
ATOM 2635 C C . VAL B 1 152 ? 0.085 4.949 1.426 1 99 152 VAL B C 1
ATOM 2637 O O . VAL B 1 152 ? 1.214 5.355 1.708 1 99 152 VAL B O 1
ATOM 2640 N N . SER B 1 153 ? -0.62 4.219 2.221 1 99 153 SER B N 1
ATOM 2641 C CA . SER B 1 153 ? -0.135 3.797 3.529 1 99 153 SER B CA 1
ATOM 2642 C C . SER B 1 153 ? 1.178 3.031 3.414 1 99 153 SER B C 1
ATOM 2644 O O . SER B 1 153 ? 2.105 3.256 4.195 1 99 153 SER B O 1
ATOM 2646 N N . GLN B 1 154 ? 1.22 2.189 2.455 1 98.94 154 GLN B N 1
ATOM 2647 C CA . GLN B 1 154 ? 2.422 1.368 2.361 1 98.94 154 GLN B CA 1
ATOM 2648 C C . GLN B 1 154 ? 3.598 2.174 1.816 1 98.94 154 GLN B C 1
ATOM 2650 O O . GLN B 1 154 ? 4.746 1.937 2.193 1 98.94 154 GLN B O 1
ATOM 2655 N N . ASN B 1 155 ? 3.371 3.154 0.945 1 99 155 ASN B N 1
ATOM 2656 C CA . ASN B 1 155 ? 4.43 4.102 0.605 1 99 155 ASN B CA 1
ATOM 2657 C C . ASN B 1 155 ? 5.035 4.738 1.853 1 99 155 ASN B C 1
ATOM 2659 O O . ASN B 1 155 ? 6.258 4.836 1.972 1 99 155 ASN B O 1
ATOM 2663 N N . ILE B 1 156 ? 4.164 5.125 2.775 1 99 156 ILE B N 1
ATOM 2664 C CA . ILE B 1 156 ? 4.602 5.746 4.02 1 99 156 ILE B CA 1
ATOM 2665 C C . ILE B 1 156 ? 5.457 4.766 4.812 1 99 156 ILE B C 1
ATOM 2667 O O . ILE B 1 156 ? 6.559 5.102 5.254 1 99 156 ILE B O 1
ATOM 2671 N N . SER B 1 157 ? 5.008 3.541 4.945 1 98.94 157 SER B N 1
ATOM 2672 C CA . SER B 1 157 ? 5.703 2.535 5.742 1 98.94 157 SER B CA 1
ATOM 2673 C C . SER B 1 157 ? 7.078 2.223 5.164 1 98.94 157 SER B C 1
ATOM 2675 O O . SER B 1 157 ? 8.062 2.129 5.898 1 98.94 157 SER B O 1
ATOM 2677 N N . ILE B 1 158 ? 7.137 2.066 3.863 1 98.94 158 ILE B N 1
ATOM 2678 C CA . ILE B 1 158 ? 8.383 1.689 3.215 1 98.94 158 ILE B CA 1
ATOM 2679 C C . ILE B 1 158 ? 9.375 2.848 3.291 1 98.94 158 ILE B C 1
ATOM 2681 O O . ILE B 1 158 ? 10.562 2.643 3.576 1 98.94 158 ILE B O 1
ATOM 2685 N N . PHE B 1 159 ? 8.898 4.078 3.066 1 98.94 159 PHE B N 1
ATOM 2686 C CA . PHE B 1 159 ? 9.773 5.238 3.211 1 98.94 159 PHE B CA 1
ATOM 2687 C C . PHE B 1 159 ? 10.312 5.332 4.633 1 98.94 159 PHE B C 1
ATOM 2689 O O . PHE B 1 159 ? 11.516 5.512 4.828 1 98.94 159 PHE B O 1
ATOM 2696 N N . CYS B 1 160 ? 9.383 5.219 5.629 1 98.94 160 CYS B N 1
ATOM 2697 C CA . CYS B 1 160 ? 9.797 5.324 7.023 1 98.94 160 CYS B CA 1
ATOM 2698 C C . CYS B 1 160 ? 10.844 4.27 7.359 1 98.94 160 CYS B C 1
ATOM 2700 O O . CYS B 1 160 ? 11.828 4.562 8.047 1 98.94 160 CYS B O 1
ATOM 2702 N N . SER B 1 161 ? 10.641 3.068 6.891 1 98.88 161 SER B N 1
ATOM 2703 C CA . SER B 1 161 ? 11.625 2.018 7.121 1 98.88 161 SER B CA 1
ATOM 2704 C C . SER B 1 161 ? 12.984 2.393 6.535 1 98.88 161 SER B C 1
ATOM 2706 O O . SER B 1 161 ? 14.008 2.297 7.211 1 98.88 161 SER B O 1
ATOM 2708 N N . ALA B 1 162 ? 12.992 2.885 5.309 1 98.75 162 ALA B N 1
ATOM 2709 C CA . ALA B 1 162 ? 14.227 3.258 4.625 1 98.75 162 ALA B CA 1
ATOM 2710 C C . ALA B 1 162 ? 14.898 4.441 5.312 1 98.75 162 ALA B C 1
ATOM 2712 O O . ALA B 1 162 ? 16.125 4.512 5.387 1 98.75 162 ALA B O 1
ATOM 2713 N N . ALA B 1 163 ? 14.102 5.355 5.809 1 98.62 163 ALA B N 1
ATOM 2714 C CA . ALA B 1 163 ? 14.586 6.609 6.375 1 98.62 163 ALA B CA 1
ATOM 2715 C C . ALA B 1 163 ? 14.828 6.473 7.879 1 98.62 163 ALA B C 1
ATOM 2717 O O . ALA B 1 163 ? 15.219 7.441 8.539 1 98.62 163 ALA B O 1
ATOM 2718 N N . LYS B 1 164 ? 14.547 5.266 8.43 1 98 164 LYS B N 1
ATOM 2719 C CA . LYS B 1 164 ? 14.703 4.984 9.852 1 98 164 LYS B CA 1
ATOM 2720 C C . LYS B 1 164 ? 13.805 5.883 10.688 1 98 164 LYS B C 1
ATOM 2722 O O . LYS B 1 164 ? 14.258 6.496 11.656 1 98 164 LYS B O 1
ATOM 2727 N N . LEU B 1 165 ? 12.648 5.984 10.289 1 98.81 165 LEU B N 1
ATOM 2728 C CA . LEU B 1 165 ? 11.57 6.609 11.047 1 98.81 165 LEU B CA 1
ATOM 2729 C C . LEU B 1 165 ? 10.609 5.562 11.594 1 98.81 165 LEU B C 1
ATOM 2731 O O . LEU B 1 165 ? 10.422 4.504 10.984 1 98.81 165 LEU B O 1
ATOM 2735 N N . ALA B 1 166 ? 10.039 5.844 12.727 1 98.81 166 ALA B N 1
ATOM 2736 C CA . ALA B 1 166 ? 9.055 4.973 13.359 1 98.81 166 ALA B CA 1
ATOM 2737 C C . ALA B 1 166 ? 7.645 5.297 12.875 1 98.81 166 ALA B C 1
ATOM 2739 O O . ALA B 1 166 ? 7.285 6.469 12.719 1 98.81 166 ALA B O 1
ATOM 2740 N N . THR B 1 167 ? 6.898 4.301 12.602 1 98.88 167 THR B N 1
ATOM 2741 C CA . THR B 1 167 ? 5.492 4.473 12.258 1 98.88 167 THR B CA 1
ATOM 2742 C C . THR B 1 167 ? 4.723 3.168 12.445 1 98.88 167 THR B C 1
ATOM 2744 O O . THR B 1 167 ? 5.324 2.107 12.617 1 98.88 167 THR B O 1
ATOM 2747 N N . VAL B 1 168 ? 3.42 3.275 12.453 1 98.88 168 VAL B N 1
ATOM 2748 C CA . VAL B 1 168 ? 2.5 2.143 12.438 1 98.88 168 VAL B CA 1
ATOM 2749 C C . VAL B 1 168 ? 1.24 2.512 11.656 1 98.88 168 VAL B C 1
ATOM 2751 O O . VAL B 1 168 ? 0.656 3.576 11.875 1 98.88 168 VAL B O 1
ATOM 2754 N N . PRO B 1 169 ? 0.877 1.701 10.656 1 98.88 169 PRO B N 1
ATOM 2755 C CA . PRO B 1 169 ? -0.436 1.928 10.047 1 98.88 169 PRO B CA 1
ATOM 2756 C C . PRO B 1 169 ? -1.588 1.646 11.016 1 98.88 169 PRO B C 1
ATOM 2758 O O . PRO B 1 169 ? -1.587 0.623 11.703 1 98.88 169 PRO B O 1
ATOM 2761 N N . ARG B 1 170 ? -2.58 2.529 11.023 1 98.69 170 ARG B N 1
ATOM 2762 C CA . ARG B 1 170 ? -3.723 2.414 11.922 1 98.69 170 ARG B CA 1
ATOM 2763 C C . ARG B 1 170 ? -5.023 2.738 11.195 1 98.69 170 ARG B C 1
ATOM 2765 O O . ARG B 1 170 ? -5.047 3.58 10.297 1 98.69 170 ARG B O 1
ATOM 2772 N N . ALA B 1 171 ? -6.074 2.08 11.688 1 97.81 171 ALA B N 1
ATOM 2773 C CA . ALA B 1 171 ? -7.418 2.453 11.258 1 97.81 171 ALA B CA 1
ATOM 2774 C C . ALA B 1 171 ? -8.18 3.164 12.375 1 97.81 171 ALA B C 1
ATOM 2776 O O . ALA B 1 171 ? -9.117 3.922 12.117 1 97.81 171 ALA B O 1
ATOM 2777 N N . SER B 1 172 ? -7.785 2.92 13.578 1 97.19 172 SER B N 1
ATOM 2778 C CA . SER B 1 172 ? -8.453 3.537 14.719 1 97.19 172 SER B CA 1
ATOM 2779 C C . SER B 1 172 ? -8.219 5.043 14.75 1 97.19 172 SER B C 1
ATOM 2781 O O . SER B 1 172 ? -7.098 5.508 14.523 1 97.19 172 SER B O 1
ATOM 2783 N N . MET B 1 173 ? -9.258 5.809 14.906 1 98.38 173 MET B N 1
ATOM 2784 C CA . MET B 1 173 ? -9.227 7.262 15.047 1 98.38 173 MET B CA 1
ATOM 2785 C C . MET B 1 173 ? -10.602 7.801 15.422 1 98.38 173 MET B C 1
ATOM 2787 O O . MET B 1 173 ? -11.602 7.086 15.328 1 98.38 173 MET B O 1
ATOM 2791 N N . ASP B 1 174 ? -10.664 8.984 15.945 1 98.19 174 ASP B N 1
ATOM 2792 C CA . ASP B 1 174 ? -11.93 9.68 16.156 1 98.19 174 ASP B CA 1
ATOM 2793 C C . ASP B 1 174 ? -12.422 10.344 14.883 1 98.19 174 ASP B C 1
ATOM 2795 O O . ASP B 1 174 ? -12.234 11.547 14.68 1 98.19 174 ASP B O 1
ATOM 2799 N N . ALA B 1 175 ? -13.117 9.594 14.102 1 97.38 175 ALA B N 1
ATOM 2800 C CA . ALA B 1 175 ? -13.523 10.039 12.773 1 97.38 175 ALA B CA 1
ATOM 2801 C C . ALA B 1 175 ? -14.461 11.242 12.859 1 97.38 175 ALA B C 1
ATOM 2803 O O . ALA B 1 175 ? -14.383 12.156 12.031 1 97.38 175 ALA B O 1
ATOM 2804 N N . ALA B 1 176 ? -15.297 11.242 13.812 1 97.38 176 ALA B N 1
ATOM 2805 C CA . ALA B 1 176 ? -16.25 12.344 13.961 1 97.38 176 ALA B CA 1
ATOM 2806 C C . ALA B 1 176 ? -15.516 13.656 14.25 1 97.38 176 ALA B C 1
ATOM 2808 O O . ALA B 1 176 ? -15.812 14.68 13.633 1 97.38 176 ALA B O 1
ATOM 2809 N N . GLN B 1 177 ? -14.586 13.57 15.125 1 98 177 GLN B N 1
ATOM 2810 C CA . GLN B 1 177 ? -13.836 14.781 15.445 1 98 177 GLN B CA 1
ATOM 2811 C C . GLN B 1 177 ? -12.984 15.227 14.266 1 98 177 GLN B C 1
ATOM 2813 O O . GLN B 1 177 ? -12.891 16.422 13.977 1 98 177 GLN B O 1
ATOM 2818 N N . LEU B 1 178 ? -12.383 14.305 13.594 1 98.56 178 LEU B N 1
ATOM 2819 C CA . LEU B 1 178 ? -11.531 14.648 12.453 1 98.56 178 LEU B CA 1
ATOM 2820 C C . LEU B 1 178 ? -12.359 15.258 11.32 1 98.56 178 LEU B C 1
ATOM 2822 O O . LEU B 1 178 ? -11.898 16.172 10.641 1 98.56 178 LEU B O 1
ATOM 2826 N N . LYS B 1 179 ? -13.539 14.75 11.109 1 98.5 179 LYS B N 1
ATOM 2827 C CA . LYS B 1 179 ? -14.406 15.312 10.078 1 98.5 179 LYS B C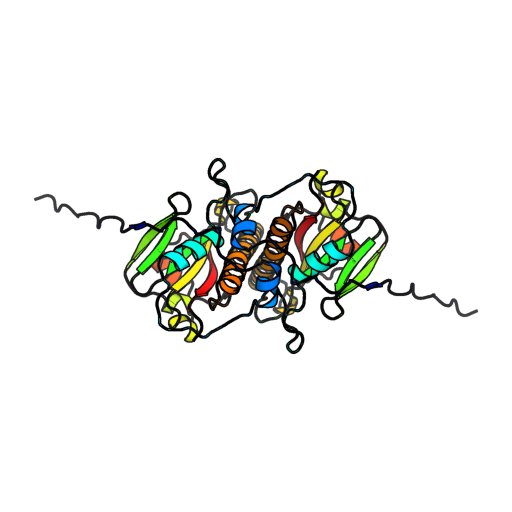A 1
ATOM 2828 C C . LYS B 1 179 ? -14.688 16.797 10.344 1 98.5 179 LYS B C 1
ATOM 2830 O O . LYS B 1 179 ? -14.688 17.609 9.414 1 98.5 179 LYS B O 1
ATOM 2835 N N . LYS B 1 180 ? -14.867 17.094 11.57 1 98.25 180 LYS B N 1
ATOM 2836 C CA . LYS B 1 180 ? -15.141 18.469 11.953 1 98.25 180 LYS B CA 1
ATOM 2837 C C . LYS B 1 180 ? -13.891 19.344 11.797 1 98.25 180 LYS B C 1
ATOM 2839 O O . LYS B 1 180 ? -13.938 20.391 11.156 1 98.25 180 LYS B O 1
ATOM 2844 N N . VAL B 1 181 ? -12.797 18.875 12.312 1 97.81 181 VAL B N 1
ATOM 2845 C CA . VAL B 1 181 ? -11.562 19.656 12.367 1 97.81 181 VAL B CA 1
ATOM 2846 C C . VAL B 1 181 ? -11.031 19.875 10.953 1 97.81 181 VAL B C 1
ATOM 2848 O O . VAL B 1 181 ? -10.562 20.969 10.625 1 97.81 181 VAL B O 1
ATOM 2851 N N . LEU B 1 182 ? -11.133 18.828 10.133 1 98.5 182 LEU B N 1
ATOM 2852 C CA . LEU B 1 182 ? -10.539 18.859 8.797 1 98.5 182 LEU B CA 1
ATOM 2853 C C . LEU B 1 182 ? -11.555 19.344 7.77 1 98.5 182 LEU B C 1
ATOM 2855 O O . LEU B 1 182 ? -11.242 19.453 6.582 1 98.5 182 LEU B O 1
ATOM 2859 N N . LYS B 1 183 ? -12.781 19.578 8.195 1 98.25 183 LYS B N 1
ATOM 2860 C CA . LYS B 1 183 ? -13.844 20.109 7.344 1 98.25 183 LYS B CA 1
ATOM 2861 C C . LYS B 1 183 ? -14.125 19.172 6.176 1 98.25 183 LYS B C 1
ATOM 2863 O O . LYS B 1 183 ? -14.188 19.609 5.023 1 98.25 183 LYS B O 1
ATOM 2868 N N . LEU B 1 184 ? -14.281 17.969 6.504 1 98.75 184 LEU B N 1
ATOM 2869 C CA . LEU B 1 184 ? -14.477 16.938 5.48 1 98.75 184 LEU B CA 1
ATOM 2870 C C . LEU B 1 184 ? -15.945 16.875 5.055 1 98.75 184 LEU B C 1
ATOM 2872 O O . LEU B 1 184 ? -16.844 17 5.887 1 98.75 184 LEU B O 1
ATOM 2876 N N . LYS B 1 185 ? -16.109 16.672 3.791 1 98.38 185 LYS B N 1
ATOM 2877 C CA . LYS B 1 185 ? -17.438 16.312 3.279 1 98.38 185 LYS B CA 1
ATOM 2878 C C . LYS B 1 185 ? -17.781 14.875 3.619 1 98.38 185 LYS B C 1
ATOM 2880 O O . LYS B 1 185 ? -16.922 14.094 4.004 1 98.38 185 LYS B O 1
ATOM 2885 N N . ASP B 1 186 ? -19.062 14.5 3.418 1 97.56 186 ASP B N 1
ATOM 2886 C CA . ASP B 1 186 ? -19.531 13.148 3.732 1 97.56 186 ASP B CA 1
ATOM 2887 C C . ASP B 1 186 ? -18.844 12.109 2.852 1 97.56 186 ASP B C 1
ATOM 2889 O O . ASP B 1 186 ? -18.609 10.977 3.281 1 97.56 186 ASP B O 1
ATOM 2893 N N . SER B 1 187 ? -18.484 12.5 1.635 1 98.62 187 SER B N 1
ATOM 2894 C CA . SER B 1 187 ? -17.875 11.562 0.699 1 98.62 187 SER B CA 1
ATOM 2895 C C . SER B 1 187 ? -16.391 11.375 1.003 1 98.62 187 SER B C 1
ATOM 2897 O O . SER B 1 187 ? -15.75 10.469 0.458 1 98.62 187 SER B O 1
ATOM 2899 N N . GLN B 1 188 ? -15.836 12.266 1.793 1 98.88 188 GLN B N 1
ATOM 2900 C CA . GLN B 1 188 ? -14.438 12.156 2.215 1 98.88 188 GLN B CA 1
ATOM 2901 C C . GLN B 1 188 ? -14.312 11.312 3.479 1 98.88 188 GLN B C 1
ATOM 2903 O O . GLN B 1 188 ? -14.594 11.789 4.582 1 98.88 188 GLN B O 1
ATOM 2908 N N . ILE B 1 189 ? -13.812 10.117 3.305 1 98.75 189 ILE B N 1
ATOM 2909 C CA . ILE B 1 189 ? -13.852 9.109 4.359 1 98.75 189 ILE B CA 1
ATOM 2910 C C . ILE B 1 189 ? -12.453 8.906 4.934 1 98.75 189 ILE B C 1
ATOM 2912 O O . ILE B 1 189 ? -11.516 8.578 4.203 1 98.75 189 ILE B O 1
ATOM 2916 N N . PRO B 1 190 ? -12.273 9.195 6.293 1 98.81 190 PRO B N 1
ATOM 2917 C CA . PRO B 1 190 ? -11 8.797 6.898 1 98.81 190 PRO B CA 1
ATOM 2918 C C . PRO B 1 190 ? -10.758 7.293 6.844 1 98.81 190 PRO B C 1
ATOM 2920 O O . PRO B 1 190 ? -11.586 6.516 7.332 1 98.81 190 PRO B O 1
ATOM 2923 N N . MET B 1 191 ? -9.656 6.879 6.242 1 98.81 191 MET B N 1
ATOM 2924 C CA . MET B 1 191 ? -9.398 5.457 6.02 1 98.81 191 MET B CA 1
ATOM 2925 C C . MET B 1 191 ? -8.32 4.945 6.965 1 98.81 191 MET B C 1
ATOM 2927 O O . MET B 1 191 ? -8.516 3.939 7.648 1 98.81 191 MET B O 1
ATOM 2931 N N . MET B 1 192 ? -7.211 5.602 6.969 1 98.88 192 MET B N 1
ATOM 2932 C CA . MET B 1 192 ? -6.055 5.164 7.742 1 98.88 192 ME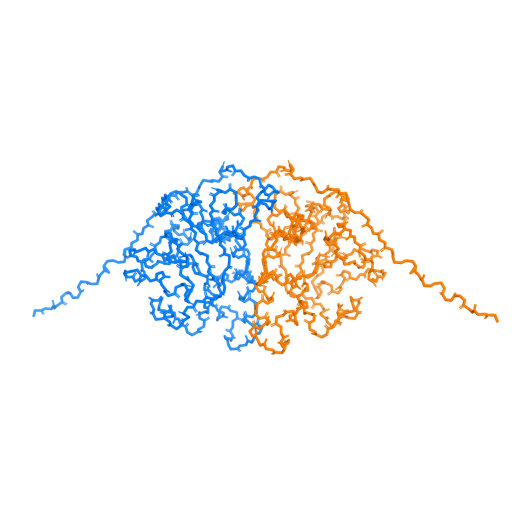T B CA 1
ATOM 2933 C C . MET B 1 192 ? -5.285 6.359 8.297 1 98.88 192 MET B C 1
ATOM 2935 O O . MET B 1 192 ? -5.496 7.492 7.859 1 98.88 192 MET B O 1
ATOM 2939 N N . ASN B 1 193 ? -4.406 6.059 9.203 1 98.94 193 ASN B N 1
ATOM 2940 C CA . ASN B 1 193 ? -3.482 7.086 9.672 1 98.94 193 ASN B CA 1
ATOM 2941 C C . ASN B 1 193 ? -2.133 6.488 10.062 1 98.94 193 ASN B C 1
ATOM 2943 O O . ASN B 1 193 ? -2.008 5.273 10.219 1 98.94 193 ASN B O 1
ATOM 2947 N N . HIS B 1 194 ? -1.119 7.328 10.102 1 98.94 194 HIS B N 1
ATOM 2948 C CA . HIS B 1 194 ? 0.26 7.004 10.445 1 98.94 194 HIS B CA 1
ATOM 2949 C C . HIS B 1 194 ? 0.843 8.031 11.414 1 98.94 194 HIS B C 1
ATOM 2951 O O . HIS B 1 194 ? 1.216 9.133 11.008 1 98.94 194 HIS B O 1
ATOM 2957 N N . PRO B 1 195 ? 0.882 7.758 12.719 1 98.88 195 PRO B N 1
ATOM 2958 C CA . PRO B 1 195 ? 1.845 8.539 13.5 1 98.88 195 PRO B CA 1
ATOM 2959 C C . PRO B 1 195 ? 3.291 8.281 13.078 1 98.88 195 PRO B C 1
ATOM 2961 O O . PRO B 1 195 ? 3.666 7.141 12.805 1 98.88 195 PRO B O 1
ATOM 2964 N N . VAL B 1 196 ? 4.066 9.328 12.945 1 98.94 196 VAL B N 1
ATOM 2965 C CA . VAL B 1 196 ? 5.441 9.203 12.469 1 98.94 196 VAL B CA 1
ATOM 2966 C C . VAL B 1 196 ? 6.371 10.008 13.375 1 98.94 196 VAL B C 1
ATOM 2968 O O . VAL B 1 196 ? 6.043 11.125 13.773 1 98.94 196 VAL B O 1
ATOM 2971 N N . GLY B 1 197 ? 7.445 9.469 13.695 1 98.81 197 GLY B N 1
ATOM 2972 C CA . GLY B 1 197 ? 8.508 10.117 14.445 1 98.81 197 GLY B CA 1
ATOM 2973 C C . GLY B 1 197 ? 9.836 9.398 14.344 1 98.81 197 GLY B C 1
ATOM 2974 O O . GLY B 1 197 ? 9.938 8.352 13.703 1 98.81 197 GLY B O 1
ATOM 2975 N N . TYR B 1 198 ? 10.844 10.031 14.898 1 98.69 198 TYR B N 1
ATOM 2976 C CA . TYR B 1 198 ? 12.117 9.336 15.055 1 98.69 198 TYR B CA 1
ATOM 2977 C C . TYR B 1 198 ? 12.016 8.234 16.109 1 98.69 198 TYR B C 1
ATOM 2979 O O . TYR B 1 198 ? 11.164 8.297 17 1 98.69 198 TYR B O 1
ATOM 2987 N N . PHE B 1 199 ? 12.891 7.238 15.945 1 97.94 199 PHE B N 1
ATOM 2988 C CA . PHE B 1 199 ? 12.938 6.203 16.969 1 97.94 199 PHE B CA 1
ATOM 2989 C C . PHE B 1 199 ? 13.32 6.797 18.312 1 97.94 199 PHE B C 1
ATOM 2991 O O . PHE B 1 199 ? 14.148 7.711 18.391 1 97.94 199 PHE B O 1
ATOM 2998 N N . LYS B 1 200 ? 12.703 6.254 19.312 1 94.88 200 LYS B N 1
ATOM 2999 C CA . LYS B 1 200 ? 13.055 6.664 20.672 1 94.88 200 LYS B CA 1
ATOM 3000 C C . LYS B 1 200 ? 14.453 6.172 21.047 1 94.88 200 LYS B C 1
ATOM 3002 O O . LYS B 1 200 ? 14.844 5.066 20.688 1 94.88 200 LYS B O 1
#

Foldseek 3Di:
DPPPPVPPPFDKFAADDADPPADFDLVQLVVQFDADLAFDLDADDSRLVLNLVQLLWAQPDLVVSQTNADADVSLSFKWKWKFAQFAIWTQDRNRSMTTGQATHHPQVQACLPPVSSSSFRMKIWIKGLLCSVPDLPDVVSVVRSLVSSVRSVVSNRSSCSRVQKHKHKAQRGNFVVCCVSNVDDPSTGTRIMIRIHHDD/DPPPPVPPPFDKFAADDADPPADFDLVQLVVQFDADLAFDLDADDSRLVLNLVQLLWAQPDLVVSQTNADAVVSLSFKWKWKFAQFAIWTQDRNRSMTTGQATHHDQVQACLPPVSSSSFRMKIWIKGLLCSVPDLPDVVSVVRSLVSSVRSVVSNRSSCSRVQKHKHKAQRGNFVVCCVSNVDDPSTGTRIMIRIHHDD

Organism: Bacteroides thetaiotaomicron (strain ATCC 29148 / DSM 2079 / JCM 5827 / CCUG 10774 / NCTC 10582 / VPI-5482 / E50) (NCBI:txid226186)